Protein AF-A0A3E1KAG5-F1 (afdb_monomer)

InterPro domains:
  IPR001656 Pseudouridine synthase, TruD [MF_01082] (172-507)
  IPR001656 Pseudouridine synthase, TruD [PF01142] (176-336)
  IPR001656 Pseudouridine synthase, TruD [PF01142] (353-503)
  IPR001656 Pseudouridine synthase, TruD [TIGR00094] (183-400)
  IPR011760 Pseudouridine synthase, TruD, insertion domain [PS50984] (323-469)
  IPR020103 Pseudouridine synthase, catalytic domain superfamily [SSF55120] (175-506)
  IPR020119 Pseudouridine synthase TruD, conserved site [PS01268] (244-257)
  IPR042214 Pseudouridine synthase, TruD, catalytic domain [G3DSA:3.30.2350.20] (184-503)
  IPR043165 Pseudouridine synthase, TruD, insertion domain superfamily [G3DSA:3.30.2340.10] (335-467)
  IPR050170 tRNA pseudouridine synthase D [PTHR47811] (179-506)

pLDDT: mean 73.81, std 30.16, range [25.06, 98.56]

Mean predicted aligned error: 17.57 Å

Radius of gyration: 39.04 Å; Cα contacts (8 Å, |Δi|>4): 714; chains: 1; bounding box: 114×99×109 Å

Nearest PDB structures (foldseek):
  1szw-assembly1_A  TM=9.059E-01  e=2.208E-38  Escherichia coli
  1si7-assembly1_A  TM=8.444E-01  e=7.479E-39  Escherichia coli
  1z2z-assembly2_B  TM=8.354E-01  e=1.104E-23  Methanosarcina mazei
  5kkp-assembly1_A  TM=8.093E-01  e=1.498E-19  Homo sapiens
  7mzv-assembly1_A  TM=8.097E-01  e=2.255E-17  Saccharomyces cerevisiae

Sequence (507 aa):
MVGAAAKAHPVGTFTNKTARGGCHAIKKDAHQPGGRPGNRPGRVAGAGRTAVRRFRRGVGLHRRCAGPARPRHLPGPGRRHRRSADHPARGVLAQAGQVHADGVAGNHQSRRAELDAGSPARTRRHQRDRGRRRGGQDLLHRRALHRQGSAGALQHGGLPRRGQSVSEDNARQPGFAWGGPPATGRIRLEPEDFAVNEVLGHEPDGQGEHLWLWVAKRERNTVDVAADLARAAGVHIRQVGFAGLKDRNAVTRQYFSIHLPGTDSPDWSQWRIDGVTIESASRSSRKIKRGRLRGNRFELVVRELEGDLGALEERLAAVRDHGVPNGFGEQRFGGNNIARALALFRGEMRRKPSKIKRGFYLSAARSLVFNHVLDERIRRGDWNRLIDGDLAMLDGSRSFFAADPDDPDQVRRCAEQDIHPSGPLPGQGDSPAEGEAAEIENRQFEAHRELVEGLAKFGMKQERRPLRMRVGDLEWSFPEERTLKLVFSLGTGSYATSVLRELVDYE

Organism: NCBI:txid1792836

Foldseek 3Di:
DDDDDDDDDDDDDDDDDDDDDDDDDDDDDDDDDDDDDDDDDDDDDDDDDDDDDDDDDDDDDDDDDDDDDDDDDDDDDDDDDDDDDDDDDDDDDDDDDDDDDYDDDDDDDDDDDDDDDDDDDDDDDDDDDDDDDDDDDDDDDDDDDDDDDDDDDDDDDDDDDPDPDPDPVLQDFFDWLQNFAQKAFAWLPALAQKEKEFALVDDAPQDAFKKKWWKKFAQDKPLVVLVLVCVVVVHDSVQKAFAEIDDRSHTYIGMIIGGHHPDDDDPCVPRDDPRMDGPDIGHHNDHHHYNNTFWMKIKHKTFQMDGDVPVLVVLLVCCQQQNTFQADDNVLCPPPLQVVLLCVLVVVPPDDDDPVSNVSSLSSLLSSLQSQLLNVCSVVSRLQADDAQFWKDAPSDQDTDGDDRPPPVRRVCSSVVRIAGKDKRAEADDDSGDDPSSVSSVVSCVVSVSSRVSRHVVHHDIGIDGRGWHWAPWDWDCPDPRMIIIITIGGRPGDVVSVCGNHYNYD

Secondary structure (DSSP, 8-state):
--------------------------------------------------------------------------------------------------------------------------------------------------------------PPPS-----TTTTPPPPPTTSS-SEEEE--SSGGGEEEEEE-SS---S-SSEEEEEEEEES--HHHHHHHHHHHTTS-GGGEEES----SSSEEEEEEEEE-TTSPPP-GGG---TTEEEEEEEEESS---TT---EEEEEEEEEEEEE-HHHHHHHHHHHHHH-EE----GGGTTTTHHHHHHHHHHT--SSPPPHHHHHHHHHHHHHHHHHHHHHHHHHTT-TTS--TT-EEEETTS--EEE--SS-HHHHHHHHTTSEEEEEEE--BS-----HHHHHHHHHHHHHTHHHHHHHHHTTPBPEEEESEEP-EEEEEEEEETTEEEEEEEEETT--THHHHTTTEEE-

Structure (mmCIF, N/CA/C/O backbone):
data_AF-A0A3E1KAG5-F1
#
_entry.id   AF-A0A3E1KAG5-F1
#
loop_
_atom_site.group_PDB
_atom_site.id
_atom_site.type_symbol
_atom_site.label_atom_id
_atom_site.label_alt_id
_atom_site.label_comp_id
_atom_site.label_asym_id
_atom_site.label_entity_id
_atom_site.label_seq_id
_atom_site.pdbx_PDB_ins_code
_atom_site.Cartn_x
_atom_site.Cartn_y
_atom_site.Cartn_z
_atom_site.occupancy
_atom_site.B_iso_or_equiv
_atom_site.auth_seq_id
_atom_site.auth_comp_id
_atom_site.auth_asym_id
_atom_site.auth_atom_id
_atom_site.pdbx_PDB_model_num
ATOM 1 N N . MET A 1 1 ? -6.112 -44.873 -32.170 1.00 42.66 1 MET A N 1
ATOM 2 C CA . MET A 1 1 ? -6.305 -44.452 -33.574 1.00 42.66 1 MET A CA 1
ATOM 3 C C . MET A 1 1 ? -7.793 -44.422 -33.895 1.00 42.66 1 MET A C 1
ATOM 5 O O . MET A 1 1 ? -8.350 -45.485 -34.106 1.00 42.66 1 MET A O 1
ATOM 9 N N . VAL A 1 2 ? -8.413 -43.242 -33.945 1.00 35.12 2 VAL A N 1
ATOM 10 C CA . VAL A 1 2 ? -9.524 -42.911 -34.861 1.00 35.12 2 VAL A CA 1
ATOM 11 C C . VAL A 1 2 ? -9.366 -41.419 -35.150 1.00 35.12 2 VAL A C 1
ATOM 13 O O . VAL A 1 2 ? -9.179 -40.646 -34.214 1.00 35.12 2 VAL A O 1
ATOM 16 N N . GLY A 1 3 ? -9.383 -41.019 -36.418 1.00 28.22 3 GLY A N 1
ATOM 17 C CA . GLY A 1 3 ? -9.390 -39.614 -36.821 1.00 28.22 3 GLY A CA 1
ATOM 18 C C . GLY A 1 3 ? -10.617 -39.344 -37.679 1.00 28.22 3 GLY A C 1
ATOM 19 O O . GLY A 1 3 ? -10.884 -40.103 -38.606 1.00 28.22 3 GLY A O 1
ATOM 20 N N . ALA A 1 4 ? -11.355 -38.278 -37.377 1.00 34.88 4 ALA A N 1
ATOM 21 C CA . ALA A 1 4 ? -12.513 -37.846 -38.150 1.00 34.88 4 ALA A CA 1
ATOM 22 C C . ALA A 1 4 ? -12.404 -36.340 -38.415 1.00 34.88 4 ALA A C 1
ATOM 24 O O . ALA A 1 4 ? -12.578 -35.526 -37.512 1.00 34.88 4 ALA A O 1
ATOM 25 N N . ALA A 1 5 ? -12.079 -35.971 -39.654 1.00 33.94 5 ALA A N 1
ATOM 26 C CA . ALA A 1 5 ? -12.045 -34.578 -40.081 1.00 33.94 5 ALA A CA 1
ATOM 27 C C . ALA A 1 5 ? -13.438 -34.143 -40.562 1.00 33.94 5 ALA A C 1
ATOM 29 O O . ALA A 1 5 ? -13.989 -34.743 -41.485 1.00 33.94 5 ALA A O 1
ATOM 30 N N . ALA A 1 6 ? -13.979 -33.074 -39.977 1.00 35.84 6 ALA A N 1
ATOM 31 C CA . ALA A 1 6 ? -15.182 -32.399 -40.460 1.00 35.84 6 ALA A CA 1
ATOM 32 C C . ALA A 1 6 ? -14.796 -31.071 -41.133 1.00 35.84 6 ALA A C 1
ATOM 34 O O . ALA A 1 6 ? -13.922 -30.350 -40.651 1.00 35.84 6 ALA A O 1
ATOM 35 N N . LYS A 1 7 ? -15.412 -30.767 -42.279 1.00 33.72 7 LYS A N 1
ATOM 36 C CA . LYS A 1 7 ? -15.075 -29.594 -43.103 1.00 33.72 7 LYS A CA 1
ATOM 37 C C . LYS A 1 7 ? -15.781 -28.335 -42.602 1.00 33.72 7 LYS A C 1
ATOM 39 O O . LYS A 1 7 ? -16.929 -28.397 -42.173 1.00 33.72 7 LYS A O 1
ATOM 44 N N . ALA A 1 8 ? -15.129 -27.187 -42.760 1.00 30.75 8 ALA A N 1
ATOM 45 C CA . ALA A 1 8 ? -15.780 -25.891 -42.615 1.00 30.75 8 ALA A CA 1
ATOM 46 C C . ALA A 1 8 ? -16.611 -25.545 -43.864 1.00 30.75 8 ALA A C 1
ATOM 48 O O . ALA A 1 8 ? -16.178 -25.802 -44.987 1.00 30.75 8 ALA A O 1
ATOM 49 N N . HIS A 1 9 ? -17.746 -24.876 -43.662 1.00 32.19 9 HIS A N 1
ATOM 50 C CA . HIS A 1 9 ? -18.385 -24.011 -44.658 1.00 32.19 9 HIS A CA 1
ATOM 51 C C . HIS A 1 9 ? -18.832 -22.697 -43.976 1.00 32.19 9 HIS A C 1
ATOM 53 O O . HIS A 1 9 ? -19.004 -22.699 -42.756 1.00 32.19 9 HIS A O 1
ATOM 59 N N . PRO A 1 10 ? -18.950 -21.566 -44.704 1.00 41.94 10 PRO A N 1
ATOM 60 C CA . PRO A 1 10 ? -18.948 -20.232 -44.098 1.00 41.94 10 PRO A CA 1
ATOM 61 C C . PRO A 1 10 ? -20.258 -19.440 -44.316 1.00 41.94 10 PRO A C 1
ATOM 63 O O . PRO A 1 10 ? -21.232 -19.961 -44.849 1.00 41.94 10 PRO A O 1
ATOM 66 N N . VAL A 1 11 ? -20.193 -18.135 -44.005 1.00 31.25 11 VAL A N 1
ATOM 67 C CA . VAL A 1 11 ? -21.189 -17.061 -44.232 1.00 31.25 11 VAL A CA 1
ATOM 68 C C . VAL A 1 11 ? -22.250 -16.914 -43.129 1.00 31.25 11 VAL A C 1
ATOM 70 O O . VAL A 1 11 ? -22.955 -17.847 -42.771 1.00 31.25 11 VAL A O 1
ATOM 73 N N . GLY A 1 12 ? -22.359 -15.688 -42.599 1.00 27.73 12 GLY A N 1
ATOM 74 C CA . GLY A 1 12 ? -23.249 -15.327 -41.486 1.00 27.73 12 GLY A CA 1
ATOM 75 C C . GLY A 1 12 ? -23.095 -13.867 -41.034 1.00 27.73 12 GLY A C 1
ATOM 76 O O . GLY A 1 12 ? -23.038 -13.584 -39.841 1.00 27.73 12 GLY A O 1
ATOM 77 N N . THR A 1 13 ? -22.941 -12.927 -41.972 1.00 28.92 13 THR A N 1
ATOM 78 C CA . THR A 1 13 ? -22.710 -11.502 -41.672 1.00 28.92 13 THR A CA 1
ATOM 79 C C . THR A 1 13 ? -23.962 -10.818 -41.119 1.00 28.92 13 THR A C 1
ATOM 81 O O . THR A 1 13 ? -24.844 -10.425 -41.883 1.00 28.92 13 THR A O 1
ATOM 84 N N . PHE A 1 14 ? -24.025 -10.610 -39.802 1.00 30.78 14 PHE A N 1
ATOM 85 C CA . PHE A 1 14 ? -25.101 -9.840 -39.174 1.00 30.78 14 PHE A CA 1
ATOM 86 C C . PHE A 1 14 ? -24.895 -8.327 -39.323 1.00 30.78 14 PHE A C 1
ATOM 88 O O . PHE A 1 14 ? -24.079 -7.709 -38.640 1.00 30.78 14 PHE A O 1
ATOM 95 N N . THR A 1 15 ? -25.679 -7.709 -40.206 1.00 30.39 15 THR A N 1
ATOM 96 C CA . THR A 1 15 ? -25.763 -6.250 -40.347 1.00 30.39 15 THR A CA 1
ATOM 97 C C . THR A 1 15 ? -26.676 -5.652 -39.275 1.00 30.39 15 THR A C 1
ATOM 99 O O . THR A 1 15 ? -27.885 -5.877 -39.307 1.00 30.39 15 THR A O 1
ATOM 102 N N . ASN A 1 16 ? -26.139 -4.835 -38.368 1.00 31.64 16 ASN A N 1
ATOM 103 C CA . ASN A 1 16 ? -26.954 -4.068 -37.421 1.00 31.64 16 ASN A CA 1
ATOM 104 C C . ASN A 1 16 ? -27.441 -2.756 -38.077 1.00 31.64 16 ASN A C 1
ATOM 106 O O . ASN A 1 16 ? -26.610 -1.948 -38.499 1.00 31.64 16 ASN A O 1
ATOM 110 N N . LYS A 1 17 ? -28.763 -2.559 -38.237 1.00 31.08 17 LYS A N 1
ATOM 111 C CA . LYS A 1 17 ? -29.307 -1.447 -39.048 1.00 31.08 17 LYS A CA 1
ATOM 112 C C . LYS A 1 17 ? -30.744 -0.994 -38.705 1.00 31.08 17 LYS A C 1
ATOM 114 O O . LYS A 1 17 ? -31.619 -1.013 -39.567 1.00 31.08 17 LYS A O 1
ATOM 119 N N . THR A 1 18 ? -30.968 -0.479 -37.497 1.00 32.88 18 THR A N 1
ATOM 120 C CA . THR A 1 18 ? -32.146 0.345 -37.124 1.00 32.88 18 THR A CA 1
ATOM 121 C C . THR A 1 18 ? -31.779 1.295 -35.973 1.00 32.88 18 THR A C 1
ATOM 123 O O . THR A 1 18 ? -30.943 0.951 -35.149 1.00 32.88 18 THR A O 1
ATOM 126 N N . ALA A 1 19 ? -32.336 2.501 -35.818 1.00 31.72 19 ALA A N 1
ATOM 127 C CA . ALA A 1 19 ? -32.962 3.434 -36.766 1.00 31.72 19 ALA A CA 1
ATOM 128 C C . ALA A 1 19 ? -32.872 4.869 -36.171 1.00 31.72 19 ALA A C 1
ATOM 130 O O . ALA A 1 19 ? -32.612 5.025 -34.979 1.00 31.72 19 ALA A O 1
ATOM 131 N N . ARG A 1 20 ? -33.078 5.928 -36.970 1.00 33.44 20 ARG A N 1
ATOM 132 C CA . ARG A 1 20 ? -33.154 7.331 -36.494 1.00 33.44 20 ARG A CA 1
ATOM 133 C C . ARG A 1 20 ? -34.578 7.881 -36.632 1.00 33.44 20 ARG A C 1
ATOM 135 O O . ARG A 1 20 ? -35.226 7.611 -37.636 1.00 33.44 20 ARG A O 1
ATOM 142 N N . GLY A 1 21 ? -34.976 8.758 -35.707 1.00 28.05 21 GLY A N 1
ATOM 143 C CA . GLY A 1 21 ? -36.207 9.565 -35.771 1.00 28.05 21 GLY A CA 1
ATOM 144 C C . GLY A 1 21 ? -37.111 9.360 -34.544 1.00 28.05 21 GLY A C 1
ATOM 145 O O . GLY A 1 21 ? -37.156 8.263 -34.008 1.00 28.05 21 GLY A O 1
ATOM 146 N N . GLY A 1 22 ? -37.821 10.372 -34.039 1.00 27.34 22 GLY A N 1
ATOM 147 C CA . GLY A 1 22 ? -37.852 11.781 -34.454 1.00 27.34 22 GLY A CA 1
ATOM 148 C C . GLY A 1 22 ? -38.599 12.663 -33.440 1.00 27.34 22 GLY A C 1
ATOM 149 O O . GLY A 1 22 ? -39.343 12.163 -32.604 1.00 27.34 22 GLY A O 1
ATOM 150 N N . CYS A 1 23 ? -38.377 13.978 -33.494 1.00 28.83 23 CYS A N 1
ATOM 151 C CA . CYS A 1 23 ? -39.022 14.960 -32.611 1.00 28.83 23 CYS A CA 1
ATOM 152 C C . CYS A 1 23 ? -40.453 15.295 -33.078 1.00 28.83 23 CYS A C 1
ATOM 154 O O . CYS A 1 23 ? -40.689 15.320 -34.286 1.00 28.83 23 CYS A O 1
ATOM 156 N N . HIS A 1 24 ? -41.360 15.637 -32.153 1.00 29.39 24 HIS A N 1
ATOM 157 C CA . HIS A 1 24 ? -42.565 16.446 -32.411 1.00 29.39 24 HIS A CA 1
ATOM 158 C C . HIS A 1 24 ? -43.010 17.208 -31.147 1.00 29.39 24 HIS A C 1
ATOM 160 O O . HIS A 1 24 ? -42.784 16.740 -30.033 1.00 29.39 24 HIS A O 1
ATOM 166 N N . ALA A 1 25 ? -43.636 18.381 -31.315 1.00 33.22 25 ALA A N 1
ATOM 167 C CA . ALA A 1 25 ? -44.099 19.235 -30.214 1.00 33.22 25 ALA A CA 1
ATOM 168 C C . ALA A 1 25 ? -45.306 20.113 -30.612 1.00 33.22 25 ALA A C 1
ATOM 170 O O . ALA A 1 25 ? -45.314 20.712 -31.687 1.00 33.22 25 ALA A O 1
ATOM 171 N N . ILE A 1 26 ? -46.298 20.226 -29.719 1.00 31.12 26 ILE A N 1
ATOM 172 C CA . ILE A 1 26 ? -47.525 21.046 -29.828 1.00 31.12 26 ILE A CA 1
ATOM 173 C C . ILE A 1 26 ? -47.819 21.511 -28.374 1.00 31.12 26 ILE A C 1
ATOM 175 O O . ILE A 1 26 ? -47.784 20.676 -27.479 1.00 31.12 26 ILE A O 1
ATOM 179 N N . LYS A 1 27 ? -47.793 22.803 -27.989 1.00 30.67 27 LYS A N 1
ATOM 180 C CA . LYS A 1 27 ? -48.783 23.895 -28.195 1.00 30.67 27 LYS A CA 1
ATOM 181 C C . LYS A 1 27 ? -50.197 23.563 -27.647 1.00 30.67 27 LYS A C 1
ATOM 183 O O . LYS A 1 27 ? -50.673 22.466 -27.876 1.00 30.67 27 LYS A O 1
ATOM 188 N N . LYS A 1 28 ? -50.950 24.467 -26.998 1.00 31.42 28 LYS A N 1
ATOM 189 C CA . LYS A 1 28 ? -50.662 25.763 -26.328 1.00 31.42 28 LYS A CA 1
ATOM 190 C C . LYS A 1 28 ? -51.921 26.189 -25.523 1.00 31.42 28 LYS A C 1
ATOM 192 O O . LYS A 1 28 ? -52.995 25.683 -25.816 1.00 31.42 28 LYS A O 1
ATOM 197 N N . ASP A 1 29 ? -51.778 27.182 -24.636 1.00 30.28 29 ASP A N 1
ATOM 198 C CA . ASP A 1 29 ? -52.850 28.026 -24.050 1.00 30.28 29 ASP A CA 1
ATOM 199 C C . ASP A 1 29 ? -53.848 27.367 -23.058 1.00 30.28 29 ASP A C 1
ATOM 201 O O . ASP A 1 29 ? -53.990 26.153 -23.036 1.00 30.28 29 ASP A O 1
ATOM 205 N N . ALA A 1 30 ? -54.613 28.091 -22.219 1.00 33.78 30 ALA A N 1
ATOM 206 C CA . ALA A 1 30 ? -54.323 29.247 -21.335 1.00 33.78 30 ALA A CA 1
ATOM 207 C C . ALA A 1 30 ? -55.587 29.596 -20.504 1.00 33.78 30 ALA A C 1
ATOM 209 O O . ALA A 1 30 ? -56.648 29.691 -21.112 1.00 33.78 30 ALA A O 1
ATOM 210 N N . HIS A 1 31 ? -55.494 29.891 -19.189 1.00 30.09 31 HIS A N 1
ATOM 211 C CA . HIS A 1 31 ? -56.436 30.782 -18.458 1.00 30.09 31 HIS A CA 1
ATOM 212 C C . HIS A 1 31 ? -55.939 31.219 -17.052 1.00 30.09 31 HIS A C 1
ATOM 214 O O . HIS A 1 31 ? -55.081 30.575 -16.453 1.00 30.09 31 HIS A O 1
ATOM 220 N N . GLN A 1 32 ? -56.483 32.341 -16.558 1.00 34.00 32 GLN A N 1
ATOM 221 C CA . GLN A 1 32 ? -56.368 32.927 -15.196 1.00 34.00 32 GLN A CA 1
ATOM 222 C C . GLN A 1 32 ? -57.644 32.600 -14.363 1.00 34.00 32 GLN A C 1
ATOM 224 O O . GLN A 1 32 ? -58.518 31.965 -14.959 1.00 34.00 32 GLN A O 1
ATOM 229 N N . PRO A 1 33 ? -57.841 32.981 -13.064 1.00 48.09 33 PRO A N 1
ATOM 230 C CA . PRO A 1 33 ? -57.195 33.992 -12.178 1.00 48.09 33 PRO A CA 1
ATOM 231 C C . PRO A 1 33 ? -56.638 33.381 -10.853 1.00 48.09 33 PRO A C 1
ATOM 233 O O . PRO A 1 33 ? -56.517 32.168 -10.759 1.00 48.09 33 PRO A O 1
ATOM 236 N N . GLY A 1 34 ? -56.221 34.077 -9.777 1.00 29.61 34 GLY A N 1
ATOM 237 C CA . GLY A 1 34 ? -56.073 35.511 -9.448 1.00 29.61 34 GLY A CA 1
ATOM 238 C C . GLY A 1 34 ? -56.782 35.900 -8.125 1.00 29.61 34 GLY A C 1
ATOM 239 O O . GLY A 1 34 ? -58.003 35.825 -8.061 1.00 29.61 34 GLY A O 1
ATOM 240 N N . GLY A 1 35 ? -56.053 36.331 -7.072 1.00 27.56 35 GLY A N 1
ATOM 241 C CA . GLY A 1 35 ? -56.677 36.776 -5.802 1.00 27.56 35 GLY A CA 1
ATOM 242 C C . GLY A 1 35 ? -55.754 37.117 -4.603 1.00 27.56 35 GLY A C 1
ATOM 243 O O . GLY A 1 35 ? -54.930 36.310 -4.182 1.00 27.56 35 GLY A O 1
ATOM 244 N N . ARG A 1 36 ? -55.944 38.320 -4.031 1.00 34.34 36 ARG A N 1
ATOM 245 C CA . ARG A 1 36 ? -55.538 38.878 -2.702 1.00 34.34 36 ARG A CA 1
ATOM 246 C C . ARG A 1 36 ? -56.450 40.107 -2.435 1.00 34.34 36 ARG A C 1
ATOM 248 O O . ARG A 1 36 ? -56.992 40.596 -3.429 1.00 34.34 36 ARG A O 1
ATOM 255 N N . PRO A 1 37 ? -56.591 40.693 -1.216 1.00 47.00 37 PRO A N 1
ATOM 256 C CA . PRO A 1 37 ? -55.980 40.422 0.107 1.00 47.00 37 PRO A CA 1
ATOM 257 C C . PRO A 1 37 ? -56.995 39.710 1.056 1.00 47.00 37 PRO A C 1
ATOM 259 O O . PRO A 1 37 ? -57.914 39.087 0.544 1.00 47.00 37 PRO A O 1
ATOM 262 N N . GLY A 1 38 ? -56.942 39.674 2.403 1.00 31.28 38 GLY A N 1
ATOM 263 C CA . GLY A 1 38 ? -55.988 40.160 3.428 1.00 31.28 38 GLY A CA 1
ATOM 264 C C . GLY A 1 38 ? -56.456 41.401 4.233 1.00 31.28 38 GLY A C 1
ATOM 265 O O . GLY A 1 38 ? -56.783 42.419 3.634 1.00 31.28 38 GLY A O 1
ATOM 266 N N . ASN A 1 39 ? -56.452 41.353 5.580 1.00 30.59 39 ASN A N 1
ATOM 267 C CA . ASN A 1 39 ? -56.834 42.479 6.469 1.00 30.59 39 ASN A CA 1
ATOM 268 C C . ASN A 1 39 ? -56.091 42.465 7.844 1.00 30.59 39 ASN A C 1
ATOM 270 O O . ASN A 1 39 ? -55.325 41.548 8.133 1.00 30.59 39 ASN A O 1
ATOM 274 N N . ARG A 1 40 ? -56.285 43.511 8.665 1.00 31.78 40 ARG A N 1
ATOM 275 C CA . ARG A 1 40 ? -55.684 43.843 9.988 1.00 31.78 40 ARG A CA 1
ATOM 276 C C . ARG A 1 40 ? -56.742 43.747 11.129 1.00 31.78 40 ARG A C 1
ATOM 278 O O . ARG A 1 40 ? -57.901 43.515 10.804 1.00 31.78 40 ARG A O 1
ATOM 285 N N . PRO A 1 41 ? -56.462 44.140 12.399 1.00 49.44 41 PRO A N 1
ATOM 286 C CA . PRO A 1 41 ? -55.304 43.892 13.285 1.00 49.44 41 PRO A CA 1
ATOM 287 C C . PRO A 1 41 ? -55.726 43.377 14.697 1.00 49.44 41 PRO A C 1
ATOM 289 O O . PRO A 1 41 ? -56.906 43.315 15.017 1.00 49.44 41 PRO A O 1
ATOM 292 N N . GLY A 1 42 ? -54.764 43.139 15.605 1.00 29.66 42 GLY A N 1
ATOM 293 C CA . GLY A 1 42 ? -55.027 42.975 17.047 1.00 29.66 42 GLY A CA 1
ATOM 294 C C . GLY A 1 42 ? -53.894 43.520 17.934 1.00 29.66 42 GLY A C 1
ATOM 295 O O . GLY A 1 42 ? -52.722 43.274 17.660 1.00 29.66 42 GLY A O 1
ATOM 296 N N . ARG A 1 43 ? -54.237 44.277 18.987 1.00 32.38 43 ARG A N 1
ATOM 297 C CA . ARG A 1 43 ? -53.323 44.841 20.007 1.00 32.38 43 ARG A CA 1
ATOM 298 C C . ARG A 1 43 ? -53.935 44.636 21.398 1.00 32.38 43 ARG A C 1
ATOM 300 O O . ARG A 1 43 ? -54.986 45.211 21.649 1.00 32.38 43 ARG A O 1
ATOM 307 N N . VAL A 1 44 ? -53.222 43.979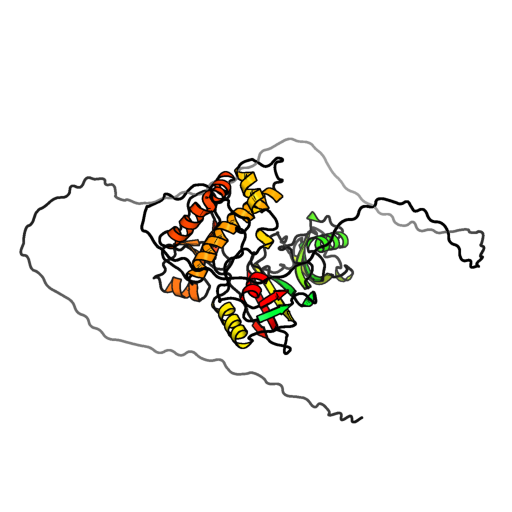 22.312 1.00 33.00 44 VAL A N 1
ATOM 308 C CA . VAL A 1 44 ? -53.246 44.253 23.768 1.00 33.00 44 VAL A CA 1
ATOM 309 C C . VAL A 1 44 ? -51.816 44.042 24.291 1.00 33.00 44 VAL A C 1
ATOM 311 O O . VAL A 1 44 ? -51.035 43.329 23.662 1.00 33.00 44 VAL A O 1
ATOM 314 N N . ALA A 1 45 ? -51.435 44.707 25.383 1.00 32.38 45 ALA A N 1
ATOM 315 C CA . ALA A 1 45 ? -50.100 44.626 25.977 1.00 32.38 45 ALA A CA 1
ATOM 316 C C . ALA A 1 45 ? -50.095 43.838 27.300 1.00 32.38 45 ALA A C 1
ATOM 318 O O . ALA A 1 45 ? -51.093 43.809 28.014 1.00 32.38 45 ALA A O 1
ATOM 319 N N . GLY A 1 46 ? -48.938 43.279 27.656 1.00 29.23 46 GLY A N 1
ATOM 320 C CA . GLY A 1 46 ? -48.634 42.723 28.977 1.00 29.23 46 GLY A CA 1
ATOM 321 C C . GLY A 1 46 ? -47.148 42.933 29.273 1.00 29.23 46 GLY A C 1
ATOM 322 O O . GLY A 1 46 ? -46.321 42.769 28.376 1.00 29.23 46 GLY A O 1
ATOM 323 N N . ALA A 1 47 ? -46.803 43.369 30.485 1.00 32.09 47 ALA A N 1
ATOM 324 C CA . ALA A 1 47 ? -45.448 43.809 30.824 1.00 32.09 47 ALA A CA 1
ATOM 325 C C . ALA A 1 47 ? -44.782 42.902 31.870 1.00 32.09 47 ALA A C 1
ATOM 327 O O . ALA A 1 47 ? -45.394 42.546 32.871 1.00 32.09 47 ALA A O 1
ATOM 328 N N . GLY A 1 48 ? -43.495 42.612 31.672 1.00 28.36 48 GLY A N 1
ATOM 329 C CA . GLY A 1 48 ? -42.627 41.946 32.644 1.00 28.36 48 GLY A CA 1
ATOM 330 C C . GLY A 1 48 ? -41.174 42.357 32.405 1.00 28.36 48 GLY A C 1
ATOM 331 O O . GLY A 1 48 ? -40.696 42.300 31.274 1.00 28.36 48 GLY A O 1
ATOM 332 N N . ARG A 1 49 ? -40.483 42.838 33.445 1.00 32.44 49 ARG A N 1
ATOM 333 C CA . ARG A 1 49 ? -39.098 43.336 33.366 1.00 32.44 49 ARG A CA 1
ATOM 334 C C . ARG A 1 49 ? -38.154 42.471 34.199 1.00 32.44 49 ARG A C 1
ATOM 336 O O . ARG A 1 49 ? -38.299 42.451 35.416 1.00 32.44 49 ARG A O 1
ATOM 343 N N . THR A 1 50 ? -37.074 42.000 33.583 1.00 30.39 50 THR A N 1
ATOM 344 C CA . THR A 1 50 ? -35.755 41.916 34.238 1.00 30.39 50 THR A CA 1
ATOM 345 C C . THR A 1 50 ? -34.649 42.052 33.187 1.00 30.39 50 THR A C 1
ATOM 347 O O . THR A 1 50 ? -34.926 42.007 31.989 1.00 30.39 50 THR A O 1
ATOM 350 N N . ALA A 1 51 ? -33.415 42.345 33.606 1.00 30.80 51 ALA A N 1
ATOM 351 C CA . ALA A 1 51 ? -32.405 42.945 32.731 1.00 30.80 51 ALA A CA 1
ATOM 352 C C . ALA A 1 51 ? -31.126 42.111 32.566 1.00 30.80 51 ALA A C 1
ATOM 354 O O . ALA A 1 51 ? -30.615 41.548 33.529 1.00 30.80 51 ALA A O 1
ATOM 355 N N . VAL A 1 52 ? -30.531 42.190 31.371 1.00 32.12 52 VAL A N 1
ATOM 356 C CA . VAL A 1 52 ? -29.094 41.972 31.137 1.00 32.12 52 VAL A CA 1
ATOM 357 C C . VAL A 1 52 ? -28.566 43.144 30.297 1.00 32.12 52 VAL A C 1
ATOM 359 O O . VAL A 1 52 ? -29.225 43.595 29.358 1.00 32.12 52 VAL A O 1
ATOM 362 N N . ARG A 1 53 ? -27.401 43.698 30.658 1.00 29.41 53 ARG A N 1
ATOM 363 C CA . ARG A 1 53 ? -26.811 44.882 29.999 1.00 29.41 53 ARG A CA 1
ATOM 364 C C . ARG A 1 53 ? -26.166 44.536 28.647 1.00 29.41 53 ARG A C 1
ATOM 366 O O . ARG A 1 53 ? -25.520 43.506 28.506 1.00 29.41 53 ARG A O 1
ATOM 373 N N . ARG A 1 54 ? -26.235 45.474 27.691 1.00 30.58 54 ARG A N 1
ATOM 374 C CA . ARG A 1 54 ? -25.426 45.515 26.454 1.00 30.58 54 ARG A CA 1
ATOM 375 C C . ARG A 1 54 ? -24.584 46.794 26.398 1.00 30.58 54 ARG A C 1
ATOM 377 O O . ARG A 1 54 ? -25.117 47.868 26.655 1.00 30.58 54 ARG A O 1
ATOM 384 N N . PHE A 1 55 ? -23.350 46.692 25.907 1.00 28.19 55 PHE A N 1
ATOM 385 C CA . PHE A 1 55 ? -22.596 47.762 25.226 1.00 28.19 55 PHE A CA 1
ATOM 386 C C . PHE A 1 55 ? -21.920 47.104 24.000 1.00 28.19 55 PHE A C 1
ATOM 388 O O . PHE A 1 55 ? -21.333 46.041 24.143 1.00 28.19 55 PHE A O 1
ATOM 395 N N . ARG A 1 56 ? -22.250 47.506 22.758 1.00 33.47 56 ARG A N 1
ATOM 396 C CA . ARG A 1 56 ? -21.478 48.424 21.873 1.00 33.47 56 ARG A CA 1
ATOM 397 C C . ARG A 1 56 ? -20.022 47.955 21.654 1.00 33.47 56 ARG A C 1
ATOM 399 O O . ARG A 1 56 ? -19.308 47.779 22.627 1.00 33.47 56 ARG A O 1
ATOM 406 N N . ARG A 1 57 ? -19.497 47.810 20.427 1.00 32.59 57 ARG A N 1
ATOM 407 C CA . ARG A 1 57 ? -19.710 48.541 19.142 1.00 32.59 57 ARG A CA 1
ATOM 408 C C . ARG A 1 57 ? -19.715 47.548 17.943 1.00 32.59 57 ARG A C 1
ATOM 410 O O . ARG A 1 57 ? -19.310 46.414 18.134 1.00 32.59 57 ARG A O 1
ATOM 417 N N . GLY A 1 58 ? -20.103 47.869 16.701 1.00 29.67 58 GLY A N 1
ATOM 418 C CA . GLY A 1 58 ? -20.762 49.075 16.172 1.00 29.67 58 GLY A CA 1
ATOM 419 C C . GLY A 1 58 ? -20.007 49.827 15.056 1.00 29.67 58 GLY A C 1
ATOM 420 O O . GLY A 1 58 ? -19.438 50.870 15.359 1.00 29.67 58 GLY A O 1
ATOM 421 N N . VAL A 1 59 ? -20.059 49.360 13.794 1.00 31.67 59 VAL A N 1
ATOM 422 C CA . VAL A 1 59 ? -19.732 50.125 12.557 1.00 31.67 59 VAL A CA 1
ATOM 423 C C . VAL A 1 59 ? -20.561 49.592 11.373 1.00 31.67 59 VAL A C 1
ATOM 425 O O . VAL A 1 59 ? -20.768 48.385 11.283 1.00 31.67 59 VAL A O 1
ATOM 428 N N . GLY A 1 60 ? -20.973 50.460 10.439 1.00 28.17 60 GLY A N 1
ATOM 429 C CA . GLY A 1 60 ? -21.351 50.063 9.073 1.00 28.17 60 GLY A CA 1
ATOM 430 C C . GLY A 1 60 ? -22.123 51.134 8.291 1.00 28.17 60 GLY A C 1
ATOM 431 O O . GLY A 1 60 ? -23.069 51.692 8.838 1.00 28.17 60 GLY A O 1
ATOM 432 N N . LEU A 1 61 ? -21.730 51.401 7.030 1.00 31.70 61 LEU A N 1
ATOM 433 C CA . LEU A 1 61 ? -22.588 51.810 5.891 1.00 31.70 61 LEU A CA 1
ATOM 434 C C . LEU A 1 61 ? -21.773 52.013 4.585 1.00 31.70 61 LEU A C 1
ATOM 436 O O . LEU A 1 61 ? -20.546 52.073 4.610 1.00 31.70 61 LEU A O 1
ATOM 440 N N . HIS A 1 62 ? -22.461 52.066 3.436 1.00 34.78 62 HIS A N 1
ATOM 441 C CA . HIS A 1 62 ? -21.888 52.057 2.073 1.00 34.78 62 HIS A CA 1
ATOM 442 C C . HIS A 1 62 ? -21.717 53.446 1.424 1.00 34.78 62 HIS A C 1
ATOM 444 O O . HIS A 1 62 ? -22.474 54.361 1.744 1.00 34.78 62 HIS A O 1
ATOM 450 N N . ARG A 1 63 ? -20.927 53.514 0.329 1.00 30.14 63 ARG A N 1
ATOM 451 C CA . ARG A 1 63 ? -21.419 53.943 -1.012 1.00 30.14 63 ARG A CA 1
ATOM 452 C C . ARG A 1 63 ? -20.476 53.548 -2.176 1.00 30.14 63 ARG A C 1
ATOM 454 O O . ARG A 1 63 ? -19.366 53.085 -1.945 1.00 30.14 63 ARG A O 1
ATOM 461 N N . ARG A 1 64 ? -20.982 53.657 -3.416 1.00 33.75 64 ARG A N 1
ATOM 462 C CA . ARG A 1 64 ? -20.296 53.464 -4.727 1.00 33.75 64 ARG A CA 1
ATOM 463 C C . ARG A 1 64 ? -19.907 54.863 -5.310 1.00 33.75 64 ARG A C 1
ATOM 465 O O . ARG A 1 64 ? -20.248 55.844 -4.658 1.00 33.75 64 ARG A O 1
ATOM 472 N N . CYS A 1 65 ? -19.216 55.100 -6.441 1.00 29.28 65 CYS A N 1
ATOM 473 C CA . CYS A 1 65 ? -19.184 54.487 -7.790 1.00 29.28 65 CYS A CA 1
ATOM 474 C C . CYS A 1 65 ? -17.906 54.867 -8.603 1.00 29.28 65 CYS A C 1
ATOM 476 O O . CYS A 1 65 ? -17.211 55.804 -8.232 1.00 29.28 65 CYS A O 1
ATOM 478 N N . ALA A 1 66 ? -17.749 54.241 -9.788 1.00 30.45 66 ALA A N 1
ATOM 479 C CA . ALA A 1 66 ? -16.979 54.675 -10.982 1.00 30.45 66 ALA A CA 1
ATOM 480 C C . ALA A 1 66 ? -15.427 54.539 -11.014 1.00 30.45 66 ALA A C 1
ATOM 482 O O . ALA A 1 66 ? -14.755 54.515 -9.992 1.00 30.45 66 ALA A O 1
ATOM 483 N N . GLY A 1 67 ? -14.885 54.408 -12.240 1.00 26.70 67 GLY A N 1
ATOM 484 C CA . GLY A 1 67 ? -13.450 54.359 -12.616 1.00 26.70 67 GLY A CA 1
ATOM 485 C C . GLY A 1 67 ? -13.171 55.338 -13.781 1.00 26.70 67 GLY A C 1
ATOM 486 O O . GLY A 1 67 ? -13.863 56.355 -13.812 1.00 26.70 67 GLY A O 1
ATOM 487 N N . PRO A 1 68 ? -12.293 55.069 -14.786 1.00 49.59 68 PRO A N 1
ATOM 488 C CA . PRO A 1 68 ? -11.375 53.931 -15.007 1.00 49.59 68 PRO A CA 1
ATOM 489 C C . PRO A 1 68 ? -9.905 54.342 -15.345 1.00 49.59 68 PRO A C 1
ATOM 491 O O . PRO A 1 68 ? -9.616 55.514 -15.565 1.00 49.59 68 PRO A O 1
ATOM 494 N N . ALA A 1 69 ? -8.969 53.383 -15.484 1.00 31.66 69 ALA A N 1
ATOM 495 C CA . ALA A 1 69 ? -7.614 53.625 -16.031 1.00 31.66 69 ALA A CA 1
ATOM 496 C C . ALA A 1 69 ? -6.992 52.380 -16.720 1.00 31.66 69 ALA A C 1
ATOM 498 O O . ALA A 1 69 ? -7.472 51.262 -16.542 1.00 31.66 69 ALA A O 1
ATOM 499 N N . ARG A 1 70 ? -5.937 52.582 -17.533 1.00 31.62 70 ARG A N 1
ATOM 500 C CA . ARG A 1 70 ? -5.291 51.590 -18.436 1.00 31.62 70 ARG A CA 1
ATOM 501 C C . ARG A 1 70 ? -3.878 51.144 -17.961 1.00 31.62 70 ARG A C 1
ATOM 503 O O . ARG A 1 70 ? -3.334 51.773 -17.055 1.00 31.62 70 ARG A O 1
ATOM 510 N N . PRO A 1 71 ? -3.288 50.059 -18.521 1.00 39.16 71 PRO A N 1
ATOM 511 C CA . PRO A 1 71 ? -2.078 49.408 -17.982 1.00 39.16 71 PRO A CA 1
ATOM 512 C C . PRO A 1 71 ? -0.755 50.136 -18.299 1.00 39.16 71 PRO A C 1
ATOM 514 O O . PRO A 1 71 ? -0.728 51.110 -19.049 1.00 39.16 71 PRO A O 1
ATOM 517 N N . ARG A 1 72 ? 0.364 49.634 -17.746 1.00 33.88 72 ARG A N 1
ATOM 518 C CA . ARG A 1 72 ? 1.740 50.099 -18.030 1.00 33.88 72 ARG A CA 1
ATOM 519 C C . ARG A 1 72 ? 2.647 48.984 -18.572 1.00 33.88 72 ARG A C 1
ATOM 521 O O . ARG A 1 72 ? 2.349 47.804 -18.430 1.00 33.88 72 ARG A O 1
ATOM 528 N N . HIS A 1 73 ? 3.717 49.406 -19.248 1.00 32.22 73 HIS A N 1
ATOM 529 C CA . HIS A 1 73 ? 4.512 48.618 -20.195 1.00 32.22 73 HIS A CA 1
ATOM 530 C C . HIS A 1 73 ? 5.761 47.925 -19.618 1.00 32.22 73 HIS A C 1
ATOM 532 O O . HIS A 1 73 ? 6.269 48.271 -18.553 1.00 32.22 73 HIS A O 1
ATOM 538 N N . LEU A 1 74 ? 6.288 47.008 -20.438 1.00 36.09 74 LEU A N 1
ATOM 539 C CA . LEU A 1 74 ? 7.687 46.567 -20.508 1.00 36.09 74 LEU A CA 1
ATOM 540 C C . LEU A 1 74 ? 8.703 47.735 -20.452 1.00 36.09 74 LEU A C 1
ATOM 542 O O . LEU A 1 74 ? 8.431 48.789 -21.032 1.00 36.09 74 LEU A O 1
ATOM 546 N N . PRO A 1 75 ? 9.916 47.516 -19.908 1.00 38.88 75 PRO A N 1
ATOM 547 C CA . PRO A 1 75 ? 11.068 48.390 -20.117 1.00 38.88 75 PRO A CA 1
ATOM 548 C C . PRO A 1 75 ? 12.147 47.789 -21.045 1.00 38.88 75 PRO A C 1
ATOM 550 O O . PRO A 1 75 ? 12.506 46.617 -20.947 1.00 38.88 75 PRO A O 1
ATOM 553 N N . GLY A 1 76 ? 12.732 48.647 -21.884 1.00 31.28 76 GLY A N 1
ATOM 554 C CA . GLY A 1 76 ? 13.963 48.425 -22.658 1.00 31.28 76 GLY A CA 1
ATOM 555 C C . GLY A 1 76 ? 14.034 49.368 -23.873 1.00 31.28 76 GLY A C 1
ATOM 556 O O . GLY A 1 76 ? 13.004 49.942 -24.226 1.00 31.28 76 GLY A O 1
ATOM 557 N N . PRO A 1 77 ? 15.182 49.525 -24.570 1.00 51.16 77 PRO A N 1
ATOM 558 C CA . PRO A 1 77 ? 16.563 49.190 -24.198 1.00 51.16 77 PRO A CA 1
ATOM 559 C C . PRO A 1 77 ? 17.543 50.399 -24.293 1.00 51.16 77 PRO A C 1
ATOM 561 O O . PRO A 1 77 ? 17.249 51.417 -24.918 1.00 51.16 77 PRO A O 1
ATOM 564 N N . GLY A 1 78 ? 18.770 50.257 -23.772 1.00 30.97 78 GLY A N 1
ATOM 565 C CA . GLY A 1 78 ? 19.930 51.126 -24.072 1.00 30.97 78 GLY A CA 1
ATOM 566 C C . GLY A 1 78 ? 21.135 50.249 -24.445 1.00 30.97 78 GLY A C 1
ATOM 567 O O . GLY A 1 78 ? 21.378 49.257 -23.772 1.00 30.97 78 GLY A O 1
ATOM 568 N N . ARG A 1 79 ? 21.782 50.398 -25.613 1.00 32.84 79 ARG A N 1
ATOM 569 C CA . ARG A 1 79 ? 22.750 51.451 -26.013 1.00 32.84 79 ARG A CA 1
ATOM 570 C C . ARG A 1 79 ? 23.965 51.541 -25.069 1.00 32.84 79 ARG A C 1
ATOM 572 O O . ARG A 1 79 ? 23.770 51.732 -23.882 1.00 32.84 79 ARG A O 1
ATOM 579 N N . ARG A 1 80 ? 25.223 51.534 -25.540 1.00 32.72 80 ARG A N 1
ATOM 580 C CA . ARG A 1 80 ? 25.817 51.331 -26.892 1.00 32.72 80 ARG A CA 1
ATOM 581 C C . ARG A 1 80 ? 27.347 51.233 -26.722 1.00 32.72 80 ARG A C 1
ATOM 583 O O . ARG A 1 80 ? 27.854 51.980 -25.904 1.00 32.72 80 ARG A O 1
ATOM 590 N N . HIS A 1 81 ? 28.079 50.492 -27.561 1.00 31.56 81 HIS A N 1
ATOM 591 C CA . HIS A 1 81 ? 29.415 50.905 -28.050 1.00 31.56 81 HIS A CA 1
ATOM 592 C C . HIS A 1 81 ? 29.770 50.185 -29.372 1.00 31.56 81 HIS A C 1
ATOM 594 O O . HIS A 1 81 ? 29.039 49.295 -29.798 1.00 31.56 81 HIS A O 1
ATOM 600 N N . ARG A 1 82 ? 30.808 50.654 -30.086 1.00 33.97 82 ARG A N 1
ATOM 601 C CA . ARG A 1 82 ? 31.119 50.324 -31.498 1.00 33.97 82 ARG A CA 1
ATOM 602 C C . ARG A 1 82 ? 32.473 49.619 -31.680 1.00 33.97 82 ARG A C 1
ATOM 604 O O . ARG A 1 82 ? 33.448 50.085 -31.094 1.00 33.97 82 ARG A O 1
ATOM 611 N N . ARG A 1 83 ? 32.526 48.664 -32.620 1.00 31.88 83 ARG A N 1
ATOM 612 C CA . ARG A 1 83 ? 33.476 48.468 -33.758 1.00 31.88 83 ARG A CA 1
ATOM 613 C C . ARG A 1 83 ? 32.960 47.225 -34.533 1.00 31.88 83 ARG A C 1
ATOM 615 O O . ARG A 1 83 ? 32.450 46.323 -33.883 1.00 31.88 83 ARG A O 1
ATOM 622 N N . SER A 1 84 ? 32.765 47.214 -35.859 1.00 30.86 84 SER A N 1
ATOM 623 C CA . SER A 1 84 ? 33.712 47.397 -36.985 1.00 30.86 84 SER A CA 1
ATOM 624 C C . SER A 1 84 ? 34.656 46.185 -37.141 1.00 30.86 84 SER A C 1
ATOM 626 O O . SER A 1 84 ? 35.353 45.889 -36.178 1.00 30.86 84 SER A O 1
ATOM 628 N N . ALA A 1 85 ? 34.744 45.490 -38.288 1.00 32.41 85 ALA A N 1
ATOM 629 C CA . ALA A 1 85 ? 34.012 45.659 -39.559 1.00 32.41 85 ALA A CA 1
ATOM 630 C C . ALA A 1 85 ? 34.026 44.388 -40.461 1.00 32.41 85 ALA A C 1
ATOM 632 O O . ALA A 1 85 ? 34.841 43.498 -40.252 1.00 32.41 85 ALA A O 1
ATOM 633 N N . ASP A 1 86 ? 33.144 44.401 -41.470 1.00 30.72 86 ASP A N 1
ATOM 634 C CA . ASP A 1 86 ? 33.233 43.817 -42.827 1.00 30.72 86 ASP A CA 1
ATOM 635 C C . ASP A 1 86 ? 33.276 42.296 -43.139 1.00 30.72 86 ASP A C 1
ATOM 637 O O . ASP A 1 86 ? 33.561 41.413 -42.336 1.00 30.72 86 ASP A O 1
ATOM 641 N N . HIS A 1 87 ? 32.864 42.047 -44.389 1.00 31.39 87 HIS A N 1
ATOM 642 C CA . HIS A 1 87 ? 32.638 40.803 -45.150 1.00 31.39 87 HIS A CA 1
ATOM 643 C C . HIS A 1 87 ? 33.814 40.600 -46.165 1.00 31.39 87 HIS A C 1
ATOM 645 O O . HIS A 1 87 ? 34.757 41.387 -46.082 1.00 31.39 87 HIS A O 1
ATOM 651 N N . PRO A 1 88 ? 33.822 39.655 -47.151 1.00 48.03 88 PRO A N 1
ATOM 652 C CA . PRO A 1 88 ? 32.764 38.760 -47.657 1.00 48.03 88 PRO A CA 1
ATOM 653 C C . PRO A 1 88 ? 33.199 37.275 -47.830 1.00 48.03 88 PRO A C 1
ATOM 655 O O . PRO A 1 88 ? 34.239 36.847 -47.341 1.00 48.03 88 PRO A O 1
ATOM 658 N N . ALA A 1 89 ? 32.389 36.478 -48.544 1.00 33.72 89 ALA A N 1
ATOM 659 C CA . ALA A 1 89 ? 32.603 35.048 -48.808 1.00 33.72 89 ALA A CA 1
ATOM 660 C C . ALA A 1 89 ? 33.130 34.717 -50.227 1.00 33.72 89 ALA A C 1
ATOM 662 O O . ALA A 1 89 ? 32.880 35.459 -51.177 1.00 33.72 89 ALA A O 1
ATOM 663 N N . ARG A 1 90 ? 33.786 33.549 -50.347 1.00 29.77 90 ARG A N 1
ATOM 664 C CA . ARG A 1 90 ? 34.047 32.650 -51.510 1.00 29.77 90 ARG A CA 1
ATOM 665 C C . ARG A 1 90 ? 34.675 31.361 -50.914 1.00 29.77 90 ARG A C 1
ATOM 667 O O . ARG A 1 90 ? 35.251 31.452 -49.837 1.00 29.77 90 ARG A O 1
ATOM 674 N N . GLY A 1 91 ? 34.611 30.149 -51.473 1.00 26.73 91 GLY A N 1
ATOM 675 C CA . GLY A 1 91 ? 34.108 29.647 -52.764 1.00 26.73 91 GLY A CA 1
ATOM 676 C C . GLY A 1 91 ? 35.136 28.682 -53.404 1.00 26.73 91 GLY A C 1
ATOM 677 O O . GLY A 1 91 ? 36.319 28.868 -53.149 1.00 26.73 91 GLY A O 1
ATOM 678 N N . VAL A 1 92 ? 34.701 27.747 -54.277 1.00 29.41 92 VAL A N 1
ATOM 679 C CA . VAL A 1 92 ? 35.498 26.770 -55.099 1.00 29.41 92 VAL A CA 1
ATOM 680 C C . VAL A 1 92 ? 35.611 25.319 -54.553 1.00 29.41 92 VAL A C 1
ATOM 682 O O . VAL A 1 92 ? 35.456 25.072 -53.361 1.00 29.41 92 VAL A O 1
ATOM 685 N N . LEU A 1 93 ? 35.777 24.356 -55.480 1.00 29.19 93 LEU A N 1
ATOM 686 C CA . LEU A 1 93 ? 35.728 22.888 -55.337 1.00 29.19 93 LEU A CA 1
ATOM 687 C C . LEU A 1 93 ? 37.115 22.218 -55.498 1.00 29.19 93 LEU A C 1
ATOM 689 O O . LEU A 1 93 ? 37.926 22.706 -56.278 1.00 29.19 93 LEU A O 1
ATOM 693 N N . ALA A 1 94 ? 37.292 21.025 -54.909 1.00 28.66 94 ALA A N 1
ATOM 694 C CA . ALA A 1 94 ? 37.972 19.826 -55.461 1.00 28.66 94 ALA A CA 1
ATOM 695 C C . ALA A 1 94 ? 37.636 18.640 -54.515 1.00 28.66 94 ALA A C 1
ATOM 697 O O . ALA A 1 94 ? 37.596 18.858 -53.309 1.00 28.66 94 ALA A O 1
ATOM 698 N N . GLN A 1 95 ? 37.201 17.426 -54.885 1.00 27.62 95 GLN A N 1
ATOM 699 C CA . GLN A 1 95 ? 37.525 16.432 -55.932 1.00 27.62 95 GLN A CA 1
ATOM 700 C C . GLN A 1 95 ? 38.814 15.597 -55.746 1.00 27.62 95 GLN A C 1
ATOM 702 O O . GLN A 1 95 ? 39.913 16.130 -55.765 1.00 27.62 95 GLN A O 1
ATOM 707 N N . ALA A 1 96 ? 38.589 14.270 -55.739 1.00 28.19 96 ALA A N 1
ATOM 708 C CA . ALA A 1 96 ? 39.476 13.144 -56.078 1.00 28.19 96 ALA A CA 1
ATOM 709 C C . ALA A 1 96 ? 40.707 12.826 -55.194 1.00 28.19 96 ALA A C 1
ATOM 711 O O . ALA A 1 96 ? 41.397 13.700 -54.687 1.00 28.19 96 ALA A O 1
ATOM 712 N N . GLY A 1 97 ? 40.995 11.520 -55.059 1.00 26.44 97 GLY A N 1
ATOM 713 C CA . GLY A 1 97 ? 42.161 10.991 -54.336 1.00 26.44 97 GLY A CA 1
ATOM 714 C C . GLY A 1 97 ? 42.025 9.510 -53.952 1.00 26.44 97 GLY A C 1
ATOM 715 O O . GLY A 1 97 ? 41.840 9.205 -52.778 1.00 26.44 97 GLY A O 1
ATOM 716 N N . GLN A 1 98 ? 42.082 8.588 -54.924 1.00 31.41 98 GLN A N 1
ATOM 717 C CA . GLN A 1 98 ? 41.906 7.144 -54.693 1.00 31.41 98 GLN A CA 1
ATOM 718 C C . GLN A 1 98 ? 42.981 6.310 -55.425 1.00 31.41 98 GLN A C 1
ATOM 720 O O . GLN A 1 98 ? 42.956 6.206 -56.647 1.00 31.41 98 GLN A O 1
ATOM 725 N N . VAL A 1 99 ? 43.905 5.709 -54.663 1.00 30.06 99 VAL A N 1
ATOM 726 C CA . VAL A 1 99 ? 44.915 4.688 -55.051 1.00 30.06 99 VAL A CA 1
ATOM 727 C C . VAL A 1 99 ? 45.195 3.892 -53.749 1.00 30.06 99 VAL A C 1
ATOM 729 O O . VAL A 1 99 ? 45.237 4.523 -52.696 1.00 30.06 99 VAL A O 1
ATOM 732 N N . HIS A 1 100 ? 45.177 2.554 -53.633 1.00 28.28 100 HIS A N 1
ATOM 733 C CA . HIS A 1 100 ? 45.929 1.478 -54.318 1.00 28.28 100 HIS A CA 1
ATOM 734 C C . HIS A 1 100 ? 47.468 1.616 -54.177 1.00 28.28 100 HIS A C 1
ATOM 736 O O . HIS A 1 100 ? 47.985 2.704 -54.399 1.00 28.28 100 HIS A O 1
ATOM 742 N N . ALA A 1 101 ? 48.254 0.581 -53.832 1.00 29.41 101 ALA A N 1
ATOM 743 C CA . ALA A 1 101 ? 47.950 -0.801 -53.399 1.00 29.41 101 ALA A CA 1
ATOM 744 C C . ALA A 1 101 ? 49.164 -1.452 -52.666 1.00 29.41 101 ALA A C 1
ATOM 746 O O . ALA A 1 101 ? 50.239 -0.862 -52.666 1.00 29.41 101 ALA A O 1
ATOM 747 N N . ASP A 1 102 ? 48.973 -2.676 -52.135 1.00 27.50 102 ASP A N 1
ATOM 748 C CA . ASP A 1 102 ? 49.983 -3.723 -51.813 1.00 27.50 102 ASP A CA 1
ATOM 749 C C . ASP A 1 102 ? 51.089 -3.419 -50.757 1.00 27.50 102 ASP A C 1
ATOM 751 O O . ASP A 1 102 ? 51.367 -2.273 -50.430 1.00 27.50 102 ASP A O 1
ATOM 755 N N . GLY A 1 103 ? 51.758 -4.396 -50.116 1.00 25.91 103 GLY A N 1
ATOM 756 C CA . GLY A 1 103 ? 51.621 -5.867 -50.108 1.00 25.91 103 GLY A CA 1
ATOM 757 C C . GLY A 1 103 ? 52.743 -6.560 -49.286 1.00 25.91 103 GLY A C 1
ATOM 758 O O . GLY A 1 103 ? 53.598 -5.876 -48.734 1.00 25.91 103 GLY A O 1
ATOM 759 N N . VAL A 1 104 ? 52.778 -7.910 -49.276 1.00 29.47 104 VAL A N 1
ATOM 760 C CA . VAL A 1 104 ? 53.821 -8.807 -48.673 1.00 29.47 104 VAL A CA 1
ATOM 761 C C . VAL A 1 104 ? 53.839 -8.920 -47.119 1.00 29.47 104 VAL A C 1
ATOM 763 O O . VAL A 1 104 ? 53.630 -7.934 -46.427 1.00 29.47 104 VAL A O 1
ATOM 766 N N . ALA A 1 105 ? 54.255 -10.033 -46.481 1.00 30.06 105 ALA A N 1
ATOM 767 C CA . ALA A 1 105 ? 53.762 -11.435 -46.443 1.00 30.06 105 ALA A CA 1
ATOM 768 C C . ALA A 1 105 ? 54.803 -12.400 -45.784 1.00 30.06 105 ALA A C 1
ATOM 770 O O . ALA A 1 105 ? 55.992 -12.301 -46.071 1.00 30.06 105 ALA A O 1
ATOM 771 N N . GLY A 1 106 ? 54.347 -13.389 -44.985 1.00 28.12 106 GLY A N 1
ATOM 772 C CA . GLY A 1 106 ? 55.154 -14.482 -44.368 1.00 28.12 106 GLY A CA 1
ATOM 773 C C . GLY A 1 106 ? 55.925 -14.106 -43.079 1.00 28.12 106 GLY A C 1
ATOM 774 O O . GLY A 1 106 ? 56.204 -12.934 -42.870 1.00 28.12 106 GLY A O 1
ATOM 775 N N . ASN A 1 107 ? 56.321 -15.003 -42.154 1.00 32.84 107 ASN A N 1
ATOM 776 C CA . ASN A 1 107 ? 56.000 -16.423 -41.834 1.00 32.84 107 ASN A CA 1
ATOM 777 C C . ASN A 1 107 ? 56.481 -16.690 -40.352 1.00 32.84 107 ASN A C 1
ATOM 779 O O . ASN A 1 107 ? 56.840 -15.718 -39.698 1.00 32.84 107 ASN A O 1
ATOM 783 N N . HIS A 1 108 ? 56.547 -17.851 -39.662 1.00 30.64 108 HIS A N 1
ATOM 784 C CA . HIS A 1 108 ? 56.405 -19.300 -39.924 1.00 30.64 108 HIS A CA 1
ATOM 785 C C . HIS A 1 108 ? 55.758 -20.039 -38.710 1.00 30.64 108 HIS A C 1
ATOM 787 O O . HIS A 1 108 ? 56.248 -19.970 -37.590 1.00 30.64 108 HIS A O 1
ATOM 793 N N . GLN A 1 109 ? 54.700 -20.815 -38.969 1.00 31.91 109 GLN A N 1
ATOM 794 C CA . GLN A 1 109 ? 54.463 -22.213 -38.531 1.00 31.91 109 GLN A CA 1
ATOM 795 C C . GLN A 1 109 ? 54.877 -22.775 -37.131 1.00 31.91 109 GLN A C 1
ATOM 797 O O . GLN A 1 109 ? 56.019 -23.156 -36.904 1.00 31.91 109 GLN A O 1
ATOM 802 N N . SER A 1 110 ? 53.843 -23.175 -36.367 1.00 29.94 110 SER A N 1
ATOM 803 C CA . SER A 1 110 ? 53.609 -24.530 -35.781 1.00 29.94 110 SER A CA 1
ATOM 804 C C . SER A 1 110 ? 54.505 -25.165 -34.686 1.00 29.94 110 SER A C 1
ATOM 806 O O . SER A 1 110 ? 55.712 -25.305 -34.856 1.00 29.94 110 SER A O 1
ATOM 808 N N . ARG A 1 111 ? 53.852 -25.824 -33.703 1.00 30.14 111 ARG A N 1
ATOM 809 C CA . ARG A 1 111 ? 53.824 -27.309 -33.545 1.00 30.14 111 ARG A CA 1
ATOM 810 C C . ARG A 1 111 ? 52.740 -27.787 -32.545 1.00 30.14 111 ARG A C 1
ATOM 812 O O . ARG A 1 111 ? 52.165 -26.970 -31.835 1.00 30.14 111 ARG A O 1
ATOM 819 N N . ARG A 1 112 ? 52.434 -29.098 -32.544 1.00 30.27 112 ARG A N 1
ATOM 820 C CA . ARG A 1 112 ? 51.476 -29.813 -31.659 1.00 30.27 112 ARG A CA 1
ATOM 821 C C . ARG A 1 112 ? 52.193 -30.876 -30.800 1.00 30.27 112 ARG A C 1
ATOM 823 O O . ARG A 1 112 ? 53.147 -31.458 -31.309 1.00 30.27 112 ARG A O 1
ATOM 830 N N . ALA A 1 113 ? 51.661 -31.162 -29.604 1.00 28.94 113 ALA A N 1
ATOM 831 C CA . ALA A 1 113 ? 51.579 -32.454 -28.869 1.00 28.94 113 ALA A CA 1
ATOM 832 C C . ALA A 1 113 ? 51.078 -32.130 -27.428 1.00 28.94 113 ALA A C 1
ATOM 834 O O . ALA A 1 113 ? 51.564 -31.146 -26.879 1.00 28.94 113 ALA A O 1
ATOM 835 N N . GLU A 1 114 ? 50.091 -32.734 -26.744 1.00 29.20 114 GLU A N 1
ATOM 836 C CA . GLU A 1 114 ? 49.310 -33.995 -26.828 1.00 29.20 114 GLU A CA 1
ATOM 837 C C . GLU A 1 114 ? 49.836 -35.146 -25.919 1.00 29.20 114 GLU A C 1
ATOM 839 O O . GLU A 1 114 ? 50.990 -35.541 -26.046 1.00 29.20 114 GLU A O 1
ATOM 844 N N . LEU A 1 115 ? 48.947 -35.680 -25.047 1.00 32.16 115 LEU A N 1
ATOM 845 C CA . LEU A 1 115 ? 49.094 -36.818 -24.089 1.00 32.16 115 LEU A CA 1
ATOM 846 C C . LEU A 1 115 ? 50.032 -36.591 -22.857 1.00 32.16 115 LEU A C 1
ATOM 848 O O . LEU A 1 115 ? 50.893 -35.719 -22.900 1.00 32.16 115 LEU A O 1
ATOM 852 N N . ASP A 1 116 ? 49.919 -37.271 -21.696 1.00 27.61 116 ASP A N 1
ATOM 853 C CA . ASP A 1 116 ? 48.963 -38.302 -21.210 1.00 27.61 116 ASP A CA 1
ATOM 854 C C . ASP A 1 116 ? 48.714 -38.237 -19.661 1.00 27.61 116 ASP A C 1
ATOM 856 O O . ASP A 1 116 ? 49.152 -37.306 -18.984 1.00 27.61 116 ASP A O 1
ATOM 860 N N . ALA A 1 117 ? 47.986 -39.216 -19.101 1.00 30.11 117 ALA A N 1
ATOM 861 C CA . ALA A 1 117 ? 47.411 -39.290 -17.747 1.00 30.11 117 ALA A CA 1
ATOM 862 C C . ALA A 1 117 ? 48.360 -39.598 -16.552 1.00 30.11 117 ALA A C 1
ATOM 864 O O . ALA A 1 117 ? 49.471 -40.099 -16.704 1.00 30.11 117 ALA A O 1
ATOM 865 N N . GLY A 1 118 ? 47.861 -39.391 -15.314 1.00 26.02 118 GLY A N 1
ATOM 866 C CA . GLY A 1 118 ? 48.513 -39.857 -14.072 1.00 26.02 118 GLY A CA 1
ATOM 867 C C . GLY A 1 118 ? 47.767 -39.547 -12.753 1.00 26.02 118 GLY A C 1
ATOM 868 O O . GLY A 1 118 ? 47.283 -38.441 -12.531 1.00 26.02 118 GLY A O 1
ATOM 869 N N . SER A 1 119 ? 47.668 -40.527 -11.846 1.00 26.84 119 SER A N 1
ATOM 870 C CA . SER A 1 119 ? 47.063 -40.454 -10.490 1.00 26.84 119 SER A CA 1
ATOM 871 C C . SER A 1 119 ? 47.560 -41.646 -9.636 1.00 26.84 119 SER A C 1
ATOM 873 O O . SER A 1 119 ? 48.078 -42.590 -10.229 1.00 26.84 119 SER A O 1
ATOM 875 N N . PRO A 1 120 ? 47.304 -41.757 -8.308 1.00 58.25 120 PRO A N 1
ATOM 876 C CA . PRO A 1 120 ? 47.246 -40.732 -7.245 1.00 58.25 120 PRO A CA 1
ATOM 877 C C . PRO A 1 120 ? 47.942 -41.147 -5.902 1.00 58.25 120 PRO A C 1
ATOM 879 O O . PRO A 1 120 ? 47.982 -42.323 -5.546 1.00 58.25 120 PRO A O 1
ATOM 882 N N . ALA A 1 121 ? 48.355 -40.193 -5.049 1.00 28.69 121 ALA A N 1
ATOM 883 C CA . ALA A 1 121 ? 48.607 -40.399 -3.597 1.00 28.69 121 ALA A CA 1
ATOM 884 C C . ALA A 1 121 ? 48.528 -39.043 -2.847 1.00 28.69 121 ALA A C 1
ATOM 886 O O . ALA A 1 121 ? 48.913 -38.038 -3.429 1.00 28.69 121 ALA A O 1
ATOM 887 N N . ARG A 1 122 ? 47.940 -38.832 -1.650 1.00 30.64 122 ARG A N 1
ATOM 888 C CA . ARG A 1 122 ? 47.835 -39.512 -0.325 1.00 30.64 122 ARG A CA 1
ATOM 889 C C . ARG A 1 122 ? 48.946 -39.168 0.693 1.00 30.64 122 ARG A C 1
ATOM 891 O O . ARG A 1 122 ? 50.128 -39.208 0.388 1.00 30.64 122 ARG A O 1
ATOM 898 N N . THR A 1 123 ? 48.512 -39.008 1.957 1.00 29.67 123 THR A N 1
ATOM 899 C CA . THR A 1 123 ? 49.271 -38.705 3.205 1.00 29.67 123 THR A CA 1
ATOM 900 C C . THR A 1 123 ? 49.627 -37.217 3.440 1.00 29.67 123 THR A C 1
ATOM 902 O O . THR A 1 123 ? 49.768 -36.479 2.480 1.00 29.67 123 THR A O 1
ATOM 905 N N . ARG A 1 124 ? 49.711 -36.693 4.684 1.00 30.88 124 ARG A N 1
ATOM 906 C CA . ARG A 1 124 ? 49.544 -37.313 6.030 1.00 30.88 124 ARG A CA 1
ATOM 907 C C . ARG A 1 124 ? 48.931 -36.346 7.077 1.00 30.88 124 ARG A C 1
ATOM 909 O O . ARG A 1 124 ? 48.802 -35.154 6.842 1.00 30.88 124 ARG A O 1
ATOM 916 N N . ARG A 1 125 ? 48.521 -36.906 8.227 1.00 30.59 125 ARG A N 1
ATOM 917 C CA . ARG A 1 125 ? 47.825 -36.246 9.361 1.00 30.59 125 ARG A CA 1
ATOM 918 C C . ARG A 1 125 ? 48.685 -35.215 10.112 1.00 30.59 125 ARG A C 1
ATOM 920 O O . ARG A 1 125 ? 49.894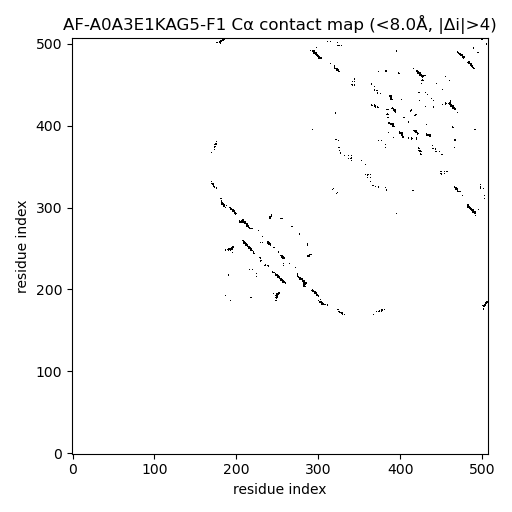 -35.395 10.189 1.00 30.59 125 ARG A O 1
ATOM 927 N N . HIS A 1 126 ? 48.027 -34.385 10.932 1.00 31.17 126 HIS A N 1
ATOM 928 C CA . HIS A 1 126 ? 48.376 -34.328 12.363 1.00 31.17 126 HIS A CA 1
ATOM 929 C C . HIS A 1 126 ? 47.144 -34.197 13.284 1.00 31.17 126 HIS A C 1
ATOM 931 O O . HIS A 1 126 ? 46.170 -33.538 12.944 1.00 31.17 126 HIS A O 1
ATOM 937 N N . GLN A 1 127 ? 47.197 -34.848 14.452 1.00 32.94 127 GLN A N 1
ATOM 938 C CA . GLN A 1 127 ? 46.231 -34.756 15.565 1.00 32.94 127 GLN A CA 1
ATOM 939 C C . GLN A 1 127 ? 46.972 -34.320 16.843 1.00 32.94 127 GLN A C 1
ATOM 941 O O . GLN A 1 127 ? 48.169 -34.606 16.953 1.00 32.94 127 GLN A O 1
ATOM 946 N N . ARG A 1 128 ? 46.268 -33.746 17.836 1.00 31.73 128 ARG A N 1
ATOM 947 C CA . ARG A 1 128 ? 46.657 -33.750 19.267 1.00 31.73 128 ARG A CA 1
ATOM 948 C C . ARG A 1 128 ? 45.435 -33.845 20.206 1.00 31.73 128 ARG A C 1
ATOM 950 O O . ARG A 1 128 ? 44.311 -33.616 19.780 1.00 31.73 128 ARG A O 1
ATOM 957 N N . ASP A 1 129 ? 45.703 -34.279 21.442 1.00 33.50 129 ASP A N 1
ATOM 958 C CA . ASP A 1 129 ? 44.826 -34.923 22.452 1.00 33.50 129 ASP A CA 1
ATOM 959 C C . ASP A 1 129 ? 45.559 -34.739 23.828 1.00 33.50 129 ASP A C 1
ATOM 961 O O . ASP A 1 129 ? 46.789 -34.648 23.795 1.00 33.50 129 ASP A O 1
ATOM 965 N N . ARG A 1 130 ? 45.015 -34.607 25.060 1.00 34.06 130 ARG A N 1
ATOM 966 C CA . ARG A 1 130 ? 43.770 -35.047 25.753 1.00 34.06 130 ARG A CA 1
ATOM 967 C C . ARG A 1 130 ? 43.277 -34.000 26.777 1.00 34.06 130 ARG A C 1
ATOM 969 O O . ARG A 1 130 ? 44.073 -33.185 27.227 1.00 34.06 130 ARG A O 1
ATOM 976 N N . GLY A 1 131 ? 42.021 -34.098 27.249 1.00 27.95 131 GLY A N 1
ATOM 977 C CA . GLY A 1 131 ? 41.454 -33.166 28.257 1.00 27.95 131 GLY A CA 1
ATOM 978 C C . GLY A 1 131 ? 40.284 -33.674 29.133 1.00 27.95 131 GLY A C 1
ATOM 979 O O . GLY A 1 131 ? 39.296 -32.972 29.300 1.00 27.95 131 GLY A O 1
ATOM 980 N N . ARG A 1 132 ? 40.349 -34.902 29.673 1.00 32.81 132 ARG A N 1
ATOM 981 C CA . ARG A 1 132 ? 39.279 -35.563 30.477 1.00 32.81 132 ARG A CA 1
ATOM 982 C C . ARG A 1 132 ? 38.863 -34.854 31.791 1.00 32.81 132 ARG A C 1
ATOM 984 O O . ARG A 1 132 ? 39.741 -34.543 32.590 1.00 32.81 132 ARG A O 1
ATOM 991 N N . ARG A 1 133 ? 37.552 -34.897 32.113 1.00 30.27 133 ARG A N 1
ATOM 992 C CA . ARG A 1 133 ? 36.862 -35.346 33.376 1.00 30.27 133 ARG A CA 1
ATOM 993 C C . ARG A 1 133 ? 35.335 -35.173 33.142 1.00 30.27 133 ARG A C 1
ATOM 995 O O . ARG A 1 133 ? 34.982 -34.132 32.614 1.00 30.27 133 ARG A O 1
ATOM 1002 N N . ARG A 1 134 ? 34.376 -36.113 33.274 1.00 33.16 134 ARG A N 1
ATOM 1003 C CA . ARG A 1 134 ? 33.998 -37.252 34.171 1.00 33.16 134 ARG A CA 1
ATOM 1004 C C . ARG A 1 134 ? 33.260 -36.870 35.475 1.00 33.16 134 ARG A C 1
ATOM 1006 O O . ARG A 1 134 ? 33.842 -36.198 36.314 1.00 33.16 134 ARG A O 1
ATOM 1013 N N . GLY A 1 135 ? 32.057 -37.446 35.647 1.00 27.34 135 GLY A N 1
ATOM 1014 C CA . GLY A 1 135 ? 31.136 -37.316 36.799 1.00 27.34 135 GLY A CA 1
ATOM 1015 C C . GLY A 1 135 ? 29.906 -36.451 36.460 1.00 27.34 135 GLY A C 1
ATOM 1016 O O . GLY A 1 135 ? 30.093 -35.391 35.880 1.00 27.34 135 GLY A O 1
ATOM 1017 N N . GLY A 1 136 ? 28.653 -36.83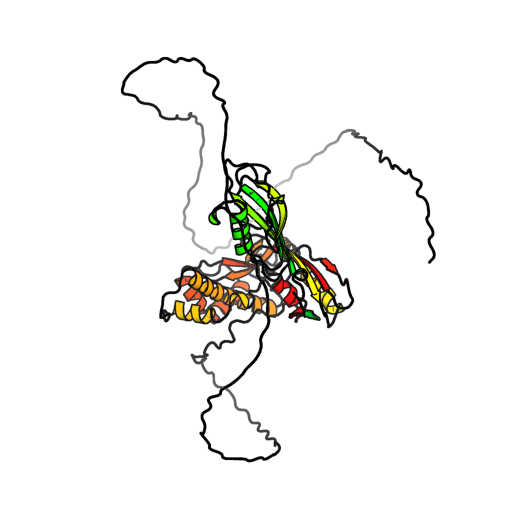9 36.732 1.00 28.16 136 GLY A N 1
ATOM 1018 C CA . GLY A 1 136 ? 28.111 -38.092 37.292 1.00 28.16 136 GLY A CA 1
ATOM 1019 C C . GLY A 1 136 ? 26.613 -38.257 36.947 1.00 28.16 136 GLY A C 1
ATOM 1020 O O . GLY A 1 136 ? 26.022 -37.352 36.364 1.00 28.16 136 GLY A O 1
ATOM 1021 N N . GLN A 1 137 ? 26.023 -39.419 37.242 1.00 31.86 137 GLN A N 1
ATOM 1022 C CA . GLN A 1 137 ? 24.599 -39.726 37.002 1.00 31.86 137 GLN A CA 1
ATOM 1023 C C . GLN A 1 137 ? 23.727 -39.281 38.188 1.00 31.86 137 GLN A C 1
ATOM 1025 O O . GLN A 1 137 ? 24.235 -39.241 39.302 1.00 31.86 137 GLN A O 1
ATOM 1030 N N . ASP A 1 138 ? 22.430 -39.028 37.962 1.00 28.14 138 ASP A N 1
ATOM 1031 C CA . ASP A 1 138 ? 21.370 -39.835 38.598 1.00 28.14 138 ASP A CA 1
ATOM 1032 C C . ASP A 1 138 ? 19.964 -39.573 38.018 1.00 28.14 138 ASP A C 1
ATOM 1034 O O . ASP A 1 138 ? 19.710 -38.555 37.371 1.00 28.14 138 ASP A O 1
ATOM 1038 N N . LEU A 1 139 ? 19.056 -40.533 38.223 1.00 32.22 139 LEU A N 1
ATOM 1039 C CA . LEU A 1 139 ? 17.616 -40.430 37.937 1.00 32.22 139 LEU A CA 1
ATOM 1040 C C . LEU A 1 139 ? 16.849 -40.075 39.222 1.00 32.22 139 LEU A C 1
ATOM 1042 O O . LEU A 1 139 ? 17.317 -40.394 40.309 1.00 32.22 139 LEU A O 1
ATOM 1046 N N . LEU A 1 140 ? 15.601 -39.591 39.098 1.00 30.73 140 LEU A N 1
ATOM 1047 C CA . LEU A 1 140 ? 14.436 -40.249 39.728 1.00 30.73 140 LEU A CA 1
ATOM 1048 C C . LEU A 1 140 ? 13.084 -39.647 39.292 1.00 30.73 140 LEU A C 1
ATOM 1050 O O . LEU A 1 140 ? 12.988 -38.501 38.864 1.00 30.73 140 LEU A O 1
ATOM 1054 N N . HIS A 1 141 ? 12.016 -40.442 39.409 1.00 29.20 141 HIS A N 1
ATOM 1055 C CA . HIS A 1 141 ? 10.620 -39.993 39.302 1.00 29.20 141 HIS A CA 1
ATOM 1056 C C . HIS A 1 141 ? 10.079 -39.558 40.677 1.00 29.20 141 HIS A C 1
ATOM 1058 O O . HIS A 1 141 ? 10.337 -40.269 41.648 1.00 29.20 141 HIS A O 1
ATOM 1064 N N . ARG A 1 142 ? 9.149 -38.581 40.735 1.00 29.42 142 ARG A N 1
ATOM 1065 C CA . ARG A 1 142 ? 7.745 -38.850 41.154 1.00 29.42 142 ARG A CA 1
ATOM 1066 C C . ARG A 1 142 ? 6.776 -37.650 41.116 1.00 29.42 142 ARG A C 1
ATOM 1068 O O . ARG A 1 142 ? 7.133 -36.512 41.365 1.00 29.42 142 ARG A O 1
ATOM 1075 N N . ARG A 1 143 ? 5.525 -38.038 40.834 1.00 28.25 143 ARG A N 1
ATOM 1076 C CA . ARG A 1 143 ? 4.186 -37.427 41.001 1.00 28.25 143 ARG A CA 1
ATOM 1077 C C . ARG A 1 143 ? 4.003 -36.118 41.796 1.00 28.25 143 ARG A C 1
ATOM 1079 O O . ARG A 1 143 ? 4.564 -35.917 42.864 1.00 28.25 143 ARG A O 1
ATOM 1086 N N . ALA A 1 144 ? 3.021 -35.357 41.307 1.00 30.59 144 ALA A N 1
ATOM 1087 C CA . ALA A 1 144 ? 2.350 -34.217 41.934 1.00 30.59 144 ALA A CA 1
ATOM 1088 C C . ALA A 1 144 ? 1.577 -34.532 43.235 1.00 30.59 144 ALA A C 1
ATOM 1090 O O . ALA A 1 144 ? 1.272 -35.690 43.525 1.00 30.59 144 ALA A O 1
ATOM 1091 N N . LEU A 1 145 ? 1.139 -33.469 43.926 1.00 29.58 145 LEU A N 1
ATOM 1092 C CA . LEU A 1 145 ? -0.046 -33.464 44.796 1.00 29.58 145 LEU A CA 1
ATOM 1093 C C . LEU A 1 145 ? -0.702 -32.066 44.848 1.00 29.58 145 LEU A C 1
ATOM 1095 O O . LEU A 1 145 ? -0.043 -31.054 44.619 1.00 29.58 145 LEU A O 1
ATOM 1099 N N . HIS A 1 146 ? -2.002 -32.017 45.154 1.00 28.25 146 HIS A N 1
ATOM 1100 C CA . HIS A 1 146 ? -2.773 -30.779 45.337 1.00 28.25 146 HIS A CA 1
ATOM 1101 C C . HIS A 1 146 ? -2.413 -30.037 46.633 1.00 28.25 146 HIS A C 1
ATOM 1103 O O . HIS A 1 146 ? -2.134 -30.664 47.656 1.00 28.25 146 HIS A O 1
ATOM 1109 N N . ARG A 1 147 ? -2.666 -28.720 46.654 1.00 28.53 147 ARG A N 1
ATOM 1110 C CA . ARG A 1 147 ? -3.322 -28.080 47.808 1.00 28.53 147 ARG A CA 1
ATOM 1111 C C . ARG A 1 147 ? -4.202 -26.904 47.382 1.00 28.53 147 ARG A C 1
ATOM 1113 O O . ARG A 1 147 ? -3.758 -26.021 46.660 1.00 28.53 147 ARG A O 1
ATOM 1120 N N . GLN A 1 148 ? -5.451 -26.914 47.841 1.00 27.89 148 GLN A N 1
ATOM 1121 C CA . GLN A 1 148 ? -6.334 -25.746 47.844 1.00 27.89 148 GLN A CA 1
ATOM 1122 C C . GLN A 1 148 ? -6.038 -24.895 49.091 1.00 27.89 148 GLN A C 1
ATOM 1124 O O . GLN A 1 148 ? -5.546 -25.418 50.093 1.00 27.89 148 GLN A O 1
ATOM 1129 N N . GLY A 1 149 ? -6.357 -23.602 49.043 1.00 26.91 149 GLY A N 1
ATOM 1130 C CA . GLY A 1 149 ? -6.210 -22.688 50.177 1.00 26.91 149 GLY A CA 1
ATOM 1131 C C . GLY A 1 149 ? -6.984 -21.396 49.938 1.00 26.91 149 GLY A C 1
ATOM 1132 O O . GLY A 1 149 ? -6.510 -20.515 49.230 1.00 26.91 149 GLY A O 1
ATOM 1133 N N . SER A 1 150 ? -8.190 -21.307 50.496 1.00 27.08 150 SER A N 1
ATOM 1134 C CA . SER A 1 150 ? -9.134 -20.207 50.277 1.00 27.08 150 SER A CA 1
ATOM 1135 C C . SER A 1 150 ? -9.352 -19.382 51.546 1.00 27.08 150 SER A C 1
ATOM 1137 O O . SER A 1 150 ? -9.885 -19.897 52.526 1.00 27.08 150 SER A O 1
ATOM 1139 N N . ALA A 1 151 ? -9.018 -18.093 51.498 1.00 28.20 151 ALA A N 1
ATOM 1140 C CA . ALA A 1 151 ? -9.499 -17.071 52.427 1.00 28.20 151 ALA A CA 1
ATOM 1141 C C . ALA A 1 151 ? -9.410 -15.696 51.743 1.00 28.20 151 ALA A C 1
ATOM 1143 O O . ALA A 1 151 ? -8.449 -15.433 51.021 1.00 28.20 151 ALA A O 1
ATOM 1144 N N . GLY A 1 152 ? -10.405 -14.834 51.953 1.00 25.06 152 GLY A N 1
ATOM 1145 C CA . GLY A 1 152 ? -10.434 -13.469 51.418 1.00 25.06 152 GLY A CA 1
ATOM 1146 C C . GLY A 1 152 ? -10.419 -12.420 52.529 1.00 25.06 152 GLY A C 1
ATOM 1147 O O . GLY A 1 152 ? -10.872 -12.685 53.640 1.00 25.06 152 GLY A O 1
ATOM 1148 N N . ALA A 1 153 ? -9.930 -11.222 52.214 1.00 28.05 153 ALA A N 1
ATOM 1149 C CA . ALA A 1 153 ? -10.040 -10.026 53.048 1.00 28.05 153 ALA A CA 1
ATOM 1150 C C . ALA A 1 153 ? -10.144 -8.777 52.154 1.00 28.05 153 ALA A C 1
ATOM 1152 O O . ALA A 1 153 ? -9.772 -8.811 50.980 1.00 28.05 153 ALA A O 1
ATOM 1153 N N . LEU A 1 154 ? -10.701 -7.692 52.693 1.00 26.11 154 LEU A N 1
ATOM 1154 C CA . LEU A 1 154 ? -11.121 -6.513 51.931 1.00 26.11 154 LEU A CA 1
ATOM 1155 C C . LEU A 1 154 ? -10.061 -5.400 51.869 1.00 26.11 154 LEU A C 1
ATOM 1157 O O . LEU A 1 154 ? -9.295 -5.211 52.803 1.00 26.11 154 LEU A O 1
ATOM 1161 N N . GLN A 1 155 ? -10.124 -4.644 50.766 1.00 28.98 155 GLN A N 1
ATOM 1162 C CA . GLN A 1 155 ? -9.791 -3.218 50.603 1.00 28.98 155 GLN A CA 1
ATOM 1163 C C . GLN A 1 155 ? -8.544 -2.635 51.303 1.00 28.98 155 GLN A C 1
ATOM 1165 O O . GLN A 1 155 ? -8.526 -2.432 52.508 1.00 28.98 155 GLN A O 1
ATOM 1170 N N . HIS A 1 156 ? -7.627 -2.090 50.497 1.00 28.11 156 HIS A N 1
ATOM 1171 C CA . HIS A 1 156 ? -7.234 -0.677 50.622 1.00 28.11 156 HIS A CA 1
ATOM 1172 C C . HIS A 1 156 ? -6.737 -0.145 49.267 1.00 28.11 156 HIS A C 1
ATOM 1174 O O . HIS A 1 156 ? -6.143 -0.880 48.479 1.00 28.11 156 HIS A O 1
ATOM 1180 N N . GLY A 1 157 ? -7.005 1.131 48.971 1.00 34.19 157 GLY A N 1
ATOM 1181 C CA . GLY A 1 157 ? -6.621 1.759 47.704 1.00 34.19 157 GLY A CA 1
ATOM 1182 C C . GLY A 1 157 ? -5.116 2.025 47.613 1.00 34.19 157 GLY A C 1
ATOM 1183 O O . GLY A 1 157 ? -4.560 2.729 48.452 1.00 34.19 157 GLY A O 1
ATOM 1184 N N . GLY A 1 158 ? -4.464 1.490 46.578 1.00 25.50 158 GLY A N 1
ATOM 1185 C CA . GLY A 1 158 ? -3.051 1.728 46.280 1.00 25.50 158 GLY A CA 1
ATOM 1186 C C . GLY A 1 158 ? -2.868 2.529 44.991 1.00 25.50 158 GLY A C 1
ATOM 1187 O O . GLY A 1 158 ? -3.356 2.126 43.938 1.00 25.50 158 GLY A O 1
ATOM 1188 N N . LEU A 1 159 ? -2.131 3.641 45.063 1.00 27.58 159 LEU A N 1
ATOM 1189 C CA . LEU A 1 159 ? -1.697 4.399 43.884 1.00 27.58 159 LEU A CA 1
ATOM 1190 C C . LEU A 1 159 ? -0.851 3.504 42.952 1.00 27.58 159 LEU A C 1
ATOM 1192 O O . LEU A 1 159 ? 0.003 2.761 43.451 1.00 27.58 159 LEU A O 1
ATOM 1196 N N . PRO A 1 160 ? -1.022 3.579 41.616 1.00 30.30 160 PRO A N 1
ATOM 1197 C CA . PRO A 1 160 ? -0.248 2.766 40.685 1.00 30.30 160 PRO A CA 1
ATOM 1198 C C . PRO A 1 160 ? 1.242 3.115 40.785 1.00 30.30 160 PRO A C 1
ATOM 1200 O O . PRO A 1 160 ? 1.659 4.256 40.573 1.00 30.30 160 PRO A O 1
ATOM 1203 N N . ARG A 1 161 ? 2.066 2.122 41.136 1.00 29.97 161 ARG A N 1
ATOM 1204 C CA . ARG A 1 161 ? 3.515 2.307 41.285 1.00 29.97 161 ARG A CA 1
ATOM 1205 C C . ARG A 1 161 ? 4.161 2.585 39.925 1.00 29.97 161 ARG A C 1
ATOM 1207 O O . ARG A 1 161 ? 3.949 1.845 38.968 1.00 29.97 161 ARG A O 1
ATOM 1214 N N . ARG A 1 162 ? 5.017 3.613 39.871 1.00 36.09 162 ARG A N 1
ATOM 1215 C CA . ARG A 1 162 ? 5.961 3.830 38.761 1.00 36.09 162 ARG A CA 1
ATOM 1216 C C . ARG A 1 162 ? 6.770 2.556 38.500 1.00 36.09 162 ARG A C 1
ATOM 1218 O O . ARG A 1 162 ? 7.242 1.937 39.450 1.00 36.09 162 ARG A O 1
ATOM 1225 N N . GLY A 1 163 ? 7.023 2.256 37.226 1.00 35.28 163 GLY A N 1
ATOM 1226 C CA . GLY A 1 163 ? 8.003 1.242 36.833 1.00 35.28 163 GLY A CA 1
ATOM 1227 C C . GLY A 1 163 ? 7.435 -0.093 36.355 1.00 35.28 163 GLY A C 1
ATOM 1228 O O . GLY A 1 163 ? 8.030 -1.126 36.641 1.00 35.28 163 GLY A O 1
ATOM 1229 N N . GLN A 1 164 ? 6.358 -0.092 35.562 1.00 29.09 164 GLN A N 1
ATOM 1230 C CA . GLN A 1 164 ? 6.259 -1.132 34.535 1.00 29.09 164 GLN A CA 1
ATOM 1231 C C . GLN A 1 164 ? 7.343 -0.847 33.489 1.00 29.09 164 GLN A C 1
ATOM 1233 O O . GLN A 1 164 ? 7.312 0.176 32.804 1.00 29.09 164 GLN A O 1
ATOM 1238 N N . SER A 1 165 ? 8.335 -1.728 33.396 1.00 29.94 165 SER A N 1
ATOM 1239 C CA . SER A 1 165 ? 9.244 -1.759 32.255 1.00 29.94 165 SER A CA 1
ATOM 1240 C C . SER A 1 165 ? 8.435 -2.096 31.005 1.00 29.94 165 SER A C 1
ATOM 1242 O O . SER A 1 165 ? 7.763 -3.127 30.992 1.00 29.94 165 SER A O 1
ATOM 1244 N N . VAL A 1 166 ? 8.518 -1.272 29.959 1.00 34.72 166 VAL A N 1
ATOM 1245 C CA . VAL A 1 166 ? 7.945 -1.611 28.649 1.00 34.72 166 VAL A CA 1
ATOM 1246 C C . VAL A 1 166 ? 8.668 -2.853 28.124 1.00 34.72 166 VAL A C 1
ATOM 1248 O O . VAL A 1 166 ? 9.824 -2.768 27.710 1.00 34.72 166 VAL A O 1
ATOM 1251 N N . SER A 1 167 ? 8.008 -4.008 28.209 1.00 36.41 167 SER A N 1
ATOM 1252 C CA . SER A 1 167 ? 8.509 -5.281 27.694 1.00 36.41 167 SER A CA 1
ATOM 1253 C C . SER A 1 167 ? 8.570 -5.265 26.164 1.00 36.41 167 SER A C 1
ATOM 1255 O O . SER A 1 167 ? 7.922 -4.457 25.494 1.00 36.41 167 SER A O 1
ATOM 1257 N N . GLU A 1 168 ? 9.357 -6.177 25.594 1.00 42.22 168 GLU A N 1
ATOM 1258 C CA . GLU A 1 168 ? 9.607 -6.243 24.145 1.00 42.22 168 GLU A CA 1
ATOM 1259 C C . GLU A 1 168 ? 8.364 -6.655 23.320 1.00 42.22 168 GLU A C 1
ATOM 1261 O O . GLU A 1 168 ? 8.383 -6.566 22.096 1.00 42.22 168 GLU A O 1
ATOM 1266 N N . ASP A 1 169 ? 7.253 -6.988 23.989 1.00 44.03 169 ASP A N 1
ATOM 1267 C CA . ASP A 1 169 ? 5.914 -7.214 23.421 1.00 44.03 169 ASP A CA 1
ATOM 1268 C C . ASP A 1 169 ? 5.339 -6.030 22.623 1.00 44.03 169 ASP A C 1
ATOM 1270 O O . ASP A 1 169 ? 4.408 -6.202 21.834 1.00 44.03 169 ASP A O 1
ATOM 1274 N N . ASN A 1 170 ? 5.854 -4.815 22.827 1.00 48.19 170 ASN A N 1
ATOM 1275 C CA . ASN A 1 170 ? 5.245 -3.577 22.335 1.00 48.19 170 ASN A CA 1
ATOM 1276 C C . ASN A 1 170 ? 5.614 -3.247 20.866 1.00 48.19 170 ASN A C 1
ATOM 1278 O O . ASN A 1 170 ? 6.039 -2.138 20.541 1.00 48.19 170 ASN A O 1
ATOM 1282 N N . ALA A 1 171 ? 5.488 -4.236 19.975 1.00 54.59 171 ALA A N 1
ATOM 1283 C CA . ALA A 1 171 ? 5.720 -4.114 18.527 1.00 54.59 171 ALA A CA 1
ATOM 1284 C C . ALA A 1 171 ? 4.755 -4.973 17.677 1.00 54.59 171 ALA A C 1
ATOM 1286 O O . ALA A 1 171 ? 5.066 -5.332 16.540 1.00 54.59 171 ALA A O 1
ATOM 1287 N N . ARG A 1 172 ? 3.589 -5.325 18.236 1.00 67.69 172 ARG A N 1
ATOM 1288 C CA . ARG A 1 172 ? 2.592 -6.198 17.599 1.00 67.69 172 ARG A CA 1
ATOM 1289 C C . ARG A 1 172 ? 1.909 -5.528 16.394 1.00 67.69 172 ARG A C 1
ATOM 1291 O O . ARG A 1 172 ? 1.733 -4.306 16.331 1.00 67.69 172 ARG A O 1
ATOM 1298 N N . GLN A 1 173 ? 1.494 -6.354 15.435 1.00 77.06 173 GLN A N 1
ATOM 1299 C CA . GLN A 1 173 ? 0.470 -5.964 14.459 1.00 77.06 173 GLN A CA 1
ATOM 1300 C C . GLN A 1 173 ? -0.875 -5.778 15.202 1.00 77.06 173 GLN A C 1
ATOM 1302 O O . GLN A 1 173 ? -1.043 -6.386 16.262 1.00 77.06 173 GLN A O 1
ATOM 1307 N N . PRO A 1 174 ? -1.829 -4.967 14.701 1.00 83.69 174 PRO A N 1
ATOM 1308 C CA . PRO A 1 174 ? -3.162 -4.860 15.310 1.00 83.69 174 PRO A CA 1
ATOM 1309 C C . PRO A 1 174 ? -3.881 -6.218 15.320 1.00 83.69 174 PRO A C 1
ATOM 1311 O O . PRO A 1 174 ? -3.476 -7.124 14.591 1.00 83.69 174 PRO A O 1
ATOM 1314 N N . GLY A 1 175 ? -4.970 -6.371 16.075 1.00 88.62 175 GLY A N 1
ATOM 1315 C CA . GLY A 1 175 ? -5.845 -7.547 15.979 1.00 88.62 175 GLY A CA 1
ATOM 1316 C C . GLY A 1 175 ? -6.326 -7.866 14.549 1.00 88.62 175 GLY A C 1
ATOM 1317 O O . GLY A 1 175 ? -6.139 -7.091 13.609 1.00 88.62 175 GLY A O 1
ATOM 1318 N N . PHE A 1 176 ? -6.929 -9.037 14.359 1.00 93.44 176 PHE A N 1
ATOM 1319 C CA . PHE A 1 176 ? -7.670 -9.339 13.129 1.00 93.44 176 PHE A CA 1
ATOM 1320 C C . PHE A 1 176 ? -9.049 -8.678 13.226 1.00 93.44 176 PHE A C 1
ATOM 1322 O O . PHE A 1 176 ? -9.722 -8.826 14.247 1.00 93.44 176 PHE A O 1
ATOM 1329 N N . ALA A 1 177 ? -9.487 -7.969 12.186 1.00 92.88 177 ALA A N 1
ATOM 1330 C CA . ALA A 1 177 ? -10.814 -7.341 12.166 1.00 92.88 177 ALA A CA 1
ATOM 1331 C C . ALA A 1 177 ? -11.951 -8.367 12.127 1.00 92.88 177 ALA A C 1
ATOM 1333 O O . ALA A 1 177 ? -13.070 -8.072 12.538 1.00 92.88 177 ALA A O 1
ATOM 1334 N N . TRP A 1 178 ? -11.647 -9.562 11.624 1.00 91.19 178 TRP A N 1
ATOM 1335 C CA . TRP A 1 178 ? -12.632 -10.571 11.252 1.00 91.19 178 TRP A CA 1
ATOM 1336 C C . TRP A 1 178 ? -12.525 -11.865 12.075 1.00 91.19 178 TRP A C 1
ATOM 1338 O O . TRP A 1 178 ? -12.987 -12.915 11.645 1.00 91.19 178 TRP A O 1
ATOM 1348 N N . GLY A 1 179 ? -11.884 -11.813 13.248 1.00 88.94 179 GLY A N 1
ATOM 1349 C CA . GLY A 1 179 ? -11.714 -12.970 14.143 1.00 88.94 179 GLY A CA 1
ATOM 1350 C C . GLY A 1 179 ? -10.557 -13.915 13.791 1.00 88.94 179 GLY A C 1
ATOM 1351 O O . GLY A 1 179 ? -10.289 -14.840 14.550 1.00 88.94 179 GLY A O 1
ATOM 1352 N N . GLY A 1 180 ? -9.845 -13.656 12.692 1.00 89.50 180 GLY A N 1
ATOM 1353 C CA . GLY A 1 180 ? -8.710 -14.452 12.217 1.00 89.50 180 GLY A CA 1
ATOM 1354 C C . GLY A 1 180 ? -8.936 -15.045 10.819 1.00 89.50 180 GLY A C 1
ATOM 1355 O O . GLY A 1 180 ? -10.063 -14.996 10.299 1.00 89.50 180 GLY A O 1
ATOM 1356 N N . PRO A 1 181 ? -7.870 -15.578 10.198 1.00 95.12 181 PRO A N 1
ATOM 1357 C CA . PRO A 1 181 ? -7.964 -16.283 8.927 1.00 95.12 181 PRO A CA 1
ATOM 1358 C C . PRO A 1 181 ? -8.685 -17.637 9.108 1.00 95.12 181 PRO A C 1
ATOM 1360 O O . PRO A 1 181 ? -8.300 -18.411 9.984 1.00 95.12 181 PRO A O 1
ATOM 1363 N N . PRO A 1 182 ? -9.722 -17.953 8.309 1.00 96.56 182 PRO A N 1
ATOM 1364 C CA . PRO A 1 182 ? -10.410 -19.253 8.345 1.00 96.56 182 PRO A CA 1
ATOM 1365 C C . PRO A 1 182 ? -9.636 -20.408 7.679 1.00 96.56 182 PRO A C 1
ATOM 1367 O O . PRO A 1 182 ? -10.068 -21.559 7.758 1.00 96.56 182 PRO A O 1
ATOM 1370 N N . ALA A 1 183 ? -8.516 -20.111 7.015 1.00 97.19 183 ALA A N 1
ATOM 1371 C CA . ALA A 1 183 ? -7.723 -21.062 6.243 1.00 97.19 183 ALA A CA 1
ATOM 1372 C C . ALA A 1 183 ? -6.214 -20.908 6.498 1.00 97.19 183 ALA A C 1
ATOM 1374 O O . ALA A 1 183 ? -5.750 -19.840 6.900 1.00 97.19 183 ALA A O 1
ATOM 1375 N N . THR A 1 184 ? -5.449 -21.959 6.211 1.00 98.00 184 THR A N 1
ATOM 1376 C CA . THR A 1 184 ? -3.983 -21.945 6.106 1.00 98.00 184 THR A CA 1
ATOM 1377 C C . THR A 1 184 ? -3.555 -22.150 4.652 1.00 98.00 184 THR A C 1
ATOM 1379 O O . THR A 1 184 ? -4.339 -22.610 3.819 1.00 98.00 184 THR A O 1
ATOM 1382 N N . GLY A 1 185 ? -2.318 -21.796 4.310 1.00 97.38 185 GLY A N 1
ATOM 1383 C CA . GLY A 1 185 ? -1.776 -22.023 2.971 1.00 97.38 185 GLY A CA 1
ATOM 1384 C C . GLY A 1 185 ? -0.352 -21.505 2.817 1.00 97.38 185 GLY A C 1
ATOM 1385 O O . GLY A 1 185 ? 0.294 -21.121 3.788 1.00 97.38 185 GLY A O 1
ATOM 1386 N N . ARG A 1 186 ? 0.161 -21.501 1.587 1.00 97.19 186 ARG A N 1
ATOM 1387 C CA . ARG A 1 186 ? 1.556 -21.138 1.297 1.00 97.19 186 ARG A CA 1
ATOM 1388 C C . ARG A 1 186 ? 1.626 -20.223 0.084 1.00 97.19 186 ARG A C 1
ATOM 1390 O O . ARG A 1 186 ? 0.878 -20.410 -0.878 1.00 97.19 186 ARG A O 1
ATOM 1397 N N . ILE A 1 187 ? 2.506 -19.227 0.121 1.00 95.25 187 ILE A N 1
ATOM 1398 C CA . ILE A 1 187 ? 2.682 -18.251 -0.963 1.00 95.25 187 ILE A CA 1
ATOM 1399 C C . ILE A 1 187 ? 4.119 -18.254 -1.482 1.00 95.25 187 ILE A C 1
ATOM 1401 O O . ILE A 1 187 ? 5.056 -18.595 -0.769 1.00 95.25 187 ILE A O 1
ATOM 1405 N N . ARG A 1 188 ? 4.319 -17.791 -2.725 1.00 93.62 188 ARG A N 1
ATOM 1406 C CA . ARG A 1 188 ? 5.663 -17.621 -3.322 1.00 93.62 188 ARG A CA 1
ATOM 1407 C C . ARG A 1 188 ? 6.471 -18.927 -3.380 1.00 93.62 188 ARG A C 1
ATOM 1409 O O . ARG A 1 188 ? 7.701 -18.877 -3.297 1.00 93.62 188 ARG A O 1
ATOM 1416 N N . LEU A 1 189 ? 5.802 -20.071 -3.559 1.00 94.62 189 LEU A N 1
ATOM 1417 C CA . LEU A 1 189 ? 6.482 -21.325 -3.900 1.00 94.62 189 LEU A CA 1
ATOM 1418 C C . LEU A 1 189 ? 7.133 -21.178 -5.284 1.00 94.62 189 LEU A C 1
ATOM 1420 O O . LEU A 1 189 ? 8.279 -21.574 -5.487 1.00 94.62 189 LEU A O 1
ATOM 1424 N N . GLU A 1 190 ? 6.436 -20.488 -6.189 1.00 94.81 190 GLU A N 1
ATOM 1425 C CA . GLU A 1 190 ? 6.960 -19.960 -7.445 1.00 94.81 190 GLU A CA 1
ATOM 1426 C C . GLU A 1 190 ? 6.897 -18.412 -7.441 1.00 94.81 190 GLU A C 1
ATOM 1428 O O . GLU A 1 190 ? 5.970 -17.830 -6.872 1.00 94.81 190 GLU A O 1
ATOM 1433 N N . PRO A 1 191 ? 7.840 -17.686 -8.080 1.00 93.75 191 PRO A N 1
ATOM 1434 C CA . PRO A 1 191 ? 7.756 -16.226 -8.251 1.00 93.75 191 PRO A CA 1
ATOM 1435 C C . PRO A 1 191 ? 6.455 -15.748 -8.917 1.00 93.75 191 PRO A C 1
ATOM 1437 O O . PRO A 1 191 ? 6.012 -14.620 -8.687 1.00 93.75 191 PRO A O 1
ATOM 1440 N N . GLU A 1 192 ? 5.860 -16.600 -9.746 1.00 95.62 192 GLU A N 1
ATOM 1441 C CA . GLU A 1 192 ? 4.575 -16.425 -10.419 1.00 95.62 192 GLU A CA 1
ATOM 1442 C C . GLU A 1 192 ? 3.389 -16.345 -9.436 1.00 95.62 192 GLU A C 1
ATOM 1444 O O . GLU A 1 192 ? 2.426 -15.637 -9.724 1.00 95.62 192 GLU A O 1
ATOM 1449 N N . ASP A 1 193 ? 3.489 -16.954 -8.246 1.00 96.06 193 ASP A N 1
ATOM 1450 C CA . ASP A 1 193 ? 2.455 -16.920 -7.192 1.00 96.06 193 ASP A CA 1
ATOM 1451 C C . ASP A 1 193 ? 2.263 -15.528 -6.570 1.00 96.06 193 ASP A C 1
ATOM 1453 O O . ASP A 1 193 ? 1.353 -15.309 -5.768 1.00 96.06 193 ASP A O 1
ATOM 1457 N N . PHE A 1 194 ? 3.153 -14.584 -6.880 1.00 96.62 194 PHE A N 1
ATOM 1458 C CA . PHE A 1 194 ? 3.124 -13.224 -6.357 1.00 96.62 194 PHE A CA 1
ATOM 1459 C C . PHE A 1 194 ? 3.346 -12.220 -7.491 1.00 96.62 194 PHE A C 1
ATOM 1461 O O . PHE A 1 194 ? 4.372 -11.536 -7.562 1.00 96.62 194 PHE A O 1
ATOM 1468 N N . ALA A 1 195 ? 2.377 -12.135 -8.400 1.00 97.56 195 ALA A N 1
ATOM 1469 C CA . ALA A 1 195 ? 2.416 -11.213 -9.521 1.00 97.56 195 ALA A CA 1
ATOM 1470 C C . ALA A 1 195 ? 2.001 -9.783 -9.109 1.00 97.56 195 ALA A C 1
ATOM 1472 O O . ALA A 1 195 ? 0.999 -9.571 -8.422 1.00 97.56 195 ALA A O 1
ATOM 1473 N N . VAL A 1 196 ? 2.777 -8.770 -9.525 1.00 97.31 196 VAL A N 1
ATOM 1474 C CA . VAL A 1 196 ? 2.529 -7.353 -9.170 1.00 97.31 196 VAL A CA 1
ATOM 1475 C C . VAL A 1 196 ? 2.710 -6.414 -10.363 1.00 97.31 196 VAL A C 1
ATOM 1477 O O . VAL A 1 196 ? 3.834 -6.188 -10.813 1.00 97.31 196 VAL A O 1
ATOM 1480 N N . ASN A 1 197 ? 1.630 -5.774 -10.810 1.00 97.25 197 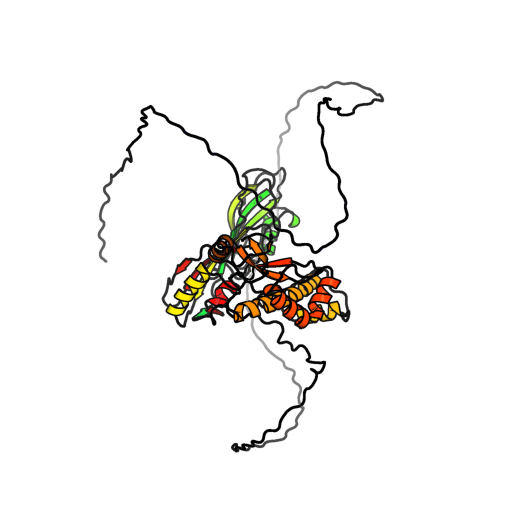ASN A N 1
ATOM 1481 C CA . ASN A 1 197 ? 1.627 -4.808 -11.911 1.00 97.25 197 ASN A CA 1
ATOM 1482 C C . ASN A 1 197 ? 1.482 -3.367 -11.374 1.00 97.25 197 ASN A C 1
ATOM 1484 O O . ASN A 1 197 ? 0.533 -3.044 -10.659 1.00 97.25 197 ASN A O 1
ATOM 1488 N N . GLU A 1 198 ? 2.426 -2.478 -11.695 1.00 96.88 198 GLU A N 1
ATOM 1489 C CA . GLU A 1 198 ? 2.411 -1.073 -11.254 1.00 96.88 198 GLU A CA 1
ATOM 1490 C C . GLU A 1 198 ? 1.363 -0.229 -11.996 1.00 96.88 198 GLU A C 1
ATOM 1492 O O . GLU A 1 198 ? 1.354 -0.177 -13.222 1.00 96.88 198 GLU A O 1
ATOM 1497 N N . VAL A 1 199 ? 0.536 0.517 -11.256 1.00 95.25 199 VAL A N 1
ATOM 1498 C CA . VAL A 1 199 ? -0.463 1.432 -11.825 1.00 95.25 199 VAL A CA 1
ATOM 1499 C C . VAL A 1 199 ? -0.000 2.872 -11.607 1.00 95.25 199 VAL A C 1
ATOM 1501 O O . VAL A 1 199 ? -0.140 3.417 -10.511 1.00 95.25 199 VAL A O 1
ATOM 1504 N N . LEU A 1 200 ? 0.542 3.525 -12.642 1.00 92.38 200 LEU A N 1
ATOM 1505 C CA . LEU A 1 200 ? 0.946 4.940 -12.564 1.00 92.38 200 LEU A CA 1
ATOM 1506 C C . LEU A 1 200 ? -0.237 5.922 -12.584 1.00 92.38 200 LEU A C 1
ATOM 1508 O O . LEU A 1 200 ? -0.099 7.055 -12.122 1.00 92.38 200 LEU A O 1
ATOM 1512 N N . GLY A 1 201 ? -1.388 5.512 -13.128 1.00 88.81 201 GLY A N 1
ATOM 1513 C CA . GLY A 1 201 ? -2.549 6.387 -13.341 1.00 88.81 201 GLY A CA 1
ATOM 1514 C C . GLY A 1 201 ? -2.371 7.420 -14.462 1.00 88.81 201 GLY A C 1
ATOM 1515 O O . GLY A 1 201 ? -3.150 8.363 -14.538 1.00 88.81 201 GLY A O 1
ATOM 1516 N N . HIS A 1 202 ? -1.332 7.277 -15.288 1.00 86.62 202 HIS A N 1
ATOM 1517 C CA . HIS A 1 202 ? -1.078 8.069 -16.491 1.00 86.62 202 HIS A CA 1
ATOM 1518 C C . HIS A 1 202 ? -0.123 7.309 -17.422 1.00 86.62 202 HIS A C 1
ATOM 1520 O O . HIS A 1 202 ? 0.713 6.535 -16.954 1.00 86.62 202 HIS A O 1
ATOM 1526 N N . GLU A 1 203 ? -0.252 7.551 -18.723 1.00 91.12 203 GLU A N 1
ATOM 1527 C CA . GLU A 1 203 ? 0.490 6.876 -19.794 1.00 91.12 203 GLU A CA 1
ATOM 1528 C C . GLU A 1 203 ? 1.594 7.775 -20.390 1.00 91.12 203 GLU A C 1
ATOM 1530 O O . GLU A 1 203 ? 1.573 8.999 -20.180 1.00 91.12 203 GLU A O 1
ATOM 1535 N N . PRO A 1 204 ? 2.580 7.195 -21.107 1.00 93.62 204 PRO A N 1
ATOM 1536 C CA . PRO A 1 204 ? 3.555 7.961 -21.880 1.00 93.62 204 PRO A CA 1
ATOM 1537 C C . PRO A 1 204 ? 2.880 8.743 -23.018 1.00 93.62 204 PRO A C 1
ATOM 1539 O O . PRO A 1 204 ? 2.033 8.221 -23.734 1.00 93.62 204 PRO A O 1
ATOM 1542 N N . ASP A 1 205 ? 3.279 10.003 -23.196 1.00 93.62 205 ASP A N 1
ATOM 1543 C CA . ASP A 1 205 ? 2.640 10.958 -24.119 1.00 93.62 205 ASP A CA 1
ATOM 1544 C C . ASP A 1 205 ? 3.132 10.891 -25.585 1.00 93.62 205 ASP A C 1
ATOM 1546 O O . ASP A 1 205 ? 2.751 11.728 -26.402 1.00 93.62 205 ASP A O 1
ATOM 1550 N N . GLY A 1 206 ? 3.961 9.899 -25.928 1.00 93.69 206 GLY A N 1
ATOM 1551 C CA . GLY A 1 206 ? 4.433 9.605 -27.286 1.00 93.69 206 GLY A CA 1
ATOM 1552 C C . GLY A 1 206 ? 5.573 10.492 -27.802 1.00 93.69 206 GLY A C 1
ATOM 1553 O O . GLY A 1 206 ? 6.072 10.256 -28.899 1.00 93.69 206 GLY A O 1
ATOM 1554 N N . GLN A 1 207 ? 6.019 11.490 -27.035 1.00 92.00 207 GLN A N 1
ATOM 1555 C CA . GLN A 1 207 ? 6.968 12.523 -27.478 1.00 92.00 207 GLN A CA 1
ATOM 1556 C C . GLN A 1 207 ? 7.977 12.900 -26.380 1.00 92.00 207 GLN A C 1
ATOM 1558 O O . GLN A 1 207 ? 7.905 12.401 -25.267 1.00 92.00 207 GLN A O 1
ATOM 1563 N N . GLY A 1 208 ? 8.934 13.788 -26.663 1.00 93.62 208 GLY A N 1
ATOM 1564 C CA . GLY A 1 208 ? 9.867 14.309 -25.651 1.00 93.62 208 GLY A CA 1
ATOM 1565 C C . GLY A 1 208 ? 11.068 13.409 -25.321 1.00 93.62 208 GLY A C 1
ATOM 1566 O O . GLY A 1 208 ? 11.388 12.470 -26.048 1.00 93.62 208 GLY A O 1
ATOM 1567 N N . GLU A 1 209 ? 11.781 13.762 -24.246 1.00 96.25 209 GLU A N 1
ATOM 1568 C CA . GLU A 1 209 ? 13.172 13.344 -23.979 1.00 96.25 209 GLU A CA 1
ATOM 1569 C C . GLU A 1 209 ? 13.331 12.094 -23.095 1.00 96.25 209 GLU A C 1
ATOM 1571 O O . GLU A 1 209 ? 14.457 11.665 -22.837 1.00 96.25 209 GLU A O 1
ATOM 1576 N N . HIS A 1 210 ? 12.246 11.490 -22.600 1.00 97.12 210 HIS A N 1
ATOM 1577 C CA . HIS A 1 210 ? 12.325 10.222 -21.871 1.00 97.12 210 HIS A CA 1
ATOM 1578 C C . HIS A 1 210 ? 11.826 9.058 -22.719 1.00 97.12 210 HIS A C 1
ATOM 1580 O O . HIS A 1 210 ? 10.718 9.105 -23.237 1.00 97.12 210 HIS A O 1
ATOM 1586 N N . LEU A 1 211 ? 12.592 7.970 -22.782 1.00 97.06 211 LEU A N 1
ATOM 1587 C CA . LEU A 1 211 ? 12.076 6.667 -23.190 1.00 97.06 211 LEU A CA 1
ATOM 1588 C C . LEU A 1 211 ? 11.450 5.995 -21.966 1.00 97.06 211 LEU A C 1
ATOM 1590 O O . LEU A 1 211 ? 12.151 5.686 -21.001 1.00 97.06 211 LEU A O 1
ATOM 1594 N N . TRP A 1 212 ? 10.138 5.798 -21.983 1.00 97.25 212 TRP A N 1
ATOM 1595 C CA . TRP A 1 212 ? 9.435 4.950 -21.030 1.00 97.25 212 TRP A CA 1
ATOM 1596 C C . TRP A 1 212 ? 9.460 3.510 -21.521 1.00 97.25 212 TRP A C 1
ATOM 1598 O O . TRP A 1 212 ? 9.243 3.246 -22.700 1.00 97.25 212 TRP A O 1
ATOM 1608 N N . LEU A 1 213 ? 9.711 2.594 -20.594 1.00 97.62 213 LEU A N 1
ATOM 1609 C CA . LEU A 1 213 ? 9.748 1.156 -20.810 1.00 97.62 213 LEU A CA 1
ATOM 1610 C C . LEU A 1 213 ? 8.770 0.513 -19.833 1.00 97.62 213 LEU A C 1
ATOM 1612 O O . LEU A 1 213 ? 8.874 0.754 -18.626 1.00 97.62 213 LEU A O 1
ATOM 1616 N N . TRP A 1 214 ? 7.852 -0.303 -20.339 1.00 97.75 214 TRP A N 1
ATOM 1617 C CA . TRP A 1 214 ? 7.060 -1.215 -19.521 1.00 97.75 214 TRP A CA 1
ATOM 1618 C C . TRP A 1 214 ? 7.829 -2.530 -19.407 1.00 97.75 214 TRP A C 1
ATOM 1620 O O . TRP A 1 214 ? 8.164 -3.152 -20.416 1.00 97.75 214 TRP A O 1
ATOM 1630 N N . VAL A 1 215 ? 8.200 -2.902 -18.182 1.00 98.12 215 VAL A N 1
ATOM 1631 C CA . VAL A 1 215 ? 9.206 -3.941 -17.936 1.00 98.12 215 VAL A CA 1
ATOM 1632 C C . VAL A 1 215 ? 8.688 -4.953 -16.928 1.00 98.12 215 VAL A C 1
ATOM 1634 O O . VAL A 1 215 ? 8.468 -4.620 -15.760 1.00 98.12 215 VAL A O 1
ATOM 1637 N N . ALA A 1 216 ? 8.562 -6.201 -17.370 1.00 98.06 216 ALA A N 1
ATOM 1638 C CA . ALA A 1 216 ? 8.423 -7.359 -16.504 1.00 98.06 216 ALA A CA 1
ATOM 1639 C C . ALA A 1 216 ? 9.800 -7.784 -15.972 1.00 98.06 216 ALA A C 1
ATOM 1641 O O . ALA A 1 216 ? 10.796 -7.787 -16.699 1.00 98.06 216 ALA A O 1
ATOM 1642 N N . LYS A 1 217 ? 9.864 -8.173 -14.698 1.00 97.38 217 LYS A N 1
ATOM 1643 C CA . LYS A 1 217 ? 11.039 -8.808 -14.088 1.00 97.38 217 LYS A CA 1
ATOM 1644 C C . LYS A 1 217 ? 10.632 -10.019 -13.246 1.00 97.38 217 LYS A C 1
ATOM 1646 O O . LYS A 1 217 ? 9.596 -9.976 -12.585 1.00 97.38 217 LYS A O 1
ATOM 1651 N N . ARG A 1 218 ? 11.488 -11.039 -13.205 1.00 97.50 218 ARG A N 1
ATOM 1652 C CA . ARG A 1 218 ? 11.407 -12.217 -12.325 1.00 97.50 218 ARG A CA 1
ATOM 1653 C C . ARG A 1 218 ? 12.682 -12.278 -11.487 1.00 97.50 218 ARG A C 1
ATOM 1655 O O . ARG A 1 218 ? 13.768 -12.139 -12.036 1.00 97.50 218 ARG A O 1
ATOM 1662 N N . GLU A 1 219 ? 12.574 -12.406 -10.165 1.00 95.12 219 GLU A N 1
ATOM 1663 C CA . GLU A 1 219 ? 13.710 -12.640 -9.240 1.00 95.12 219 GLU A CA 1
ATOM 1664 C C . GLU A 1 219 ? 14.835 -11.572 -9.198 1.00 95.12 219 GLU A C 1
ATOM 1666 O O . GLU A 1 219 ? 15.812 -11.714 -8.452 1.00 95.12 219 GLU A O 1
ATOM 1671 N N . ARG A 1 220 ? 14.688 -10.453 -9.924 1.00 96.75 220 ARG A N 1
ATOM 1672 C CA . ARG A 1 220 ? 15.557 -9.256 -9.874 1.00 96.75 220 ARG A CA 1
ATOM 1673 C C . ARG A 1 220 ? 15.009 -8.201 -8.905 1.00 96.75 220 ARG A C 1
ATOM 1675 O O . ARG A 1 220 ? 13.792 -8.087 -8.741 1.00 96.75 220 ARG A O 1
ATOM 1682 N N . ASN A 1 221 ? 15.869 -7.350 -8.334 1.00 95.69 221 ASN A N 1
ATOM 1683 C CA . ASN A 1 221 ? 15.427 -6.130 -7.642 1.00 95.69 221 ASN A CA 1
ATOM 1684 C C . ASN A 1 221 ? 15.238 -4.974 -8.644 1.00 95.69 221 ASN A C 1
ATOM 1686 O O . ASN A 1 221 ? 16.001 -4.848 -9.600 1.00 95.69 221 ASN A O 1
ATOM 1690 N N . THR A 1 222 ? 14.298 -4.054 -8.388 1.00 96.56 222 THR A N 1
ATOM 1691 C CA . THR A 1 222 ? 14.082 -2.841 -9.215 1.00 96.56 222 THR A CA 1
ATOM 1692 C C . THR A 1 222 ? 15.356 -2.014 -9.449 1.00 96.56 222 THR A C 1
ATOM 1694 O O . THR A 1 222 ? 15.517 -1.411 -10.508 1.00 96.56 222 THR A O 1
ATOM 1697 N N . VAL A 1 223 ? 16.257 -1.951 -8.461 1.00 96.62 223 VAL A N 1
ATOM 1698 C CA . VAL A 1 223 ? 17.497 -1.158 -8.548 1.00 96.62 223 VAL A CA 1
ATOM 1699 C C . VAL A 1 223 ? 18.497 -1.783 -9.523 1.00 96.62 223 VAL A C 1
ATOM 1701 O O . VAL A 1 223 ? 19.135 -1.049 -10.275 1.00 96.62 223 VAL A O 1
ATOM 1704 N N . ASP A 1 224 ? 18.584 -3.112 -9.550 1.00 97.06 224 ASP A N 1
ATOM 1705 C CA . ASP A 1 224 ? 19.506 -3.848 -10.419 1.00 97.06 224 ASP A CA 1
ATOM 1706 C C . ASP A 1 224 ? 19.035 -3.733 -11.873 1.00 97.06 224 ASP A C 1
ATOM 1708 O O . ASP A 1 224 ? 19.796 -3.307 -12.736 1.00 97.06 224 ASP A O 1
ATOM 1712 N N . VAL A 1 225 ? 17.734 -3.954 -12.114 1.00 97.94 225 VAL A N 1
ATOM 1713 C CA . VAL A 1 225 ? 17.102 -3.744 -13.430 1.00 97.94 225 VAL A CA 1
ATOM 1714 C C . VAL A 1 225 ? 17.323 -2.311 -13.926 1.00 97.94 225 VAL A C 1
ATOM 1716 O O . VAL A 1 225 ? 17.674 -2.112 -15.085 1.00 97.94 225 VAL A O 1
ATOM 1719 N N . ALA A 1 226 ? 17.203 -1.300 -13.057 1.00 98.06 226 ALA A N 1
ATOM 1720 C CA . ALA A 1 226 ? 17.513 0.081 -13.430 1.00 98.06 226 ALA A CA 1
ATOM 1721 C C . ALA A 1 226 ? 18.991 0.283 -13.823 1.00 98.06 226 ALA A C 1
ATOM 1723 O O . ALA A 1 226 ? 19.269 1.088 -14.710 1.00 98.06 226 ALA A O 1
ATOM 1724 N N . ALA A 1 227 ? 19.933 -0.419 -13.183 1.00 98.00 227 ALA A N 1
ATOM 1725 C CA . ALA A 1 227 ? 21.359 -0.363 -13.513 1.00 98.00 227 ALA A CA 1
ATOM 1726 C C . ALA A 1 227 ? 21.687 -1.076 -14.833 1.00 98.00 227 ALA A C 1
ATOM 1728 O O . ALA A 1 227 ? 22.485 -0.564 -15.619 1.00 98.00 227 ALA A O 1
ATOM 1729 N N . ASP A 1 228 ? 21.040 -2.208 -15.107 1.00 97.88 228 ASP A N 1
ATOM 1730 C CA . ASP A 1 228 ? 21.203 -2.948 -16.358 1.00 97.88 228 ASP A CA 1
ATOM 1731 C C . ASP A 1 228 ? 20.585 -2.190 -17.545 1.00 97.88 228 ASP A C 1
ATOM 1733 O O . ASP A 1 228 ? 21.241 -2.033 -18.574 1.00 97.88 228 ASP A O 1
ATOM 1737 N N . LEU A 1 229 ? 19.391 -1.605 -17.374 1.00 97.88 229 LEU A N 1
ATOM 1738 C CA . LEU A 1 229 ? 18.772 -0.702 -18.355 1.00 97.88 229 LEU A CA 1
ATOM 1739 C C . LEU A 1 229 ? 19.627 0.548 -18.617 1.00 97.88 229 LEU A C 1
ATOM 1741 O O . LEU A 1 229 ? 19.756 0.979 -19.760 1.00 97.88 229 LEU A O 1
ATOM 1745 N N . ALA A 1 230 ? 20.242 1.126 -17.579 1.00 97.38 230 ALA A N 1
ATOM 1746 C CA . ALA A 1 230 ? 21.158 2.255 -17.740 1.00 97.38 230 ALA A CA 1
ATOM 1747 C C . ALA A 1 230 ? 22.395 1.869 -18.572 1.00 97.38 230 ALA A C 1
ATOM 1749 O O . ALA A 1 230 ? 22.790 2.621 -19.462 1.00 97.38 230 ALA A O 1
ATOM 1750 N N . ARG A 1 231 ? 22.963 0.678 -18.322 1.00 96.94 231 ARG A N 1
ATOM 1751 C CA . ARG A 1 231 ? 24.105 0.130 -19.070 1.00 96.94 231 ARG A CA 1
ATOM 1752 C C . ARG A 1 231 ? 23.747 -0.129 -20.536 1.00 96.94 231 ARG A C 1
ATOM 1754 O O . ARG A 1 231 ? 24.491 0.301 -21.409 1.00 96.94 231 ARG A O 1
ATOM 1761 N N . ALA A 1 232 ? 22.605 -0.769 -20.798 1.00 95.75 232 ALA A N 1
ATOM 1762 C CA . ALA A 1 232 ? 22.127 -1.072 -22.149 1.00 95.75 232 ALA A CA 1
ATOM 1763 C C . ALA A 1 232 ? 21.819 0.195 -22.972 1.00 95.75 232 ALA A C 1
ATOM 1765 O O . ALA A 1 232 ? 22.108 0.246 -24.163 1.00 95.75 232 ALA A O 1
ATOM 1766 N N . ALA A 1 233 ? 21.310 1.247 -22.323 1.00 95.06 233 ALA A N 1
ATOM 1767 C CA . ALA A 1 233 ? 21.071 2.552 -22.940 1.00 95.06 233 ALA A CA 1
ATOM 1768 C C . ALA A 1 233 ? 22.307 3.480 -22.977 1.00 95.06 233 ALA A C 1
ATOM 1770 O O . ALA A 1 233 ? 22.182 4.630 -23.391 1.00 95.06 233 ALA A O 1
ATOM 1771 N N . GLY A 1 234 ? 23.481 3.038 -22.506 1.00 94.88 234 GLY A N 1
ATOM 1772 C CA . GLY A 1 234 ? 24.713 3.840 -22.499 1.00 94.88 234 GLY A CA 1
ATOM 1773 C C . GLY A 1 234 ? 24.707 5.058 -21.560 1.00 94.88 234 GLY A C 1
ATOM 1774 O O . GLY A 1 234 ? 25.525 5.963 -21.727 1.00 94.88 234 GLY A O 1
ATOM 1775 N N . VAL A 1 235 ? 23.807 5.119 -20.570 1.00 96.25 235 VAL A N 1
ATOM 1776 C CA . VAL A 1 235 ? 23.635 6.288 -19.686 1.00 96.25 235 VAL A CA 1
ATOM 1777 C C . VAL A 1 235 ? 24.011 6.018 -18.231 1.00 96.25 235 VAL A C 1
ATOM 1779 O O . VAL A 1 235 ? 23.910 4.914 -17.706 1.00 96.25 235 VAL A O 1
ATOM 1782 N N . HIS A 1 236 ? 24.371 7.078 -17.507 1.00 97.31 236 HIS A N 1
ATOM 1783 C CA . HIS A 1 236 ? 24.554 7.002 -16.059 1.00 97.31 236 HIS A CA 1
ATOM 1784 C C . HIS A 1 236 ? 23.217 6.740 -15.337 1.00 97.31 236 HIS A C 1
ATOM 1786 O O . HIS A 1 236 ? 22.252 7.475 -15.555 1.00 97.31 236 HIS A O 1
ATOM 1792 N N . ILE A 1 237 ? 23.188 5.795 -14.386 1.00 96.44 237 ILE A N 1
ATOM 1793 C CA . ILE A 1 237 ? 22.008 5.349 -13.604 1.00 96.44 237 ILE A CA 1
ATOM 1794 C C . ILE A 1 237 ? 21.078 6.472 -13.110 1.00 96.44 237 ILE A C 1
ATOM 1796 O O . ILE A 1 237 ? 19.861 6.319 -13.115 1.00 96.44 237 ILE A O 1
ATOM 1800 N N . ARG A 1 238 ? 21.619 7.651 -12.763 1.00 96.31 238 ARG A N 1
ATOM 1801 C CA . ARG A 1 238 ? 20.824 8.846 -12.396 1.00 96.31 238 ARG A CA 1
ATOM 1802 C C . ARG A 1 238 ? 19.774 9.249 -13.442 1.00 96.31 238 ARG A C 1
ATOM 1804 O O . ARG A 1 238 ? 18.821 9.940 -13.087 1.00 96.31 238 ARG A O 1
ATOM 1811 N N . GLN A 1 239 ? 19.960 8.885 -14.712 1.00 97.38 239 GLN A N 1
ATOM 1812 C CA . GLN A 1 239 ? 19.041 9.186 -15.809 1.00 97.38 239 GLN A CA 1
ATOM 1813 C C . GLN A 1 239 ? 17.801 8.291 -15.800 1.00 97.38 239 GLN A C 1
ATOM 1815 O O . GLN A 1 239 ? 16.740 8.770 -16.198 1.00 97.38 239 GLN A O 1
ATOM 1820 N N . VAL A 1 240 ? 17.894 7.078 -15.247 1.00 98.00 240 VAL A N 1
ATOM 1821 C CA . VAL A 1 240 ? 16.749 6.183 -15.058 1.00 98.00 240 VAL A CA 1
ATOM 1822 C C . VAL A 1 240 ? 15.874 6.680 -13.898 1.00 98.00 240 VAL A C 1
ATOM 1824 O O . VAL A 1 240 ? 16.366 7.164 -12.875 1.00 98.00 240 VAL A O 1
ATOM 1827 N N . GLY A 1 241 ? 14.557 6.609 -14.066 1.00 97.38 241 GLY A N 1
ATOM 1828 C CA . GLY A 1 241 ? 13.544 6.899 -13.051 1.00 97.38 241 GLY A CA 1
ATOM 1829 C C . GLY A 1 241 ? 12.505 5.783 -12.970 1.00 97.38 241 GLY A C 1
ATOM 1830 O O . GLY A 1 241 ? 12.205 5.155 -13.979 1.00 97.38 241 GLY A O 1
ATOM 1831 N N . PHE A 1 242 ? 11.963 5.549 -11.777 1.00 97.50 242 PHE A N 1
ATOM 1832 C CA . PHE A 1 242 ? 10.932 4.547 -11.481 1.00 97.50 242 PHE A CA 1
ATOM 1833 C C . PHE A 1 242 ? 10.091 5.004 -10.278 1.00 97.50 242 PHE A C 1
ATOM 1835 O O . PHE A 1 242 ? 10.565 5.813 -9.468 1.00 97.50 242 PHE A O 1
ATOM 1842 N N . ALA A 1 243 ? 8.848 4.523 -10.159 1.00 95.06 243 ALA A N 1
ATOM 1843 C CA . ALA A 1 243 ? 7.912 4.996 -9.137 1.00 95.06 243 ALA A CA 1
ATOM 1844 C C . ALA A 1 243 ? 8.043 4.229 -7.811 1.00 95.06 243 ALA A C 1
ATOM 1846 O O . ALA A 1 243 ? 8.365 4.842 -6.786 1.00 95.06 243 ALA A O 1
ATOM 1847 N N . GLY A 1 244 ? 7.816 2.913 -7.818 1.00 91.50 244 GLY A N 1
ATOM 1848 C CA . GLY A 1 244 ? 8.012 2.039 -6.659 1.00 91.50 244 GLY A CA 1
ATOM 1849 C C . GLY A 1 244 ? 9.353 1.298 -6.659 1.00 91.50 244 GLY A C 1
ATOM 1850 O O . GLY A 1 244 ? 10.048 1.227 -7.669 1.00 91.50 244 GLY A O 1
ATOM 1851 N N . LEU A 1 245 ? 9.695 0.704 -5.514 1.00 92.69 245 LEU A N 1
ATOM 1852 C CA . LEU A 1 245 ? 10.419 -0.570 -5.518 1.00 92.69 245 LEU A CA 1
ATOM 1853 C C . LEU A 1 245 ? 9.385 -1.696 -5.686 1.00 92.69 245 LEU A C 1
ATOM 1855 O O . LEU A 1 245 ? 8.205 -1.502 -5.376 1.00 92.69 245 LEU A O 1
ATOM 1859 N N . LYS A 1 246 ? 9.828 -2.850 -6.177 1.00 92.62 246 LYS A N 1
ATOM 1860 C CA . LYS A 1 246 ? 9.042 -4.078 -6.320 1.00 92.62 246 LYS A CA 1
ATOM 1861 C C . LYS A 1 246 ? 9.832 -5.244 -5.726 1.00 92.62 246 LYS A C 1
ATOM 1863 O O . LYS A 1 246 ? 11.057 -5.280 -5.876 1.00 92.62 246 LYS A O 1
ATOM 1868 N N . ASP A 1 247 ? 9.133 -6.162 -5.065 1.00 88.38 247 ASP A N 1
ATOM 1869 C CA . ASP A 1 247 ? 9.719 -7.319 -4.379 1.00 88.38 247 ASP A CA 1
ATOM 1870 C C . ASP A 1 247 ? 10.580 -8.161 -5.328 1.00 88.38 247 ASP A C 1
ATOM 1872 O O . ASP A 1 247 ? 10.326 -8.217 -6.534 1.00 88.38 247 ASP A O 1
ATOM 1876 N N . ARG A 1 248 ? 11.625 -8.799 -4.791 1.00 91.75 248 ARG A N 1
ATOM 1877 C CA . ARG A 1 248 ? 12.523 -9.652 -5.578 1.00 91.75 248 ARG A CA 1
ATOM 1878 C C . ARG A 1 248 ? 11.841 -10.964 -5.961 1.00 91.75 248 ARG A C 1
ATOM 1880 O O . ARG A 1 248 ? 11.780 -11.281 -7.143 1.00 91.75 248 ARG A O 1
ATOM 1887 N N . ASN A 1 249 ? 11.345 -11.694 -4.964 1.00 92.19 249 ASN A N 1
ATOM 1888 C CA . ASN A 1 249 ? 10.794 -13.047 -5.075 1.00 92.19 249 ASN A CA 1
ATOM 1889 C C . ASN A 1 249 ? 9.342 -12.981 -5.586 1.00 92.19 249 ASN A C 1
ATOM 1891 O O . ASN A 1 249 ? 8.398 -13.234 -4.843 1.00 92.19 249 ASN A O 1
ATOM 1895 N N . ALA A 1 250 ? 9.193 -12.481 -6.812 1.00 93.94 250 ALA A N 1
ATOM 1896 C CA . ALA A 1 250 ? 7.933 -12.106 -7.436 1.00 93.94 250 ALA A CA 1
ATOM 1897 C C . ALA A 1 250 ? 8.136 -11.877 -8.945 1.00 93.94 250 ALA A C 1
ATOM 1899 O O . ALA A 1 250 ? 9.179 -11.347 -9.360 1.00 93.94 250 ALA A O 1
ATOM 1900 N N . VAL A 1 251 ? 7.121 -12.178 -9.755 1.00 97.12 251 VAL A N 1
ATOM 1901 C CA . VAL A 1 251 ? 6.982 -11.641 -11.117 1.00 97.12 251 VAL A CA 1
ATOM 1902 C C . VAL A 1 251 ? 6.365 -10.251 -11.020 1.00 97.12 251 VAL A C 1
ATOM 1904 O O . VAL A 1 251 ? 5.250 -10.081 -10.543 1.00 97.12 251 VAL A O 1
ATOM 1907 N N . THR A 1 252 ? 7.063 -9.205 -11.455 1.00 97.62 252 THR A N 1
ATOM 1908 C CA . THR A 1 252 ? 6.538 -7.839 -11.300 1.00 97.62 252 THR A CA 1
ATOM 1909 C C . THR A 1 252 ? 6.712 -7.011 -12.553 1.00 97.62 252 THR A C 1
ATOM 1911 O O . THR A 1 252 ? 7.828 -6.921 -13.069 1.00 97.62 252 THR A O 1
ATOM 1914 N N . ARG A 1 253 ? 5.647 -6.330 -12.975 1.00 98.19 253 ARG A N 1
ATOM 1915 C CA . ARG A 1 253 ? 5.674 -5.355 -14.062 1.00 98.19 253 ARG A CA 1
ATOM 1916 C C . ARG A 1 253 ? 5.686 -3.942 -13.507 1.00 98.19 253 ARG A C 1
ATOM 1918 O O . ARG A 1 253 ? 4.898 -3.599 -12.622 1.00 98.19 253 ARG A O 1
ATOM 1925 N N . GLN A 1 254 ? 6.590 -3.113 -14.007 1.00 97.62 254 GLN A N 1
ATOM 1926 C CA . GLN A 1 254 ? 6.644 -1.702 -13.647 1.00 97.62 254 GLN A CA 1
ATOM 1927 C C . GLN A 1 254 ? 7.185 -0.845 -14.785 1.00 97.62 254 GLN A C 1
ATOM 1929 O O . GLN A 1 254 ? 7.861 -1.341 -15.687 1.00 97.62 254 GLN A O 1
ATOM 1934 N N . TYR A 1 255 ? 6.937 0.460 -14.704 1.00 97.75 255 TYR A N 1
ATOM 1935 C CA . TYR A 1 255 ? 7.538 1.397 -15.639 1.00 97.75 255 TYR A CA 1
ATOM 1936 C C . TYR A 1 255 ? 8.930 1.846 -15.174 1.00 97.75 255 TYR A C 1
ATOM 1938 O O . TYR A 1 255 ? 9.170 2.131 -13.993 1.00 97.75 255 TYR A O 1
ATOM 1946 N N . PHE A 1 256 ? 9.828 1.992 -16.143 1.00 98.12 256 PHE A N 1
ATOM 1947 C CA . PHE A 1 256 ? 11.083 2.731 -16.024 1.00 98.12 256 PHE A CA 1
ATOM 1948 C C . PHE A 1 256 ? 11.099 3.864 -17.055 1.00 98.12 256 PHE A C 1
ATOM 1950 O O . PHE A 1 256 ? 10.517 3.741 -18.125 1.00 98.12 256 PHE A O 1
ATOM 1957 N N . SER A 1 257 ? 11.775 4.972 -16.751 1.00 97.75 257 SER A N 1
ATOM 1958 C CA . SER A 1 257 ? 11.970 6.095 -17.681 1.00 97.75 257 SER A CA 1
ATOM 1959 C C . SER A 1 257 ? 13.451 6.429 -17.803 1.00 97.75 257 SER A C 1
ATOM 1961 O O . SER A 1 257 ? 14.076 6.815 -16.817 1.00 97.75 257 SER A O 1
ATOM 1963 N N . ILE A 1 258 ? 14.023 6.281 -18.994 1.00 97.69 258 ILE A N 1
ATOM 1964 C CA . ILE A 1 258 ? 15.419 6.608 -19.297 1.00 97.69 258 ILE A CA 1
ATOM 1965 C C . ILE A 1 258 ? 15.452 7.987 -19.957 1.00 97.69 258 ILE A C 1
ATOM 1967 O O . ILE A 1 258 ? 14.734 8.228 -20.919 1.00 97.69 258 ILE A O 1
ATOM 1971 N N . HIS A 1 259 ? 16.247 8.917 -19.430 1.00 97.50 259 HIS A N 1
ATOM 1972 C CA . HIS A 1 259 ? 16.428 10.241 -20.032 1.00 97.50 259 HIS A CA 1
ATOM 1973 C C . HIS A 1 259 ? 17.441 10.187 -21.187 1.00 97.50 259 HIS A C 1
ATOM 1975 O O . HIS A 1 259 ? 18.610 9.883 -20.947 1.00 97.50 259 HIS A O 1
ATOM 1981 N N . LEU A 1 260 ? 16.971 10.477 -22.404 1.00 94.81 260 LEU A N 1
ATOM 1982 C CA . LEU A 1 260 ? 17.683 10.403 -23.685 1.00 94.81 260 LEU A CA 1
ATOM 1983 C C . LEU A 1 260 ? 17.388 11.670 -24.531 1.00 94.81 260 LEU A C 1
ATOM 1985 O O . LEU A 1 260 ? 16.699 11.589 -25.553 1.00 94.81 260 LEU A O 1
ATOM 1989 N N . PRO A 1 261 ? 17.845 12.857 -24.084 1.00 92.50 261 PRO A N 1
ATOM 1990 C CA . PRO A 1 261 ? 17.611 14.127 -24.772 1.00 92.50 261 PRO A CA 1
ATOM 1991 C C . PRO A 1 261 ? 18.394 14.195 -26.088 1.00 92.50 261 PRO A C 1
ATOM 1993 O O . PRO A 1 261 ? 19.544 13.765 -26.149 1.00 92.50 261 PRO A O 1
ATOM 1996 N N . GLY A 1 262 ? 17.784 14.737 -27.147 1.00 83.88 262 GLY A N 1
ATOM 1997 C CA . GLY A 1 262 ? 18.426 14.891 -28.464 1.00 83.88 262 GLY A CA 1
ATOM 1998 C C . GLY A 1 262 ? 18.834 13.589 -29.174 1.00 83.88 262 GLY A C 1
ATOM 1999 O O . GLY A 1 262 ? 19.459 13.652 -30.227 1.00 83.88 262 GLY A O 1
ATOM 2000 N N . THR A 1 263 ? 18.499 12.421 -28.619 1.00 80.88 263 THR A N 1
ATOM 2001 C CA . THR A 1 263 ? 18.793 11.094 -29.178 1.00 80.88 263 THR A CA 1
ATOM 2002 C C . THR A 1 263 ? 17.493 10.397 -29.562 1.00 80.88 263 THR A C 1
ATOM 2004 O O . THR A 1 263 ? 16.509 10.471 -28.815 1.00 80.88 263 THR A O 1
ATOM 2007 N N . ASP A 1 264 ? 17.488 9.685 -30.688 1.00 83.38 264 ASP A N 1
ATOM 2008 C CA . ASP A 1 264 ? 16.393 8.788 -31.062 1.00 83.38 264 ASP A CA 1
ATOM 2009 C C . ASP A 1 264 ? 16.190 7.659 -30.039 1.00 83.38 264 ASP A C 1
ATOM 2011 O O . ASP A 1 264 ? 16.986 7.454 -29.118 1.00 83.38 264 ASP A O 1
ATOM 2015 N N . SER A 1 265 ? 15.080 6.930 -30.165 1.00 85.06 265 SER A N 1
ATOM 2016 C CA . SER A 1 265 ? 14.834 5.769 -29.307 1.00 85.06 265 SER A CA 1
ATOM 2017 C C . SER A 1 265 ? 15.782 4.629 -29.708 1.00 85.06 265 SER A C 1
ATOM 2019 O O . SER A 1 265 ? 15.696 4.179 -30.850 1.00 85.06 265 SER A O 1
ATOM 2021 N N . PRO A 1 266 ? 16.671 4.142 -28.820 1.00 87.56 266 PRO A N 1
ATOM 2022 C CA . PRO A 1 266 ? 17.533 3.005 -29.125 1.00 87.56 266 PRO A CA 1
ATOM 2023 C C . PRO A 1 266 ? 16.709 1.742 -29.387 1.00 87.56 266 PRO A C 1
ATOM 2025 O O . PRO A 1 266 ? 15.633 1.563 -28.807 1.00 87.56 266 PRO A O 1
ATOM 2028 N N . ASP A 1 267 ? 17.248 0.840 -30.210 1.00 89.31 267 ASP A N 1
ATOM 2029 C CA . ASP A 1 267 ? 16.647 -0.470 -30.457 1.00 89.31 267 ASP A CA 1
ATOM 2030 C C . ASP A 1 267 ? 16.796 -1.383 -29.229 1.00 89.31 267 ASP A C 1
ATOM 2032 O O . ASP A 1 267 ? 17.734 -2.167 -29.073 1.00 89.31 267 ASP A O 1
ATOM 2036 N N . TRP A 1 268 ? 15.825 -1.252 -28.332 1.00 91.38 268 TRP A N 1
ATOM 2037 C CA . TRP A 1 268 ? 15.684 -2.042 -27.118 1.00 91.38 268 TRP A CA 1
ATOM 2038 C C . TRP A 1 268 ? 15.320 -3.509 -27.392 1.00 91.38 268 TRP A C 1
ATOM 2040 O O . TRP A 1 268 ? 15.457 -4.330 -26.485 1.00 91.38 268 TRP A O 1
ATOM 2050 N N . SER A 1 269 ? 14.913 -3.881 -28.616 1.00 89.00 269 SER A N 1
ATOM 2051 C CA . SER A 1 269 ? 14.610 -5.282 -28.958 1.00 89.00 269 SER A CA 1
ATOM 2052 C C . SER A 1 269 ? 15.862 -6.169 -28.941 1.00 89.00 269 SER A C 1
ATOM 2054 O O . SER A 1 269 ? 15.775 -7.381 -28.722 1.00 89.00 269 SER A O 1
ATOM 2056 N N . GLN A 1 270 ? 17.040 -5.554 -29.098 1.00 89.81 270 GLN A N 1
ATOM 2057 C CA . GLN A 1 270 ? 18.351 -6.196 -29.007 1.00 89.81 270 GLN A CA 1
ATOM 2058 C C . GLN A 1 270 ? 18.832 -6.358 -27.558 1.00 89.81 270 GLN A C 1
ATOM 2060 O O . GLN A 1 270 ? 19.764 -7.121 -27.301 1.00 89.81 270 GLN A O 1
ATOM 2065 N N . TRP A 1 271 ? 18.223 -5.665 -26.588 1.00 94.31 271 TRP A N 1
ATOM 2066 C CA . TRP A 1 271 ? 18.674 -5.716 -25.199 1.00 94.31 271 TRP A CA 1
ATOM 2067 C C . TRP A 1 271 ? 18.358 -7.089 -24.589 1.00 94.31 271 TRP A C 1
ATOM 2069 O O . TRP A 1 271 ? 17.227 -7.581 -24.626 1.00 94.31 271 TRP A O 1
ATOM 2079 N N . ARG A 1 272 ? 19.386 -7.732 -24.031 1.00 94.12 272 ARG A N 1
ATOM 2080 C CA . ARG A 1 272 ? 19.294 -9.009 -23.314 1.00 94.12 272 ARG A CA 1
ATOM 2081 C C . ARG A 1 272 ? 19.727 -8.765 -21.872 1.00 94.12 272 ARG A C 1
ATOM 2083 O O . ARG A 1 272 ? 20.843 -8.315 -21.632 1.00 94.12 272 ARG A O 1
ATOM 2090 N N . ILE A 1 273 ? 18.807 -8.977 -20.933 1.00 95.88 273 ILE A N 1
ATOM 2091 C CA . ILE A 1 273 ? 18.998 -8.738 -19.497 1.00 95.88 273 ILE A CA 1
ATOM 2092 C C . ILE A 1 273 ? 18.316 -9.894 -18.752 1.00 95.88 273 ILE A C 1
ATOM 2094 O O . ILE A 1 273 ? 17.106 -10.074 -18.869 1.00 95.88 273 ILE A O 1
ATOM 2098 N N . ASP A 1 274 ? 19.079 -10.690 -18.002 1.00 95.81 274 ASP A N 1
ATOM 2099 C CA . ASP A 1 274 ? 18.571 -11.956 -17.453 1.00 95.81 274 ASP A CA 1
ATOM 2100 C C . ASP A 1 274 ? 17.465 -11.745 -16.408 1.00 95.81 274 ASP A C 1
ATOM 2102 O O . ASP A 1 274 ? 17.621 -10.970 -15.459 1.00 95.81 274 ASP A O 1
ATOM 2106 N N . GLY A 1 275 ? 16.349 -12.465 -16.551 1.00 95.19 275 GLY A N 1
ATOM 2107 C CA . GLY A 1 275 ? 15.178 -12.310 -15.680 1.00 95.19 275 GLY A CA 1
ATOM 2108 C C . GLY A 1 275 ? 14.400 -11.006 -15.908 1.00 95.19 275 GLY A C 1
ATOM 2109 O O . GLY A 1 275 ? 13.666 -10.572 -15.019 1.00 95.19 275 GLY A O 1
ATOM 2110 N N . VAL A 1 276 ? 14.569 -10.360 -17.068 1.00 97.44 276 VAL A N 1
ATOM 2111 C CA . VAL A 1 276 ? 13.884 -9.116 -17.449 1.00 97.44 276 VAL A CA 1
ATOM 2112 C C . VAL A 1 276 ? 13.312 -9.239 -18.862 1.00 97.44 276 VAL A C 1
ATOM 2114 O O . VAL A 1 276 ? 13.955 -9.755 -19.771 1.00 97.44 276 VAL A O 1
ATOM 2117 N N . THR A 1 277 ? 12.099 -8.734 -19.068 1.00 97.38 277 THR A N 1
ATOM 2118 C CA . THR A 1 277 ? 11.457 -8.620 -20.383 1.00 97.38 277 THR A CA 1
ATOM 2119 C C . THR A 1 277 ? 10.900 -7.214 -20.538 1.00 97.38 277 THR A C 1
ATOM 2121 O O . THR A 1 277 ? 10.145 -6.737 -19.691 1.00 97.38 277 THR A O 1
ATOM 2124 N N . ILE A 1 278 ? 11.291 -6.533 -21.613 1.00 97.62 278 ILE A N 1
ATOM 2125 C CA . ILE A 1 278 ? 10.717 -5.242 -21.995 1.00 97.62 278 ILE A CA 1
ATOM 2126 C C . ILE A 1 278 ? 9.491 -5.564 -22.847 1.00 97.62 278 ILE A C 1
ATOM 2128 O O . ILE A 1 278 ? 9.623 -6.114 -23.936 1.00 97.62 278 ILE A O 1
ATOM 2132 N N . GLU A 1 279 ? 8.304 -5.293 -22.312 1.00 96.50 279 GLU A N 1
ATOM 2133 C CA . GLU A 1 279 ? 7.025 -5.627 -22.949 1.00 96.50 279 GLU A CA 1
ATOM 2134 C C . GLU A 1 279 ? 6.555 -4.508 -23.893 1.00 96.50 279 GLU A C 1
ATOM 2136 O O . GLU A 1 279 ? 5.913 -4.782 -24.903 1.00 96.50 279 GLU A O 1
ATOM 2141 N N . SER A 1 280 ? 6.895 -3.245 -23.604 1.00 95.75 280 SER A N 1
ATOM 2142 C CA . SER A 1 280 ? 6.685 -2.127 -24.533 1.00 95.75 280 SER A CA 1
ATOM 2143 C C . SER A 1 280 ? 7.616 -0.943 -24.254 1.00 95.75 280 SER A C 1
ATOM 2145 O O . SER A 1 280 ? 8.200 -0.822 -23.171 1.00 95.75 280 SER A O 1
ATOM 2147 N N . ALA A 1 281 ? 7.735 -0.045 -25.235 1.00 96.06 281 ALA A N 1
ATOM 2148 C CA . ALA A 1 281 ? 8.474 1.206 -25.125 1.00 96.06 281 ALA A CA 1
ATOM 2149 C C . ALA A 1 281 ? 7.722 2.357 -25.813 1.00 96.06 281 ALA A C 1
ATOM 2151 O O . ALA A 1 281 ? 7.121 2.164 -26.868 1.00 96.06 281 ALA A O 1
ATOM 2152 N N . SER A 1 282 ? 7.774 3.559 -25.239 1.00 95.69 282 SER A N 1
ATOM 2153 C CA . SER A 1 282 ? 7.202 4.783 -25.825 1.00 95.69 282 SER A CA 1
ATOM 2154 C C . SER A 1 282 ? 7.919 6.025 -25.286 1.00 95.69 282 SER A C 1
ATOM 2156 O O . SER A 1 282 ? 8.552 5.969 -24.233 1.00 95.69 282 SER A O 1
ATOM 2158 N N . ARG A 1 283 ? 7.859 7.159 -25.988 1.00 95.88 283 ARG A N 1
ATOM 2159 C CA . ARG A 1 283 ? 8.472 8.417 -25.522 1.00 95.88 283 ARG A CA 1
ATOM 2160 C C . ARG A 1 283 ? 7.534 9.156 -24.555 1.00 95.88 283 ARG A C 1
ATOM 2162 O O . ARG A 1 283 ? 6.317 9.015 -24.628 1.00 95.88 283 ARG A O 1
ATOM 2169 N N . SER A 1 284 ? 8.088 9.929 -23.624 1.00 95.81 284 SER A N 1
ATOM 2170 C CA . SER A 1 284 ? 7.326 10.875 -22.801 1.00 95.81 284 SER A CA 1
ATOM 2171 C C . SER A 1 284 ? 8.121 12.136 -22.461 1.00 95.81 284 SER A C 1
ATOM 2173 O O . SER A 1 284 ? 9.317 12.105 -22.164 1.00 95.81 284 SER A O 1
ATOM 2175 N N . SER A 1 285 ? 7.400 13.252 -22.382 1.00 95.00 285 SER A N 1
ATOM 2176 C CA . SER A 1 285 ? 7.853 14.526 -21.819 1.00 95.00 285 SER A CA 1
ATOM 2177 C C . SER A 1 285 ? 8.247 14.468 -20.330 1.00 95.00 285 SER A C 1
ATOM 2179 O O . SER A 1 285 ? 8.775 15.444 -19.793 1.00 95.00 285 SER A O 1
ATOM 2181 N N . ARG A 1 286 ? 7.982 13.360 -19.617 1.00 93.56 286 ARG A N 1
ATOM 2182 C CA . ARG A 1 286 ? 8.051 13.288 -18.146 1.00 93.56 286 ARG A CA 1
ATOM 2183 C C . ARG A 1 286 ? 9.032 12.231 -17.651 1.00 93.56 286 ARG A C 1
ATOM 2185 O O . ARG A 1 286 ? 8.980 11.078 -18.061 1.00 93.56 286 ARG A O 1
ATOM 2192 N N . LYS A 1 287 ? 9.842 12.573 -16.647 1.00 95.38 287 LYS A N 1
ATOM 2193 C CA . LYS A 1 287 ? 10.559 11.569 -15.846 1.00 95.38 287 LYS A CA 1
ATOM 2194 C C . LYS A 1 287 ? 9.638 10.946 -14.799 1.00 95.38 287 LYS A C 1
ATOM 2196 O O . LYS A 1 287 ? 9.022 11.681 -14.022 1.00 95.38 287 LYS A O 1
ATOM 2201 N N . ILE A 1 288 ? 9.644 9.620 -14.683 1.00 95.75 288 ILE A N 1
ATOM 2202 C CA . ILE A 1 288 ? 8.990 8.909 -13.578 1.00 95.75 288 ILE A CA 1
ATOM 2203 C C . ILE A 1 288 ? 9.766 9.183 -12.285 1.00 95.75 288 ILE A C 1
ATOM 2205 O O . ILE A 1 288 ? 10.984 8.998 -12.200 1.00 95.75 288 ILE A O 1
ATOM 2209 N N . LYS A 1 289 ? 9.049 9.654 -11.264 1.00 93.88 289 LYS A N 1
ATOM 2210 C CA . LYS A 1 289 ? 9.603 10.071 -9.968 1.00 93.88 289 LYS A CA 1
ATOM 2211 C C . LYS A 1 289 ? 9.189 9.076 -8.884 1.00 93.88 289 LYS A C 1
ATOM 2213 O O . LYS A 1 289 ? 8.053 8.607 -8.873 1.00 93.88 289 LYS A O 1
ATOM 2218 N N . ARG A 1 290 ? 10.089 8.797 -7.936 1.00 92.44 290 ARG A N 1
ATOM 2219 C CA . ARG A 1 290 ? 9.799 7.887 -6.815 1.00 92.44 290 ARG A CA 1
ATOM 2220 C C . ARG A 1 290 ? 8.566 8.344 -6.031 1.00 92.44 290 ARG A C 1
ATOM 2222 O O . ARG A 1 290 ? 8.405 9.536 -5.768 1.00 92.44 290 ARG A O 1
ATOM 2229 N N . GLY A 1 291 ? 7.712 7.392 -5.663 1.00 86.56 291 GLY A N 1
ATOM 2230 C CA . GLY A 1 291 ? 6.447 7.644 -4.970 1.00 86.56 291 GLY A CA 1
ATOM 2231 C C . GLY A 1 291 ? 5.352 8.288 -5.832 1.00 86.56 291 GLY A C 1
ATOM 2232 O O . GLY A 1 291 ? 4.393 8.808 -5.271 1.00 86.56 291 GLY A O 1
ATOM 2233 N N . ARG A 1 292 ? 5.482 8.296 -7.169 1.00 89.19 292 ARG A N 1
ATOM 2234 C CA . ARG A 1 292 ? 4.460 8.798 -8.110 1.00 89.19 292 ARG A CA 1
ATOM 2235 C C . ARG A 1 292 ? 3.840 7.668 -8.938 1.00 89.19 292 ARG A C 1
ATOM 2237 O O . ARG A 1 292 ? 3.916 7.670 -10.159 1.00 89.19 292 ARG A O 1
ATOM 2244 N N . LEU A 1 293 ? 3.229 6.725 -8.228 1.00 92.12 293 LEU A N 1
ATOM 2245 C CA . LEU A 1 293 ? 2.265 5.748 -8.741 1.00 92.12 293 LEU A CA 1
ATOM 2246 C C . LEU A 1 293 ? 0.892 6.017 -8.099 1.00 92.12 293 LEU A C 1
ATOM 2248 O O . LEU A 1 293 ? 0.835 6.699 -7.077 1.00 92.12 293 LEU A O 1
ATOM 2252 N N . ARG A 1 294 ? -0.193 5.491 -8.675 1.00 92.00 294 ARG A N 1
ATOM 2253 C CA . ARG A 1 294 ? -1.541 5.470 -8.072 1.00 92.00 294 ARG A CA 1
ATOM 2254 C C . ARG A 1 294 ? -1.706 4.266 -7.139 1.00 92.00 294 ARG A C 1
ATOM 2256 O O . ARG A 1 294 ? -2.300 4.388 -6.073 1.00 92.00 294 ARG A O 1
ATOM 2263 N N . GLY A 1 295 ? -1.142 3.124 -7.524 1.00 94.75 295 GLY A N 1
ATOM 2264 C CA . GLY A 1 295 ? -1.266 1.863 -6.798 1.00 94.75 295 GLY A CA 1
ATOM 2265 C C . GLY A 1 295 ? -0.545 0.715 -7.500 1.00 94.75 295 GLY A C 1
ATOM 2266 O O . GLY A 1 295 ? 0.299 0.942 -8.370 1.00 94.75 295 GLY A O 1
ATOM 2267 N N . ASN A 1 296 ? -0.889 -0.517 -7.138 1.00 96.44 296 ASN A N 1
ATOM 2268 C CA . ASN A 1 296 ? -0.483 -1.725 -7.858 1.00 96.44 296 ASN A CA 1
ATOM 2269 C C . ASN A 1 296 ? -1.680 -2.684 -7.932 1.00 96.44 296 ASN A C 1
ATOM 2271 O O . ASN A 1 296 ? -2.423 -2.787 -6.953 1.00 96.44 296 ASN A O 1
ATOM 2275 N N . ARG A 1 297 ? -1.828 -3.398 -9.053 1.00 97.56 297 ARG A N 1
ATOM 2276 C CA . ARG A 1 297 ? -2.709 -4.569 -9.155 1.00 97.56 297 ARG A CA 1
ATOM 2277 C C . ARG A 1 297 ? -1.886 -5.811 -8.824 1.00 97.56 297 ARG A C 1
ATOM 2279 O O . ARG A 1 297 ? -0.783 -5.975 -9.348 1.00 97.56 297 ARG A O 1
ATOM 2286 N N . PHE A 1 298 ? -2.407 -6.638 -7.937 1.00 98.06 298 PHE A N 1
ATOM 2287 C CA . PHE A 1 298 ? -1.838 -7.899 -7.496 1.00 98.06 298 PHE A CA 1
ATOM 2288 C C . PHE A 1 298 ? -2.613 -9.049 -8.129 1.00 98.06 298 PHE A C 1
ATOM 2290 O O . PHE A 1 298 ? -3.824 -8.959 -8.326 1.00 98.06 298 PHE A O 1
ATOM 2297 N N . GLU A 1 299 ? -1.897 -10.121 -8.421 1.00 98.06 299 GLU A N 1
ATOM 2298 C CA . GLU A 1 299 ? -2.433 -11.422 -8.796 1.00 98.06 299 GLU A CA 1
ATOM 2299 C C . GLU A 1 299 ? -1.627 -12.439 -7.988 1.00 98.06 299 GLU A C 1
ATOM 2301 O O . GLU A 1 299 ? -0.408 -12.524 -8.123 1.00 98.06 299 GLU A O 1
ATOM 2306 N N . LEU A 1 300 ? -2.288 -13.109 -7.050 1.00 97.88 300 LEU A N 1
ATOM 2307 C CA . LEU A 1 300 ? -1.661 -13.961 -6.048 1.00 97.88 300 LEU A CA 1
ATOM 2308 C C . LEU A 1 300 ? -2.216 -15.373 -6.141 1.00 97.88 300 LEU A C 1
ATOM 2310 O O . LEU A 1 300 ? -3.410 -15.559 -6.388 1.00 97.88 300 LEU A O 1
ATOM 2314 N N . VAL A 1 301 ? -1.362 -16.349 -5.863 1.00 98.12 301 VAL A N 1
ATOM 2315 C CA . VAL A 1 301 ? -1.744 -17.750 -5.714 1.00 98.12 301 VAL A CA 1
ATOM 2316 C C . VAL A 1 301 ? -1.364 -18.194 -4.306 1.00 98.12 301 VAL A C 1
ATOM 2318 O O . VAL A 1 301 ? -0.200 -18.121 -3.915 1.00 98.12 301 VAL A O 1
ATOM 2321 N N . VAL A 1 302 ? -2.360 -18.628 -3.540 1.00 98.00 302 VAL A N 1
ATOM 2322 C CA . VAL A 1 302 ? -2.175 -19.352 -2.282 1.00 98.00 302 VAL A CA 1
ATOM 2323 C C . VAL A 1 302 ? -2.321 -20.831 -2.609 1.00 98.00 302 VAL A C 1
ATOM 2325 O O . VAL A 1 302 ? -3.380 -21.262 -3.067 1.00 98.00 302 VAL A O 1
ATOM 2328 N N . ARG A 1 303 ? -1.248 -21.593 -2.409 1.00 97.50 303 ARG A N 1
ATOM 2329 C CA . ARG A 1 303 ? -1.176 -23.033 -2.679 1.00 97.50 303 ARG A CA 1
ATOM 2330 C C . ARG A 1 303 ? -1.261 -23.829 -1.384 1.00 97.50 303 ARG A C 1
ATOM 2332 O O . ARG A 1 303 ? -1.117 -23.274 -0.295 1.00 97.50 303 ARG A O 1
ATOM 2339 N N . GLU A 1 304 ? -1.463 -25.137 -1.527 1.00 97.06 304 GLU A N 1
ATOM 2340 C CA . GLU A 1 304 ? -1.561 -26.094 -0.416 1.00 97.06 304 GLU A CA 1
ATOM 2341 C C . GLU A 1 304 ? -2.676 -25.742 0.594 1.00 97.06 304 GLU A C 1
ATOM 2343 O O . GLU A 1 304 ? -2.618 -26.184 1.735 1.00 97.06 304 GLU A O 1
ATOM 2348 N N . LEU A 1 305 ? -3.705 -25.002 0.161 1.00 97.75 305 LEU A N 1
ATOM 2349 C CA . LEU A 1 305 ? -4.770 -24.423 0.987 1.00 97.75 305 LEU A CA 1
ATOM 2350 C C . LEU A 1 305 ? -5.518 -25.476 1.832 1.00 97.75 305 LEU A C 1
ATOM 2352 O O . LEU A 1 305 ? -5.927 -26.512 1.302 1.00 97.75 305 LEU A O 1
ATOM 2356 N N . GLU A 1 306 ? -5.745 -25.185 3.117 1.00 97.31 306 GLU A N 1
ATOM 2357 C CA . GLU A 1 306 ? -6.557 -25.993 4.047 1.00 97.31 306 GLU A CA 1
ATOM 2358 C C . GLU A 1 306 ? -7.438 -25.106 4.939 1.00 97.31 306 GLU A C 1
ATOM 2360 O O . GLU A 1 306 ? -7.146 -23.929 5.130 1.00 97.31 306 GLU A O 1
ATOM 2365 N N . GLY A 1 307 ? -8.497 -25.668 5.527 1.00 95.94 307 GLY A N 1
ATOM 2366 C CA . GLY A 1 307 ? -9.377 -24.978 6.479 1.00 95.94 307 GLY A CA 1
ATOM 2367 C C . GLY A 1 307 ? -10.824 -24.873 6.001 1.00 95.94 307 GLY A C 1
ATOM 2368 O O . GLY A 1 307 ? -11.287 -25.696 5.211 1.00 95.94 307 GLY A O 1
ATOM 2369 N N . ASP A 1 308 ? -11.552 -23.878 6.507 1.00 95.88 308 ASP A N 1
ATOM 2370 C CA . ASP A 1 308 ? -12.964 -23.667 6.175 1.00 95.88 308 ASP A CA 1
ATOM 2371 C C . ASP A 1 308 ? -13.101 -22.770 4.935 1.00 95.88 308 ASP A C 1
ATOM 2373 O O . ASP A 1 308 ? -12.988 -21.543 5.004 1.00 95.88 308 ASP A O 1
ATOM 2377 N N . LEU A 1 309 ? -13.349 -23.401 3.784 1.00 94.50 309 LEU A N 1
ATOM 2378 C CA . LEU A 1 309 ? -13.531 -22.702 2.510 1.00 94.50 309 LEU A CA 1
ATOM 2379 C C . LEU A 1 309 ? -14.827 -21.873 2.459 1.00 94.50 309 LEU A C 1
ATOM 2381 O O . LEU A 1 309 ? -14.862 -20.864 1.760 1.00 94.50 309 LEU A O 1
ATOM 2385 N N . GLY A 1 310 ? -15.866 -22.243 3.216 1.00 95.69 310 GLY A N 1
ATOM 2386 C CA . GLY A 1 310 ? -17.111 -21.473 3.288 1.00 95.69 310 GLY A CA 1
ATOM 2387 C C . GLY A 1 310 ? -16.902 -20.171 4.057 1.00 95.69 310 GLY A C 1
ATOM 2388 O O . GLY A 1 310 ? -17.168 -19.084 3.540 1.00 95.69 310 GLY A O 1
ATOM 2389 N N . ALA A 1 311 ? -16.307 -20.265 5.248 1.00 97.00 311 ALA A N 1
ATOM 2390 C CA . ALA A 1 311 ? -15.911 -19.093 6.025 1.00 97.00 311 ALA A CA 1
ATOM 2391 C C . ALA A 1 311 ? -14.874 -18.221 5.286 1.00 97.00 311 ALA A C 1
ATOM 2393 O O . ALA A 1 311 ? -14.847 -17.003 5.478 1.00 97.00 311 ALA A O 1
ATOM 2394 N N . LEU A 1 312 ? -14.037 -18.812 4.422 1.00 97.56 312 LEU A N 1
ATOM 2395 C CA . LEU A 1 312 ? -13.113 -18.093 3.539 1.00 97.56 312 LEU A CA 1
ATOM 2396 C C . LEU A 1 312 ? -13.836 -17.312 2.431 1.00 97.56 312 LEU A C 1
ATOM 2398 O O . LEU A 1 312 ? -13.486 -16.154 2.207 1.00 97.56 312 LEU A O 1
ATOM 2402 N N . GLU A 1 313 ? -14.852 -17.874 1.770 1.00 96.94 313 GLU A N 1
ATOM 2403 C CA . GLU A 1 313 ? -15.661 -17.128 0.792 1.00 96.94 313 GLU A CA 1
ATOM 2404 C C . GLU A 1 313 ? -16.457 -15.986 1.445 1.00 96.94 313 GLU A C 1
ATOM 2406 O O . GLU A 1 313 ? -16.457 -14.863 0.931 1.00 96.94 313 GLU A O 1
ATOM 2411 N N . GLU A 1 314 ? -17.051 -16.217 2.621 1.00 97.12 314 GLU A N 1
ATOM 2412 C CA . GLU A 1 314 ? -17.688 -15.157 3.417 1.00 97.12 314 GLU A CA 1
ATOM 2413 C C . GLU A 1 314 ? -16.687 -14.052 3.794 1.00 97.12 314 GLU A C 1
ATOM 2415 O O . GLU A 1 314 ? -16.983 -12.857 3.687 1.00 97.12 314 GLU A O 1
ATOM 2420 N N . ARG A 1 315 ? -15.464 -14.433 4.189 1.00 97.50 315 ARG A N 1
ATOM 2421 C CA . ARG A 1 315 ? -14.379 -13.492 4.495 1.00 97.50 315 ARG A CA 1
ATOM 2422 C C . ARG A 1 315 ? -13.941 -12.704 3.259 1.00 97.50 315 ARG A C 1
ATOM 2424 O O . ARG A 1 315 ? -13.714 -11.503 3.376 1.00 97.50 315 ARG A O 1
ATOM 2431 N N . LEU A 1 316 ? -13.858 -13.329 2.085 1.00 98.00 316 LEU A N 1
ATOM 2432 C CA . LEU A 1 316 ? -13.509 -12.667 0.822 1.00 98.00 316 LEU A CA 1
ATOM 2433 C C . LEU A 1 316 ? -14.565 -11.630 0.411 1.00 98.00 316 LEU A C 1
ATOM 2435 O O . LEU A 1 316 ? -14.206 -10.511 0.034 1.00 98.00 316 LEU A O 1
ATOM 2439 N N . ALA A 1 317 ? -15.854 -11.945 0.577 1.00 97.38 317 ALA A N 1
ATOM 2440 C CA . ALA A 1 317 ? -16.939 -10.982 0.393 1.00 97.38 317 ALA A CA 1
ATOM 2441 C C . ALA A 1 317 ? -16.846 -9.812 1.394 1.00 97.38 317 ALA A C 1
ATOM 2443 O O . ALA A 1 317 ? -16.856 -8.651 0.982 1.00 97.38 317 ALA A O 1
ATOM 2444 N N . ALA A 1 318 ? -16.652 -10.090 2.688 1.00 96.50 318 ALA A N 1
ATOM 2445 C CA . ALA A 1 318 ? -16.480 -9.051 3.707 1.00 96.50 318 ALA A CA 1
ATOM 2446 C C . ALA A 1 318 ? -15.251 -8.153 3.444 1.00 96.50 318 ALA A C 1
ATOM 2448 O O . ALA A 1 318 ? -15.316 -6.937 3.623 1.00 96.50 318 ALA A O 1
ATOM 2449 N N . VAL A 1 319 ? -14.143 -8.719 2.958 1.00 97.44 319 VAL A N 1
ATOM 2450 C CA . VAL A 1 319 ? -12.924 -7.975 2.597 1.00 97.44 319 VAL A CA 1
ATOM 2451 C C . VAL A 1 319 ? -13.117 -7.113 1.344 1.00 97.44 319 VAL A C 1
ATOM 2453 O O . VAL A 1 319 ? -12.590 -6.000 1.296 1.00 97.44 319 VAL A O 1
ATOM 2456 N N . ARG A 1 320 ? -13.904 -7.563 0.358 1.00 96.88 320 ARG A N 1
ATOM 2457 C CA . ARG A 1 320 ? -14.318 -6.742 -0.796 1.00 96.88 320 ARG A CA 1
ATOM 2458 C C . ARG A 1 320 ? -15.162 -5.549 -0.335 1.00 96.88 320 ARG A C 1
ATOM 2460 O O . ARG A 1 320 ? -14.841 -4.398 -0.633 1.00 96.88 320 ARG A O 1
ATOM 2467 N N . ASP A 1 321 ? -16.211 -5.825 0.435 1.00 96.19 321 ASP A N 1
ATOM 2468 C CA . ASP A 1 321 ? -17.276 -4.857 0.719 1.00 96.19 321 ASP A CA 1
ATOM 2469 C C . ASP A 1 321 ? -16.939 -3.921 1.893 1.00 96.19 321 ASP A C 1
ATOM 2471 O O . ASP A 1 321 ? -17.426 -2.789 1.956 1.00 96.19 321 ASP A O 1
ATOM 2475 N N . HIS A 1 322 ? -16.034 -4.321 2.792 1.00 96.69 322 HIS A N 1
ATOM 2476 C CA . HIS A 1 322 ? -15.654 -3.542 3.980 1.00 96.69 322 HIS A CA 1
ATOM 2477 C C . HIS A 1 322 ? -14.140 -3.323 4.155 1.00 96.69 322 HIS A C 1
ATOM 2479 O O . HIS A 1 322 ? -13.742 -2.560 5.040 1.00 96.69 322 HIS A O 1
ATOM 2485 N N . GLY A 1 323 ? -13.291 -3.913 3.307 1.00 96.62 323 GLY A N 1
ATOM 2486 C CA . GLY A 1 323 ? -11.834 -3.755 3.348 1.00 96.62 323 GLY A CA 1
ATOM 2487 C C . GLY A 1 323 ? -11.149 -4.517 4.489 1.00 96.62 323 GLY A C 1
ATOM 2488 O O . GLY A 1 323 ? -11.696 -5.447 5.079 1.00 96.62 323 GLY A O 1
ATOM 2489 N N . VAL A 1 324 ? -9.925 -4.095 4.821 1.00 97.06 324 VAL A N 1
ATOM 2490 C CA . VAL A 1 324 ? -9.112 -4.651 5.924 1.00 97.06 324 VAL A CA 1
ATOM 2491 C C . VAL A 1 324 ? -8.459 -3.541 6.757 1.00 97.06 324 VAL A C 1
ATOM 2493 O O . VAL A 1 324 ? -8.333 -2.412 6.272 1.00 97.06 324 VAL A O 1
ATOM 2496 N N . PRO A 1 325 ? -7.996 -3.809 7.990 1.00 96.19 325 PRO A N 1
ATOM 2497 C CA . PRO A 1 325 ? -7.215 -2.852 8.769 1.00 96.19 325 PRO A CA 1
ATOM 2498 C C . PRO A 1 325 ? -5.946 -2.365 8.055 1.00 96.19 325 PRO A C 1
ATOM 2500 O O . PRO A 1 325 ? -5.111 -3.143 7.599 1.00 96.19 325 PRO A O 1
ATOM 2503 N N . ASN A 1 326 ? -5.731 -1.050 8.026 1.00 95.50 326 ASN A N 1
ATOM 2504 C CA . ASN A 1 326 ? -4.587 -0.397 7.378 1.00 95.50 326 ASN A CA 1
ATOM 2505 C C . ASN A 1 326 ? -3.319 -0.373 8.256 1.00 95.50 326 ASN A C 1
ATOM 2507 O O . ASN A 1 326 ? -2.530 0.586 8.224 1.00 95.50 326 ASN A O 1
ATOM 2511 N N . GLY A 1 327 ? -3.156 -1.401 9.088 1.00 94.00 327 GLY A N 1
ATOM 2512 C CA . GLY A 1 327 ? -2.087 -1.516 10.072 1.00 94.00 327 GLY A CA 1
ATOM 2513 C C . GLY A 1 327 ? -0.701 -1.568 9.439 1.00 94.00 327 GLY A C 1
ATOM 2514 O O . GLY A 1 327 ? -0.516 -1.960 8.286 1.00 94.00 327 GLY A O 1
ATOM 2515 N N . PHE A 1 328 ? 0.306 -1.182 10.212 1.00 91.81 328 PHE A N 1
ATOM 2516 C CA . PHE A 1 328 ? 1.690 -1.432 9.846 1.00 91.81 328 PHE A CA 1
ATOM 2517 C C . PHE A 1 328 ? 2.096 -2.832 10.319 1.00 91.81 328 PHE A C 1
ATOM 2519 O O . PHE A 1 328 ? 2.145 -3.080 11.522 1.00 91.81 328 PHE A O 1
ATOM 2526 N N . GLY A 1 329 ? 2.406 -3.732 9.383 1.00 87.19 329 GLY A N 1
ATOM 2527 C CA . GLY A 1 329 ? 2.955 -5.055 9.702 1.00 87.19 329 GLY A CA 1
ATOM 2528 C C . GLY A 1 329 ? 4.408 -5.004 10.198 1.00 87.19 329 GLY A C 1
ATOM 2529 O O . GLY A 1 329 ? 5.098 -3.993 10.037 1.00 87.19 329 GLY A O 1
ATOM 2530 N N . GLU A 1 330 ? 4.900 -6.115 10.754 1.00 84.00 330 GLU A N 1
ATOM 2531 C CA . GLU A 1 330 ? 6.201 -6.233 11.449 1.00 84.00 330 GLU A CA 1
ATOM 2532 C C . GLU A 1 330 ? 7.415 -5.701 10.680 1.00 84.00 330 GLU A C 1
ATOM 2534 O O . GLU A 1 330 ? 8.322 -5.119 11.277 1.00 84.00 330 GLU A O 1
ATOM 2539 N N . GLN A 1 331 ? 7.413 -5.800 9.347 1.00 82.19 331 GLN A N 1
ATOM 2540 C CA . GLN A 1 331 ? 8.450 -5.235 8.471 1.00 82.19 331 GLN A CA 1
ATOM 2541 C C . GLN A 1 331 ? 8.645 -3.711 8.659 1.00 82.19 331 GLN A C 1
ATOM 2543 O O . GLN A 1 331 ? 9.692 -3.166 8.308 1.00 82.19 331 GLN A O 1
ATOM 2548 N N . ARG A 1 332 ? 7.665 -3.000 9.242 1.00 87.88 332 ARG A N 1
ATOM 2549 C CA . ARG A 1 332 ? 7.783 -1.589 9.654 1.00 87.88 332 ARG A CA 1
ATOM 2550 C C . ARG A 1 332 ? 8.631 -1.397 10.914 1.00 87.88 332 ARG A C 1
ATOM 2552 O O . ARG A 1 332 ? 9.299 -0.370 11.038 1.00 87.88 332 ARG A O 1
ATOM 2559 N N . PHE A 1 333 ? 8.571 -2.352 11.838 1.00 88.06 333 PHE A N 1
ATOM 2560 C CA . PHE A 1 333 ? 9.213 -2.306 13.152 1.00 88.06 333 PHE A CA 1
ATOM 2561 C C . PHE A 1 333 ? 10.593 -2.979 13.137 1.00 88.06 333 PHE A C 1
ATOM 2563 O O . PHE A 1 333 ? 11.509 -2.462 13.769 1.00 88.06 333 PHE A O 1
ATOM 2570 N N . GLY A 1 334 ? 10.772 -4.019 12.313 1.00 77.31 334 GLY A N 1
ATOM 2571 C CA . GLY A 1 334 ? 12.036 -4.526 11.759 1.00 77.31 334 GLY A CA 1
ATOM 2572 C C . GLY A 1 334 ? 13.257 -4.516 12.686 1.00 77.31 334 GLY A C 1
ATOM 2573 O O . GLY A 1 334 ? 14.071 -3.589 12.644 1.00 77.31 334 GLY A O 1
ATOM 2574 N N . GLY A 1 335 ? 13.432 -5.573 13.480 1.00 79.94 335 GLY A N 1
ATOM 2575 C CA . GLY A 1 335 ? 14.466 -5.618 14.513 1.00 79.94 335 GLY A CA 1
ATOM 2576 C C . GLY A 1 335 ? 14.162 -4.615 15.628 1.00 79.94 335 GLY A C 1
ATOM 2577 O O . GLY A 1 335 ? 13.009 -4.369 15.960 1.00 79.94 335 GLY A O 1
ATOM 2578 N N . ASN A 1 336 ? 15.190 -4.000 16.214 1.00 87.56 336 ASN A N 1
ATOM 2579 C CA . ASN A 1 336 ? 15.011 -3.151 17.395 1.00 87.56 336 ASN A CA 1
ATOM 2580 C C . ASN A 1 336 ? 14.795 -1.653 17.058 1.00 87.56 336 ASN A C 1
ATOM 2582 O O . ASN A 1 336 ? 15.443 -0.786 17.644 1.00 87.56 336 ASN A O 1
ATOM 2586 N N . ASN A 1 337 ? 13.947 -1.298 16.079 1.00 92.38 337 ASN A N 1
ATOM 2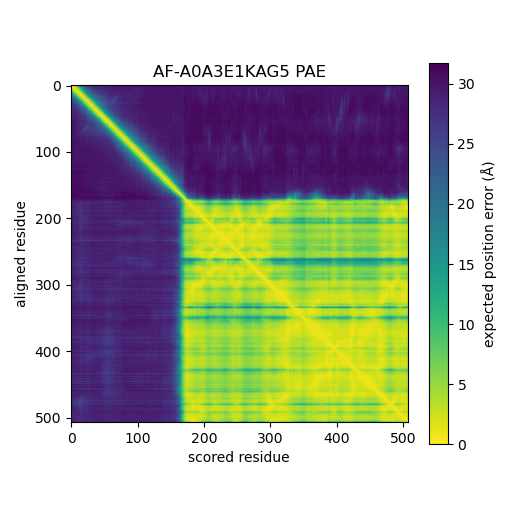587 C CA . ASN A 1 337 ? 13.771 0.125 15.721 1.00 92.38 337 ASN A CA 1
ATOM 2588 C C . ASN A 1 337 ? 13.051 0.942 16.806 1.00 92.38 337 ASN A C 1
ATOM 2590 O O . ASN A 1 337 ? 13.335 2.134 16.925 1.00 92.38 337 ASN A O 1
ATOM 2594 N N . ILE A 1 338 ? 12.169 0.330 17.607 1.00 93.50 338 ILE A N 1
ATOM 2595 C CA . ILE A 1 338 ? 11.436 1.027 18.679 1.00 93.50 338 ILE A CA 1
ATOM 2596 C C . ILE A 1 338 ? 12.376 1.434 19.822 1.00 93.50 338 ILE A C 1
ATOM 2598 O O . ILE A 1 338 ? 12.460 2.626 20.119 1.00 93.50 338 ILE A O 1
ATOM 2602 N N . ALA A 1 339 ? 13.188 0.533 20.396 1.00 92.88 339 ALA A N 1
ATOM 2603 C CA . ALA A 1 339 ? 14.136 0.961 21.435 1.00 92.88 339 ALA A CA 1
ATOM 2604 C C . ALA A 1 339 ? 15.272 1.835 20.868 1.00 92.88 339 ALA A C 1
ATOM 2606 O O . ALA A 1 339 ? 15.823 2.670 21.583 1.00 92.88 339 ALA A O 1
ATOM 2607 N N . ARG A 1 340 ? 15.590 1.738 19.565 1.00 94.44 340 ARG A N 1
ATOM 2608 C CA . ARG A 1 340 ? 16.477 2.707 18.887 1.00 94.44 340 ARG A CA 1
ATOM 2609 C C . ARG A 1 340 ? 15.838 4.086 18.691 1.00 94.44 340 ARG A C 1
ATOM 2611 O O . ARG A 1 340 ? 16.587 5.058 18.597 1.00 94.44 340 ARG A O 1
ATOM 2618 N N . ALA A 1 341 ? 14.508 4.194 18.655 1.00 95.38 341 ALA A N 1
ATOM 2619 C CA . ALA A 1 341 ? 13.800 5.470 18.719 1.00 95.38 341 ALA A CA 1
ATOM 2620 C C . ALA A 1 341 ? 13.826 6.036 20.148 1.00 95.38 341 ALA A C 1
ATOM 2622 O O . ALA A 1 341 ? 14.246 7.174 20.329 1.00 95.38 341 ALA A O 1
ATOM 2623 N N . LEU A 1 342 ? 13.509 5.223 21.163 1.00 96.25 342 LEU A N 1
ATOM 2624 C CA . LEU A 1 342 ? 13.570 5.622 22.579 1.00 96.25 342 LEU A CA 1
ATOM 2625 C C . LEU A 1 342 ? 14.977 6.109 22.978 1.00 96.25 342 LEU A C 1
ATOM 2627 O O . LEU A 1 342 ? 15.141 7.250 23.405 1.00 96.25 342 LEU A O 1
ATOM 2631 N N . ALA A 1 343 ? 16.021 5.319 22.706 1.00 95.88 343 ALA A N 1
ATOM 2632 C CA . ALA A 1 343 ? 17.412 5.709 22.961 1.00 95.88 343 ALA A CA 1
ATOM 2633 C C . ALA A 1 343 ? 17.842 6.971 22.180 1.00 95.88 343 ALA A C 1
ATOM 2635 O O . ALA A 1 343 ? 18.711 7.725 22.620 1.00 95.88 343 ALA A O 1
ATOM 2636 N N . LEU A 1 344 ? 17.239 7.234 21.014 1.00 96.12 344 LEU A N 1
ATOM 2637 C CA . LEU A 1 344 ? 17.453 8.469 20.256 1.00 96.12 344 LEU A CA 1
ATOM 2638 C C . LEU A 1 344 ? 16.750 9.676 20.906 1.00 96.12 344 LEU A C 1
ATOM 2640 O O . LEU A 1 344 ? 17.323 10.765 20.901 1.00 96.12 344 LEU A O 1
ATOM 2644 N N . PHE A 1 345 ? 15.551 9.498 21.466 1.00 96.75 345 PHE A N 1
ATOM 2645 C CA . PHE A 1 345 ? 14.787 10.551 22.148 1.00 96.75 345 PHE A CA 1
ATOM 2646 C C . PHE A 1 345 ? 15.416 10.963 23.488 1.00 96.75 345 PHE A C 1
ATOM 2648 O O . PHE A 1 345 ? 15.499 12.167 23.781 1.00 96.75 345 PHE A O 1
ATOM 2655 N N . ARG A 1 346 ? 15.929 9.974 24.236 1.00 96.69 346 ARG A N 1
ATOM 2656 C CA . ARG A 1 346 ? 16.691 10.126 25.490 1.00 96.69 346 ARG A CA 1
ATOM 2657 C C . ARG A 1 346 ? 18.109 10.670 25.287 1.00 96.69 346 ARG A C 1
ATOM 2659 O O . ARG A 1 346 ? 18.654 11.304 26.181 1.00 96.69 346 ARG A O 1
ATOM 2666 N N . GLY A 1 347 ? 18.702 10.455 24.109 1.00 94.56 347 GLY A N 1
ATOM 2667 C CA . GLY A 1 347 ? 20.073 10.880 23.785 1.00 94.56 347 GLY A CA 1
ATOM 2668 C C . GLY A 1 347 ? 21.164 9.839 24.076 1.00 94.56 347 GLY A C 1
ATOM 2669 O O . GLY A 1 347 ? 22.338 10.106 23.841 1.00 94.56 347 GLY A O 1
ATOM 2670 N N . GLU A 1 348 ? 20.787 8.629 24.494 1.00 95.19 348 GLU A N 1
ATOM 2671 C CA . GLU A 1 348 ? 21.652 7.490 24.864 1.00 95.19 348 GLU A CA 1
ATOM 2672 C C . GLU A 1 348 ? 22.454 6.893 23.679 1.00 95.19 348 GLU A C 1
ATOM 2674 O O . GLU A 1 348 ? 23.273 5.981 23.826 1.00 95.19 348 GLU A O 1
ATOM 2679 N N . MET A 1 349 ? 22.222 7.381 22.459 1.00 91.62 349 MET A N 1
ATOM 2680 C CA . MET A 1 349 ? 22.817 6.858 21.230 1.00 91.62 349 MET A CA 1
ATOM 2681 C C . MET A 1 349 ? 24.311 7.206 21.095 1.00 91.62 349 MET A C 1
ATOM 2683 O O . MET A 1 349 ? 24.667 8.204 20.470 1.00 91.62 349 MET A O 1
ATOM 2687 N N . ARG A 1 350 ? 25.186 6.295 21.565 1.00 89.19 350 ARG A N 1
ATOM 2688 C CA . ARG A 1 350 ? 26.675 6.335 21.492 1.00 89.19 350 ARG A CA 1
ATOM 2689 C C . ARG A 1 350 ? 27.271 6.890 20.185 1.00 89.19 350 ARG A C 1
ATOM 2691 O O . ARG A 1 350 ? 28.385 7.406 20.189 1.00 89.19 350 ARG A O 1
ATOM 2698 N N . ARG A 1 351 ? 26.582 6.744 19.048 1.00 90.94 351 ARG A N 1
ATOM 2699 C CA . ARG A 1 351 ? 26.914 7.419 17.782 1.00 90.94 351 ARG A CA 1
ATOM 2700 C C . ARG A 1 351 ? 25.639 7.939 17.122 1.00 90.94 351 ARG A C 1
ATOM 2702 O O . ARG A 1 351 ? 24.653 7.209 17.013 1.00 90.94 351 ARG A O 1
ATOM 2709 N N . LYS A 1 352 ? 25.688 9.177 16.620 1.00 90.00 352 LYS A N 1
ATOM 2710 C CA . LYS A 1 352 ? 24.591 9.833 15.891 1.00 90.00 352 LYS A CA 1
ATOM 2711 C C . LYS A 1 352 ? 24.189 8.990 14.663 1.00 90.00 352 LYS A C 1
ATOM 2713 O O . LYS A 1 352 ? 25.046 8.735 13.815 1.00 90.00 352 LYS A O 1
ATOM 2718 N N . PRO A 1 353 ? 22.925 8.540 14.534 1.00 92.50 353 PRO A N 1
ATOM 2719 C CA . PRO A 1 353 ? 22.504 7.736 13.390 1.00 92.50 353 PRO A CA 1
ATOM 2720 C C . PRO A 1 353 ? 22.492 8.561 12.096 1.00 92.50 353 PRO A C 1
ATOM 2722 O O . PRO A 1 353 ? 22.238 9.768 12.112 1.00 92.50 353 PRO A O 1
ATOM 2725 N N . SER A 1 354 ? 22.714 7.900 10.956 1.00 94.75 354 SER A N 1
ATOM 2726 C CA . SER A 1 354 ? 22.573 8.537 9.641 1.00 94.75 354 SER A CA 1
ATOM 2727 C C . SER A 1 354 ? 21.132 9.009 9.408 1.00 94.75 354 SER A C 1
ATOM 2729 O O . SER A 1 354 ? 20.188 8.453 9.975 1.00 94.75 354 SER A O 1
ATOM 2731 N N . LYS A 1 355 ? 20.938 10.008 8.530 1.00 93.69 355 LYS A N 1
ATOM 2732 C CA . LYS A 1 355 ? 19.606 10.563 8.205 1.00 93.69 355 LYS A CA 1
ATOM 2733 C C . LYS A 1 355 ? 18.594 9.473 7.811 1.00 93.69 355 LYS A C 1
ATOM 2735 O O . LYS A 1 355 ? 17.434 9.569 8.194 1.00 93.69 355 LYS A O 1
ATOM 2740 N N . ILE A 1 356 ? 19.056 8.432 7.113 1.00 91.19 356 ILE A N 1
ATOM 2741 C CA . ILE A 1 356 ? 18.256 7.268 6.706 1.00 91.19 356 ILE A CA 1
ATOM 2742 C C . ILE A 1 356 ? 17.865 6.412 7.922 1.00 91.19 356 ILE A C 1
ATOM 2744 O O . ILE A 1 356 ? 16.677 6.206 8.148 1.00 91.19 356 ILE A O 1
ATOM 2748 N N . LYS A 1 357 ? 18.828 5.973 8.753 1.00 92.75 357 LYS A N 1
ATOM 2749 C CA . LYS A 1 357 ? 18.527 5.163 9.952 1.00 92.75 357 LYS A CA 1
ATOM 2750 C C . LYS A 1 357 ? 17.620 5.909 10.936 1.00 92.75 3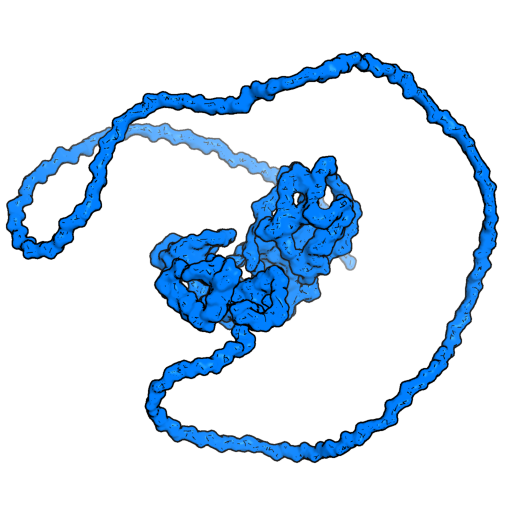57 LYS A C 1
ATOM 2752 O O . LYS A 1 357 ? 16.669 5.333 11.445 1.00 92.75 357 LYS A O 1
ATOM 2757 N N . ARG A 1 358 ? 17.846 7.215 11.120 1.00 94.88 358 ARG A N 1
ATOM 2758 C CA . ARG A 1 358 ? 16.963 8.084 11.911 1.00 94.88 358 ARG A CA 1
ATOM 2759 C C . ARG A 1 358 ? 15.531 8.112 11.362 1.00 94.88 358 ARG A C 1
ATOM 2761 O O . ARG A 1 358 ? 14.591 8.074 12.143 1.00 94.88 358 ARG A O 1
ATOM 2768 N N . GLY A 1 359 ? 15.368 8.161 10.037 1.00 94.31 359 GLY A N 1
ATOM 2769 C CA . GLY A 1 359 ? 14.058 8.108 9.384 1.00 94.31 359 GLY A CA 1
ATOM 2770 C C . GLY A 1 359 ? 13.300 6.807 9.663 1.00 94.31 359 GLY A C 1
ATOM 2771 O O . GLY A 1 359 ? 12.106 6.862 9.941 1.00 94.31 359 GLY A O 1
ATOM 2772 N N . PHE A 1 360 ? 13.987 5.659 9.670 1.00 93.12 360 PHE A N 1
ATOM 2773 C CA . PHE A 1 360 ? 13.374 4.379 10.043 1.00 93.12 360 PHE A CA 1
ATOM 2774 C C . PHE A 1 360 ? 12.910 4.357 11.506 1.00 93.12 360 PHE A C 1
ATOM 2776 O O . PHE A 1 360 ? 11.763 4.001 11.757 1.00 93.12 360 PHE A O 1
ATOM 2783 N N . TYR A 1 361 ? 13.734 4.814 12.458 1.00 95.38 361 TYR A N 1
ATOM 2784 C CA . TYR A 1 361 ? 13.356 4.835 13.881 1.00 95.38 361 TYR A CA 1
ATOM 2785 C C . TYR A 1 361 ? 12.125 5.729 14.136 1.00 95.38 361 TYR A C 1
ATOM 2787 O O . TYR A 1 361 ? 11.179 5.312 14.801 1.00 95.38 361 TYR A O 1
ATOM 2795 N N . LEU A 1 362 ? 12.090 6.931 13.541 1.00 96.44 362 LEU A N 1
ATOM 2796 C CA . LEU A 1 362 ? 10.941 7.846 13.626 1.00 96.44 362 LEU A CA 1
ATOM 2797 C C . LEU A 1 362 ? 9.690 7.279 12.927 1.00 96.44 362 LEU A C 1
ATOM 2799 O O . LEU A 1 362 ? 8.574 7.460 13.411 1.00 96.44 362 LEU A O 1
ATOM 2803 N N . SER A 1 363 ? 9.861 6.566 11.806 1.00 94.94 363 SER A N 1
ATOM 2804 C CA . SER A 1 363 ? 8.755 5.883 11.126 1.00 94.94 363 SER A CA 1
ATOM 2805 C C . SER A 1 363 ? 8.179 4.751 11.974 1.00 94.94 363 SER A C 1
ATOM 2807 O O . SER A 1 363 ? 6.960 4.614 11.998 1.00 94.94 363 SER A O 1
ATOM 2809 N N . ALA A 1 364 ? 9.014 3.956 12.647 1.00 95.25 364 ALA A N 1
ATOM 2810 C CA . ALA A 1 364 ? 8.568 2.868 13.513 1.00 95.25 364 ALA A CA 1
ATOM 2811 C C . ALA A 1 364 ? 7.793 3.413 14.725 1.00 95.25 364 ALA A C 1
ATOM 2813 O O . ALA A 1 364 ? 6.656 3.012 14.945 1.00 95.25 364 ALA A O 1
ATOM 2814 N N . ALA A 1 365 ? 8.348 4.404 15.434 1.00 96.31 365 ALA A N 1
ATOM 2815 C CA . ALA A 1 365 ? 7.722 5.003 16.616 1.00 96.31 365 ALA A CA 1
ATOM 2816 C C . ALA A 1 365 ? 6.291 5.519 16.359 1.00 96.31 365 ALA A C 1
ATOM 2818 O O . ALA A 1 365 ? 5.378 5.185 17.108 1.00 96.31 365 ALA A O 1
ATOM 2819 N N . ARG A 1 366 ? 6.061 6.275 15.272 1.00 96.19 366 ARG A N 1
ATOM 2820 C CA . ARG A 1 366 ? 4.709 6.785 14.953 1.00 96.19 366 ARG A CA 1
ATOM 2821 C C . ARG A 1 366 ? 3.767 5.727 14.370 1.00 96.19 366 ARG A C 1
ATOM 2823 O O . ARG A 1 366 ? 2.558 5.860 14.508 1.00 96.19 366 ARG A O 1
ATOM 2830 N N . SER A 1 367 ? 4.316 4.682 13.745 1.00 95.94 367 SER A N 1
ATOM 2831 C CA . SER A 1 367 ? 3.529 3.535 13.266 1.00 95.94 367 SER A CA 1
ATOM 2832 C C . SER A 1 367 ? 2.985 2.695 14.422 1.00 95.94 367 SER A C 1
ATOM 2834 O O . SER A 1 367 ? 1.910 2.123 14.292 1.00 95.94 367 SER A O 1
ATOM 2836 N N . LEU A 1 368 ? 3.701 2.642 15.552 1.00 95.94 368 LEU A N 1
ATOM 2837 C CA . LEU A 1 368 ? 3.281 1.885 16.729 1.00 95.94 368 LEU A CA 1
ATOM 2838 C C . LEU A 1 368 ? 2.042 2.516 17.377 1.00 95.94 368 LEU A C 1
ATOM 2840 O O . LEU A 1 368 ? 1.035 1.840 17.549 1.00 95.94 368 LEU A O 1
ATOM 2844 N N . VAL A 1 369 ? 2.072 3.826 17.647 1.00 96.75 369 VAL A N 1
ATOM 2845 C CA . VAL A 1 369 ? 0.920 4.540 18.237 1.00 96.75 369 VAL A CA 1
ATOM 2846 C C . VAL A 1 369 ? -0.312 4.464 17.322 1.00 96.75 369 VAL A C 1
ATOM 2848 O O . VAL A 1 369 ? -1.417 4.237 17.805 1.00 96.75 369 VAL A O 1
ATOM 2851 N N . PHE A 1 370 ? -0.125 4.552 15.997 1.00 97.75 370 PHE A N 1
ATOM 2852 C CA . PHE A 1 370 ? -1.202 4.304 15.030 1.00 97.75 370 PHE A CA 1
ATOM 2853 C C . PHE A 1 370 ? -1.776 2.882 15.138 1.00 97.75 370 PHE A C 1
ATOM 2855 O O . PHE A 1 370 ? -2.994 2.722 15.154 1.00 97.75 370 PHE A O 1
ATOM 2862 N N . ASN A 1 371 ? -0.922 1.854 15.237 1.00 96.81 371 ASN A N 1
ATOM 2863 C CA . ASN A 1 371 ? -1.372 0.469 15.401 1.00 96.81 371 ASN A CA 1
ATOM 2864 C C . ASN A 1 371 ? -2.198 0.280 16.684 1.00 96.81 371 ASN A C 1
ATOM 2866 O O . ASN A 1 371 ? -3.201 -0.420 16.625 1.00 96.81 371 ASN A O 1
ATOM 2870 N N . HIS A 1 372 ? -1.834 0.910 17.807 1.00 97.06 372 HIS A N 1
ATOM 2871 C CA . HIS A 1 372 ? -2.607 0.803 19.055 1.00 97.06 372 HIS A CA 1
ATOM 2872 C C . HIS A 1 372 ? -3.963 1.530 18.997 1.00 97.06 372 HIS A C 1
ATOM 2874 O O . HIS A 1 372 ? -4.943 1.025 19.541 1.00 97.06 372 HIS A O 1
ATOM 2880 N N . VAL A 1 373 ? -4.062 2.668 18.295 1.00 97.94 373 VAL A N 1
ATOM 2881 C CA . VAL A 1 373 ? -5.363 3.316 18.020 1.00 97.94 373 VAL A CA 1
ATOM 2882 C C . VAL A 1 373 ? -6.234 2.420 17.134 1.00 97.94 373 VAL A C 1
ATOM 2884 O O . VAL A 1 373 ? -7.412 2.222 17.424 1.00 97.94 373 VAL A O 1
ATOM 2887 N N . LEU A 1 374 ? -5.654 1.834 16.083 1.00 97.94 374 LEU A N 1
ATOM 2888 C CA . LEU A 1 374 ? -6.352 0.903 15.197 1.00 97.94 374 LEU A CA 1
ATOM 2889 C C . LEU A 1 374 ? -6.785 -0.384 15.926 1.00 97.94 374 LEU A C 1
ATOM 2891 O O . LEU A 1 374 ? -7.886 -0.859 15.683 1.00 97.94 374 LEU A O 1
ATOM 2895 N N . ASP A 1 375 ? -5.977 -0.916 16.846 1.00 96.75 375 ASP A N 1
ATOM 2896 C CA . ASP A 1 375 ? -6.322 -2.093 17.656 1.00 96.75 375 ASP A CA 1
ATOM 2897 C C . ASP A 1 375 ? -7.517 -1.842 18.594 1.00 96.75 375 ASP A C 1
ATOM 2899 O O . ASP A 1 375 ? -8.426 -2.666 18.669 1.00 96.75 375 ASP A O 1
ATOM 2903 N N . GLU A 1 376 ? -7.575 -0.677 19.250 1.00 97.38 376 GLU A N 1
ATOM 2904 C CA . GLU A 1 376 ? -8.742 -0.271 20.048 1.00 97.38 376 GLU A CA 1
ATOM 2905 C C . GLU A 1 376 ? -10.009 -0.198 19.183 1.00 97.38 376 GLU A C 1
ATOM 2907 O O . GLU A 1 376 ? -11.037 -0.772 19.544 1.00 97.38 376 GLU A O 1
ATOM 2912 N N . ARG A 1 377 ? -9.921 0.422 17.999 1.00 98.00 377 ARG A N 1
ATOM 2913 C CA . ARG A 1 377 ? -11.038 0.515 17.043 1.00 98.00 377 ARG A CA 1
ATOM 2914 C C . ARG A 1 377 ? -11.438 -0.857 16.461 1.00 98.00 377 ARG A C 1
ATOM 2916 O O . ARG A 1 377 ? -12.609 -1.099 16.172 1.00 98.00 377 ARG A O 1
ATOM 2923 N N . ILE A 1 378 ? -10.498 -1.799 16.328 1.00 97.19 378 ILE A N 1
ATOM 2924 C CA . ILE A 1 378 ? -10.787 -3.197 15.957 1.00 97.19 378 ILE A CA 1
ATOM 2925 C C . ILE A 1 378 ? -11.555 -3.900 17.079 1.00 97.19 378 ILE A C 1
ATOM 2927 O O . ILE A 1 378 ? -12.625 -4.445 16.822 1.00 97.19 378 ILE A O 1
ATOM 2931 N N . ARG A 1 379 ? -11.073 -3.835 18.328 1.00 96.19 379 ARG A N 1
ATOM 2932 C CA . ARG A 1 379 ? -11.740 -4.454 19.490 1.00 96.19 379 ARG A CA 1
ATOM 2933 C C . ARG A 1 379 ? -13.131 -3.877 19.774 1.00 96.19 379 ARG A C 1
ATOM 2935 O O . ARG A 1 379 ? -13.981 -4.592 20.295 1.00 96.19 379 ARG A O 1
ATOM 2942 N N . ARG A 1 380 ? -13.369 -2.610 19.425 1.00 96.31 380 ARG A N 1
ATOM 2943 C CA . ARG A 1 380 ? -14.683 -1.941 19.475 1.00 96.31 380 ARG A CA 1
ATOM 2944 C C . ARG A 1 380 ? -15.590 -2.246 18.270 1.00 96.31 380 ARG A C 1
ATOM 2946 O O . ARG A 1 380 ? -16.764 -1.878 18.279 1.00 96.31 380 ARG A O 1
ATOM 2953 N N . GLY A 1 381 ? -15.066 -2.895 17.228 1.00 96.38 381 GLY A N 1
ATOM 2954 C CA . GLY A 1 381 ? -15.795 -3.194 15.992 1.00 96.38 381 GLY A CA 1
ATOM 2955 C C . GLY A 1 381 ? -16.124 -1.961 15.139 1.00 96.38 381 GLY A C 1
ATOM 2956 O O . GLY A 1 381 ? -17.123 -1.973 14.424 1.00 96.38 381 GLY A O 1
ATOM 2957 N N . ASP A 1 382 ? -15.336 -0.883 15.233 1.00 97.19 382 ASP A N 1
ATOM 2958 C CA . ASP A 1 382 ? -15.629 0.422 14.614 1.00 97.19 382 ASP A CA 1
ATOM 2959 C C . ASP A 1 382 ? -14.483 1.026 13.778 1.00 97.19 382 ASP A C 1
ATOM 2961 O O . ASP A 1 382 ? -14.552 2.173 13.333 1.00 97.19 382 ASP A O 1
ATOM 2965 N N . TRP A 1 383 ? -13.446 0.235 13.501 1.00 97.38 383 TRP A N 1
ATOM 2966 C CA . TRP A 1 383 ? -12.299 0.576 12.646 1.00 97.38 383 TRP A CA 1
ATOM 2967 C C . TRP A 1 383 ? -12.657 0.952 11.194 1.00 97.38 383 TRP A C 1
ATOM 2969 O O . TRP A 1 383 ? -11.831 1.538 10.490 1.00 97.38 383 TRP A O 1
ATOM 2979 N N . ASN A 1 384 ? -13.865 0.609 10.736 1.00 97.56 384 ASN A N 1
ATOM 2980 C CA . ASN A 1 384 ? -14.372 0.839 9.380 1.00 97.56 384 ASN A CA 1
ATOM 2981 C C . ASN A 1 384 ? -15.617 1.749 9.312 1.00 97.56 384 ASN A C 1
ATOM 2983 O O . ASN A 1 384 ? -16.111 1.980 8.208 1.00 97.56 384 ASN A O 1
ATOM 2987 N N . ARG A 1 385 ? -16.095 2.287 10.444 1.00 97.56 385 ARG A N 1
ATOM 2988 C CA . ARG A 1 385 ? -17.219 3.240 10.525 1.00 97.56 385 ARG A CA 1
ATOM 2989 C C . ARG A 1 385 ? -16.777 4.555 11.171 1.00 97.56 385 ARG A C 1
ATOM 2991 O O . ARG A 1 385 ? -15.746 4.592 11.835 1.00 97.56 385 ARG A O 1
ATOM 2998 N N . LEU A 1 386 ? -17.544 5.621 10.966 1.00 98.44 386 LEU A N 1
ATOM 2999 C CA . LEU A 1 386 ? -17.334 6.894 11.662 1.00 98.44 386 LEU A CA 1
ATOM 3000 C C . LEU A 1 386 ? -17.843 6.782 13.110 1.00 98.44 386 LEU A C 1
ATOM 3002 O O . LEU A 1 386 ? -18.813 6.064 13.362 1.00 98.44 386 LEU A O 1
ATOM 3006 N N . ILE A 1 387 ? -17.193 7.480 14.038 1.00 98.50 387 ILE A N 1
ATOM 3007 C CA . ILE A 1 387 ? -17.660 7.690 15.420 1.00 98.50 387 ILE A CA 1
ATOM 3008 C C . ILE A 1 387 ? -17.659 9.191 15.754 1.00 98.50 387 ILE A C 1
ATOM 3010 O O . ILE A 1 387 ? -17.283 10.014 14.919 1.00 98.50 387 ILE A O 1
ATOM 3014 N N . ASP A 1 388 ? -18.078 9.558 16.962 1.00 98.50 388 ASP A N 1
ATOM 3015 C CA . ASP A 1 388 ? -18.051 10.950 17.419 1.00 98.50 388 ASP A CA 1
ATOM 3016 C C . ASP A 1 388 ? -16.631 11.553 17.360 1.00 98.50 388 ASP A C 1
ATOM 3018 O O . ASP A 1 388 ? -15.652 10.942 17.802 1.00 98.50 388 ASP A O 1
ATOM 3022 N N . GLY A 1 389 ? -16.533 12.748 16.769 1.00 97.81 389 GLY A N 1
ATOM 3023 C CA . GLY A 1 389 ? -15.296 13.509 16.589 1.00 97.81 389 GLY A CA 1
ATOM 3024 C C . GLY A 1 389 ? -14.221 12.873 15.693 1.00 97.81 389 GLY A C 1
ATOM 3025 O O . GLY A 1 389 ? -13.066 13.313 15.728 1.00 97.81 389 GLY A O 1
ATOM 3026 N N . ASP A 1 390 ? -14.566 11.856 14.891 1.00 98.38 390 ASP A N 1
ATOM 3027 C CA . ASP A 1 390 ? -13.644 11.243 13.925 1.00 98.38 390 ASP A CA 1
ATOM 3028 C C . ASP A 1 390 ? -13.130 12.263 12.891 1.00 98.38 390 ASP A C 1
ATOM 3030 O O . ASP A 1 390 ? -13.782 13.250 12.548 1.00 98.38 390 ASP A O 1
ATOM 3034 N N . LEU A 1 391 ? -11.967 11.974 12.306 1.00 98.38 391 LEU A N 1
ATOM 3035 C CA . LEU A 1 391 ? -11.462 12.714 11.147 1.00 98.38 391 LEU A CA 1
ATOM 3036 C C . LEU A 1 391 ? -11.575 11.847 9.894 1.00 98.38 391 LEU A C 1
ATOM 3038 O O . LEU A 1 391 ? -10.780 10.923 9.701 1.00 98.38 391 LEU A O 1
ATOM 3042 N N . ALA A 1 392 ? -12.542 12.150 9.030 1.00 98.25 392 ALA A N 1
ATOM 3043 C CA . ALA A 1 392 ? -12.759 11.425 7.783 1.00 98.25 392 ALA A CA 1
ATOM 3044 C C . ALA A 1 392 ? -11.698 11.790 6.732 1.00 98.25 392 ALA A C 1
ATOM 3046 O O . ALA A 1 392 ? -11.369 12.961 6.548 1.00 98.25 392 ALA A O 1
ATOM 3047 N N . MET A 1 393 ? -11.177 10.794 6.012 1.00 98.19 393 MET A N 1
ATOM 3048 C CA . MET A 1 393 ? -10.246 10.951 4.885 1.00 98.19 393 MET A CA 1
ATOM 3049 C C . MET A 1 393 ? -10.879 10.480 3.575 1.00 98.19 393 MET A C 1
ATOM 3051 O O . MET A 1 393 ? -11.415 9.377 3.534 1.00 98.19 393 MET A O 1
ATOM 3055 N N . LEU A 1 394 ? -10.759 11.271 2.501 1.00 96.94 394 LEU A N 1
ATOM 3056 C CA . LEU A 1 394 ? -11.188 10.866 1.148 1.00 96.94 394 LEU A CA 1
ATOM 3057 C C . LEU A 1 394 ? -10.238 9.783 0.590 1.00 96.94 394 LEU A C 1
ATOM 3059 O O . LEU A 1 394 ? -9.014 9.943 0.720 1.00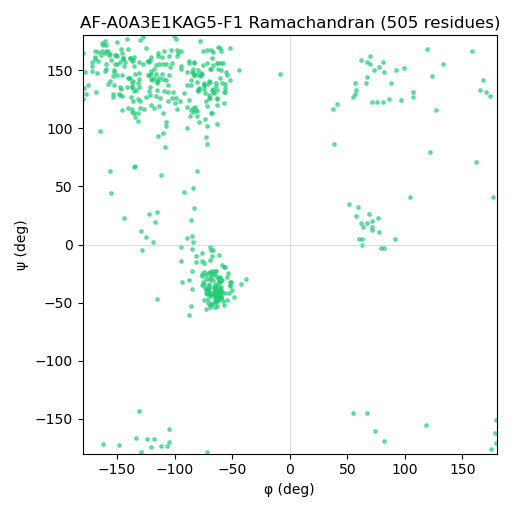 96.94 394 LEU A O 1
ATOM 3063 N N . ASP A 1 395 ? -10.768 8.743 -0.065 1.00 94.69 395 ASP A N 1
ATOM 3064 C CA . ASP A 1 395 ? -9.984 7.647 -0.662 1.00 94.69 395 ASP A CA 1
ATOM 3065 C C . ASP A 1 395 ? -8.906 8.164 -1.639 1.00 94.69 395 ASP A C 1
ATOM 3067 O O . ASP A 1 395 ? -9.035 9.201 -2.297 1.00 94.69 395 ASP A O 1
ATOM 3071 N N . GLY A 1 396 ? -7.768 7.469 -1.681 1.00 89.88 396 GLY A N 1
ATOM 3072 C CA . GLY A 1 396 ? -6.594 7.825 -2.483 1.00 89.88 396 GLY A CA 1
ATOM 3073 C C . GLY A 1 396 ? -5.918 9.165 -2.137 1.00 89.88 396 GLY A C 1
ATOM 3074 O O . GLY A 1 396 ? -4.920 9.517 -2.773 1.00 89.88 396 GLY A O 1
ATOM 3075 N N . SER A 1 397 ? -6.421 9.923 -1.155 1.00 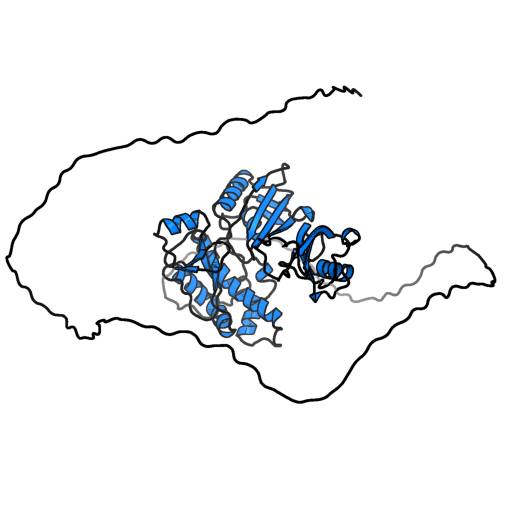91.75 397 SER A N 1
ATOM 3076 C CA . SER A 1 397 ? -5.988 11.293 -0.862 1.00 91.75 397 SER A CA 1
ATOM 3077 C C . SER A 1 397 ? -5.137 11.418 0.417 1.00 91.75 397 SER A C 1
ATOM 3079 O O . SER A 1 397 ? -4.721 10.439 1.038 1.00 91.75 397 SER A O 1
ATOM 3081 N N . ARG A 1 398 ? -4.838 12.665 0.808 1.00 91.75 398 ARG A N 1
ATOM 3082 C CA . ARG A 1 398 ? -4.346 13.030 2.152 1.00 91.75 398 ARG A CA 1
ATOM 3083 C C . ARG A 1 398 ? -5.214 14.095 2.826 1.00 91.75 398 ARG A C 1
ATOM 3085 O O . ARG A 1 398 ? -4.825 14.621 3.865 1.00 91.75 398 ARG A O 1
ATOM 3092 N N . SER A 1 399 ? -6.335 14.451 2.206 1.00 95.38 399 SER A N 1
ATOM 3093 C CA . SER A 1 399 ? -7.257 15.448 2.735 1.00 95.38 399 SER A CA 1
ATOM 3094 C C . SER A 1 399 ? -8.107 14.799 3.815 1.00 95.38 399 SER A C 1
ATOM 3096 O O . SER A 1 399 ? -8.612 13.694 3.610 1.00 95.38 399 SER A O 1
ATOM 3098 N N . PHE A 1 400 ? -8.268 15.492 4.937 1.00 96.94 400 PHE A N 1
ATOM 3099 C CA . PHE A 1 400 ? -9.173 15.095 6.006 1.00 96.94 400 PHE A CA 1
ATOM 3100 C C . PHE A 1 400 ? -10.054 16.266 6.436 1.00 96.94 400 PHE A C 1
ATOM 3102 O O . PHE A 1 400 ? -9.702 17.426 6.213 1.00 96.94 400 PHE A O 1
ATOM 3109 N N . PHE A 1 401 ? -11.195 15.944 7.031 1.00 97.88 401 PHE A N 1
ATOM 3110 C CA . PHE A 1 401 ? -12.177 16.885 7.564 1.00 97.88 401 PHE A CA 1
ATOM 3111 C C . PHE A 1 401 ? -12.815 16.293 8.830 1.00 97.88 401 PHE A C 1
ATOM 3113 O O . PHE A 1 401 ? -12.709 15.087 9.058 1.00 97.88 401 PHE A O 1
ATOM 3120 N N . ALA A 1 402 ? -13.429 17.137 9.664 1.00 98.19 402 ALA A N 1
ATOM 3121 C CA . ALA A 1 402 ? -14.217 16.671 10.804 1.00 98.19 402 ALA A CA 1
ATOM 3122 C C . ALA A 1 402 ? -15.415 15.867 10.289 1.00 98.19 402 ALA A C 1
ATOM 3124 O O . ALA A 1 402 ? -16.150 16.356 9.430 1.00 98.19 402 ALA A O 1
ATOM 3125 N N . ALA A 1 403 ? -15.548 14.633 10.764 1.00 97.19 403 ALA A N 1
ATOM 3126 C CA . ALA A 1 403 ? -16.634 13.749 10.389 1.00 97.19 403 ALA A CA 1
ATOM 3127 C C . ALA A 1 403 ? -17.882 14.050 11.223 1.00 97.19 403 ALA A C 1
ATOM 3129 O O . ALA A 1 403 ? -17.781 14.357 12.409 1.00 97.19 403 ALA A O 1
ATOM 3130 N N . ASP A 1 404 ? -19.046 13.896 10.606 1.00 97.19 404 ASP A N 1
ATOM 3131 C CA . ASP A 1 404 ? -20.327 13.824 11.304 1.00 97.19 404 ASP A CA 1
ATOM 3132 C C . ASP A 1 404 ? -20.841 12.375 11.175 1.00 97.19 404 ASP A C 1
ATOM 3134 O O . ASP A 1 404 ? -21.075 11.919 10.048 1.00 97.19 404 ASP A O 1
ATOM 3138 N N . PRO A 1 405 ? -20.935 11.602 12.276 1.00 96.31 405 PRO A N 1
ATOM 3139 C CA . PRO A 1 405 ? -21.414 10.223 12.239 1.00 96.31 405 PRO A CA 1
ATOM 3140 C C . PRO A 1 405 ? -22.941 10.116 12.094 1.00 96.31 405 PRO A C 1
ATOM 3142 O O . PRO A 1 405 ? -23.420 9.028 11.775 1.00 96.31 405 PRO A O 1
ATOM 3145 N N . ASP A 1 406 ? -23.689 11.207 12.297 1.00 97.31 406 ASP A N 1
ATOM 3146 C CA . ASP A 1 406 ? -25.145 11.265 12.124 1.00 97.31 406 ASP A CA 1
ATOM 3147 C C . ASP A 1 406 ? -25.547 11.778 10.721 1.00 97.31 406 ASP A C 1
ATOM 3149 O O . ASP A 1 406 ? -26.693 11.591 10.304 1.00 97.31 406 ASP A O 1
ATOM 3153 N N . ASP A 1 407 ? -24.621 12.374 9.952 1.00 98.06 407 ASP A N 1
ATOM 3154 C CA . ASP A 1 407 ? -24.829 12.791 8.555 1.00 98.06 407 ASP A CA 1
ATOM 3155 C C . ASP A 1 407 ? -25.005 11.574 7.614 1.00 98.06 407 ASP A C 1
ATOM 3157 O O . ASP A 1 407 ? -24.039 10.845 7.341 1.00 98.06 407 ASP A O 1
ATOM 3161 N N . PRO A 1 408 ? -26.201 11.365 7.021 1.00 97.94 408 PRO A N 1
ATOM 3162 C CA . PRO A 1 408 ? -26.458 10.212 6.164 1.00 97.94 408 PRO A CA 1
ATOM 3163 C C . PRO A 1 408 ? -25.615 10.171 4.882 1.00 97.94 408 PRO A C 1
ATOM 3165 O O . PRO A 1 408 ? -25.430 9.085 4.327 1.00 97.94 408 PRO A O 1
ATOM 3168 N N . ASP A 1 409 ? -25.093 11.302 4.383 1.00 98.31 409 ASP A N 1
ATOM 3169 C CA . ASP A 1 409 ? -24.178 11.290 3.234 1.00 98.31 409 ASP A CA 1
ATOM 3170 C C . ASP A 1 409 ? -22.802 10.752 3.628 1.00 98.31 409 ASP A C 1
ATOM 3172 O O . ASP A 1 409 ? -22.236 9.925 2.911 1.00 98.31 409 ASP A O 1
ATOM 3176 N N . GLN A 1 410 ? -22.290 11.155 4.792 1.00 98.38 410 GLN A N 1
ATOM 3177 C CA . GLN A 1 410 ? -21.005 10.685 5.306 1.00 98.38 410 GLN A CA 1
ATOM 3178 C C . GLN A 1 410 ? -21.067 9.218 5.734 1.00 98.38 410 GLN A C 1
ATOM 3180 O O . GLN A 1 410 ? -20.175 8.447 5.373 1.00 98.38 410 GLN A O 1
ATOM 3185 N N . VAL A 1 411 ? -22.142 8.791 6.405 1.00 98.19 411 VAL A N 1
ATOM 3186 C CA . VAL A 1 411 ? -22.374 7.372 6.725 1.00 98.19 411 VAL A CA 1
ATOM 3187 C C . VAL A 1 411 ? -22.418 6.531 5.447 1.00 98.19 411 VAL A C 1
ATOM 3189 O O . VAL A 1 411 ? -21.695 5.536 5.347 1.00 98.19 411 VAL A O 1
ATOM 3192 N N . ARG A 1 412 ? -23.187 6.954 4.431 1.00 98.31 412 ARG A N 1
ATOM 3193 C CA . ARG A 1 412 ? -23.275 6.237 3.150 1.00 98.31 412 ARG A CA 1
ATOM 3194 C C . ARG A 1 412 ? -21.922 6.186 2.436 1.00 98.31 412 ARG A C 1
ATOM 3196 O O . ARG A 1 412 ? -21.482 5.102 2.074 1.00 98.31 412 ARG A O 1
ATOM 3203 N N . ARG A 1 413 ? -21.208 7.309 2.318 1.00 98.38 413 ARG A N 1
ATOM 3204 C CA . ARG A 1 413 ? -19.878 7.367 1.677 1.00 98.38 413 ARG A CA 1
ATOM 3205 C C . ARG A 1 413 ? -18.804 6.596 2.442 1.00 98.38 413 ARG A C 1
ATOM 3207 O O . ARG A 1 413 ? -17.830 6.139 1.845 1.00 98.38 413 ARG A O 1
ATOM 3214 N N . CYS A 1 414 ? -18.974 6.422 3.752 1.00 98.19 414 CYS A N 1
ATOM 3215 C CA . CYS A 1 414 ? -18.123 5.559 4.561 1.00 98.19 414 CYS A CA 1
ATOM 3216 C C . CYS A 1 414 ? -18.453 4.071 4.343 1.00 98.19 414 CYS A C 1
ATOM 3218 O O . CYS A 1 414 ? -17.536 3.252 4.303 1.00 98.19 414 CYS A O 1
ATOM 3220 N N . ALA A 1 415 ? -19.716 3.700 4.117 1.00 97.00 415 ALA A N 1
ATOM 3221 C CA . ALA A 1 415 ? -20.074 2.348 3.678 1.00 97.00 415 ALA A CA 1
ATOM 3222 C C . ALA A 1 415 ? -19.573 2.058 2.245 1.00 97.00 415 ALA A C 1
ATOM 3224 O O . ALA A 1 415 ? -18.938 1.034 2.013 1.00 97.00 415 ALA A O 1
ATOM 3225 N N . GLU A 1 416 ? -19.750 3.007 1.318 1.00 97.00 416 GLU A N 1
ATOM 3226 C CA . GLU A 1 416 ? -19.302 2.971 -0.090 1.00 97.00 416 GLU A CA 1
ATOM 3227 C C . GLU A 1 416 ? -17.766 3.053 -0.263 1.00 97.00 416 GLU A C 1
ATOM 3229 O O . GLU A 1 416 ? -17.261 2.976 -1.383 1.00 97.00 416 GLU A O 1
ATOM 3234 N N . GLN A 1 417 ? -17.009 3.190 0.833 1.00 97.38 417 GLN A N 1
ATOM 3235 C CA . GLN A 1 417 ? -15.543 3.305 0.866 1.00 97.38 417 GLN A CA 1
ATOM 3236 C C . GLN A 1 417 ? -14.952 4.533 0.130 1.00 97.38 417 GLN A C 1
ATOM 3238 O O . GLN A 1 417 ? -13.759 4.542 -0.165 1.00 97.38 417 GLN A O 1
ATOM 3243 N N . ASP A 1 418 ? -15.743 5.578 -0.144 1.00 97.38 418 ASP A N 1
ATOM 3244 C CA . ASP A 1 418 ? -15.257 6.869 -0.671 1.00 97.38 418 ASP A CA 1
ATOM 3245 C C . ASP A 1 418 ? -14.565 7.705 0.419 1.00 97.38 418 ASP A C 1
ATOM 3247 O O . ASP A 1 418 ? -13.598 8.425 0.154 1.00 97.38 418 ASP A O 1
ATOM 3251 N N . ILE A 1 419 ? -15.027 7.573 1.668 1.00 98.19 419 ILE A N 1
ATOM 3252 C CA . ILE A 1 419 ? -14.368 8.149 2.846 1.00 98.19 419 ILE A CA 1
ATOM 3253 C C . ILE A 1 419 ? -14.038 7.080 3.887 1.00 98.19 419 ILE A C 1
ATOM 3255 O O . ILE A 1 419 ? -14.609 5.992 3.902 1.00 98.19 419 ILE A O 1
ATOM 3259 N N . HIS A 1 420 ? -13.078 7.377 4.759 1.00 98.25 420 HIS A N 1
ATOM 3260 C CA . HIS A 1 420 ? -12.564 6.452 5.768 1.00 98.25 420 HIS A CA 1
ATOM 3261 C C . HIS A 1 420 ? -12.388 7.160 7.115 1.00 98.25 420 HIS A C 1
ATOM 3263 O O . HIS A 1 420 ? -11.830 8.261 7.115 1.00 98.25 420 HIS A O 1
ATOM 3269 N N . PRO A 1 421 ? -12.729 6.532 8.257 1.00 98.38 421 PRO A N 1
ATOM 3270 C CA . PRO A 1 421 ? -12.229 6.993 9.550 1.00 98.38 421 PRO A CA 1
ATOM 3271 C C . PRO A 1 421 ? -10.695 6.928 9.546 1.00 98.38 421 PRO A C 1
ATOM 3273 O O . PRO A 1 421 ? -10.096 6.096 8.851 1.00 98.38 421 PRO A O 1
ATOM 3276 N N . SER A 1 422 ? -10.030 7.806 10.296 1.00 98.38 422 SER A N 1
ATOM 3277 C CA . SER A 1 422 ? -8.565 7.896 10.313 1.00 98.38 422 SER A CA 1
ATOM 3278 C C . SER A 1 422 ? -7.997 7.839 11.722 1.00 98.38 422 SER A C 1
ATOM 3280 O O . SER A 1 422 ? -8.670 8.197 12.676 1.00 98.38 422 SER A O 1
ATOM 3282 N N . GLY A 1 423 ? -6.743 7.407 11.841 1.00 97.94 423 GLY A N 1
ATOM 3283 C CA . GLY A 1 423 ? -5.964 7.443 13.076 1.00 97.94 423 GLY A CA 1
ATOM 3284 C C . GLY A 1 423 ? -4.768 8.397 12.972 1.00 97.94 423 GLY A C 1
ATOM 3285 O O . GLY A 1 423 ? -4.368 8.786 11.863 1.00 97.94 423 GLY A O 1
ATOM 3286 N N . PRO A 1 424 ? -4.162 8.764 14.111 1.00 97.88 424 PRO A N 1
ATOM 3287 C CA . PRO A 1 424 ? -3.064 9.713 14.170 1.00 97.88 424 PRO A CA 1
ATOM 3288 C C . PRO A 1 424 ? -1.725 9.060 13.818 1.00 97.88 424 PRO A C 1
ATOM 3290 O O . PRO A 1 424 ? -1.435 7.921 14.180 1.00 97.88 424 PRO A O 1
ATOM 3293 N N . LEU A 1 425 ? -0.850 9.835 13.186 1.00 97.62 425 LEU A N 1
ATOM 3294 C CA . LEU A 1 425 ? 0.582 9.570 13.087 1.00 97.62 425 LEU A CA 1
ATOM 3295 C C . LEU A 1 425 ? 1.320 10.679 13.861 1.00 97.62 425 LEU A C 1
ATOM 3297 O O . LEU A 1 425 ? 1.584 11.738 13.278 1.00 97.62 425 LEU A O 1
ATOM 3301 N N . PRO A 1 426 ? 1.652 10.475 15.154 1.00 97.25 426 PRO A N 1
ATOM 3302 C CA . PRO A 1 426 ? 2.058 11.562 16.046 1.00 97.25 426 PRO A CA 1
ATOM 3303 C C . PRO A 1 426 ? 3.274 12.383 15.592 1.00 97.25 426 PRO A C 1
ATOM 3305 O O . PRO A 1 426 ? 4.135 11.921 14.828 1.00 97.25 426 PRO A O 1
ATOM 3308 N N . GLY A 1 427 ? 3.327 13.613 16.104 1.00 95.94 427 GLY A N 1
ATOM 3309 C CA . GLY A 1 427 ? 4.320 14.637 15.805 1.00 95.94 427 GLY A CA 1
ATOM 3310 C C . GLY A 1 427 ? 4.026 15.927 16.579 1.00 95.94 427 GLY A C 1
ATOM 3311 O O . GLY A 1 427 ? 3.471 15.879 17.667 1.00 95.94 427 GLY A O 1
ATOM 3312 N N . GLN A 1 428 ? 4.422 17.074 16.030 1.00 95.50 428 GLN A N 1
ATOM 3313 C CA . GLN A 1 428 ? 4.187 18.400 16.605 1.00 95.50 428 GLN A CA 1
ATOM 3314 C C . GLN A 1 428 ? 2.730 18.849 16.442 1.00 95.50 428 GLN A C 1
ATOM 3316 O O . GLN A 1 428 ? 2.206 18.801 15.326 1.00 95.50 428 GLN A O 1
ATOM 3321 N N . GLY A 1 429 ? 2.160 19.374 17.530 1.00 91.31 429 GLY A N 1
ATOM 3322 C CA . GLY A 1 429 ? 0.759 19.782 17.633 1.00 91.31 429 GLY A CA 1
ATOM 3323 C C . GLY A 1 429 ? -0.130 18.663 18.175 1.00 91.31 429 GLY A C 1
ATOM 3324 O O . GLY A 1 429 ? 0.162 17.481 17.979 1.00 91.31 429 GLY A O 1
ATOM 3325 N N . ASP A 1 430 ? -1.201 19.054 18.857 1.00 89.50 430 ASP A N 1
ATOM 3326 C CA . ASP A 1 430 ? -2.225 18.143 19.368 1.00 89.50 430 ASP A CA 1
ATOM 3327 C C . ASP A 1 430 ? -3.027 17.513 18.214 1.00 89.50 430 ASP A C 1
ATOM 3329 O O . ASP A 1 430 ? -2.930 17.940 17.057 1.00 89.50 430 ASP A O 1
ATOM 3333 N N . SER A 1 431 ? -3.815 16.471 18.498 1.00 94.06 431 SER A N 1
ATOM 3334 C CA . SER A 1 431 ? -4.689 15.897 17.469 1.00 94.06 431 SER A CA 1
ATOM 3335 C C . SER A 1 431 ? -5.949 16.753 17.300 1.00 94.06 431 SER A C 1
ATOM 3337 O O . SER A 1 431 ? -6.569 17.075 18.307 1.00 94.06 431 SER A O 1
ATOM 3339 N N . PRO A 1 432 ? -6.377 17.081 16.066 1.00 95.69 432 PRO A N 1
ATOM 3340 C CA . PRO A 1 432 ? -7.639 17.772 15.814 1.00 95.69 432 PRO A CA 1
ATOM 3341 C C . PRO A 1 432 ? -8.834 16.804 15.722 1.00 95.69 432 PRO A C 1
ATOM 3343 O O . PRO A 1 432 ? -9.829 17.129 15.086 1.00 95.69 432 PRO A O 1
ATOM 3346 N N . ALA A 1 433 ? -8.708 15.593 16.276 1.00 97.38 433 ALA A N 1
ATOM 3347 C CA . ALA A 1 433 ? -9.857 14.739 16.558 1.00 97.38 433 ALA A CA 1
ATOM 3348 C C . ALA A 1 433 ? -10.548 15.268 17.822 1.00 97.38 433 ALA A C 1
ATOM 3350 O O . ALA A 1 433 ? -9.877 15.774 18.724 1.00 97.38 433 ALA A O 1
ATOM 3351 N N . GLU A 1 434 ? -11.866 15.128 17.894 1.00 97.81 434 GLU A N 1
ATOM 3352 C CA . GLU A 1 434 ? -12.680 15.549 19.040 1.00 97.81 434 GLU A CA 1
ATOM 3353 C C . GLU A 1 434 ? -13.433 14.333 19.612 1.00 97.81 434 GLU A C 1
ATOM 3355 O O . GLU A 1 434 ? -13.184 13.202 19.188 1.00 97.81 434 GLU A O 1
ATOM 3360 N N . GLY A 1 435 ? -14.315 14.541 20.593 1.00 97.56 435 GLY A N 1
ATOM 3361 C CA . GLY A 1 435 ? -15.271 13.517 21.024 1.00 97.56 435 GLY A CA 1
ATOM 3362 C C . GLY A 1 435 ? -14.667 12.165 21.430 1.00 97.56 435 GLY A C 1
ATOM 3363 O O . GLY A 1 435 ? -13.562 12.078 21.978 1.00 97.56 435 GLY A O 1
ATOM 3364 N N . GLU A 1 436 ? -15.394 11.089 21.131 1.00 98.06 436 GLU A N 1
ATOM 3365 C CA . GLU A 1 436 ? -14.958 9.712 21.396 1.00 98.06 436 GLU A CA 1
ATOM 3366 C C . GLU A 1 436 ? -13.647 9.338 20.670 1.00 98.06 436 GLU A C 1
ATOM 3368 O O . GLU A 1 436 ? -12.790 8.647 21.236 1.00 98.06 436 GLU A O 1
ATOM 3373 N N . ALA A 1 437 ? -13.429 9.829 19.444 1.00 98.31 437 ALA A N 1
ATOM 3374 C CA . ALA A 1 437 ? -12.175 9.612 18.723 1.00 98.31 437 ALA A CA 1
ATOM 3375 C C . ALA A 1 437 ? -10.968 10.213 19.472 1.00 98.31 437 ALA A C 1
ATOM 3377 O O . ALA A 1 437 ? -9.918 9.568 19.580 1.00 98.31 437 ALA A O 1
ATOM 3378 N N . ALA A 1 438 ? -11.120 11.404 20.060 1.00 98.19 438 ALA A N 1
ATOM 3379 C CA . ALA A 1 438 ? -10.093 12.028 20.889 1.00 98.19 438 ALA A CA 1
ATOM 3380 C C . ALA A 1 438 ? -9.821 11.246 22.179 1.00 98.19 438 ALA A C 1
ATOM 3382 O O . ALA A 1 438 ? -8.663 11.151 22.587 1.00 98.19 438 ALA A O 1
ATOM 3383 N N . GLU A 1 439 ? -10.833 10.657 22.824 1.00 98.38 439 GLU A N 1
ATOM 3384 C CA . GLU A 1 439 ? -10.614 9.814 24.009 1.00 98.38 439 GLU A CA 1
ATOM 3385 C C . GLU A 1 439 ? -9.746 8.590 23.694 1.00 98.38 439 GLU A C 1
ATOM 3387 O O . GLU A 1 439 ? -8.840 8.249 24.463 1.00 98.38 439 GLU A O 1
ATOM 3392 N N . ILE A 1 440 ? -9.985 7.949 22.545 1.00 98.25 440 ILE A N 1
ATOM 3393 C CA . ILE A 1 440 ? -9.183 6.818 22.065 1.00 98.25 440 ILE A CA 1
ATOM 3394 C C . ILE A 1 440 ? -7.744 7.266 21.787 1.00 98.25 440 ILE A C 1
ATOM 3396 O O . ILE A 1 440 ? -6.799 6.634 22.263 1.00 98.25 440 ILE A O 1
ATOM 3400 N N . GLU A 1 441 ? -7.554 8.361 21.048 1.00 98.12 441 GLU A N 1
ATOM 3401 C CA . GLU A 1 441 ? -6.219 8.849 20.688 1.00 98.12 441 GLU A CA 1
ATOM 3402 C C . GLU A 1 441 ? -5.415 9.310 21.905 1.00 98.12 441 GLU A C 1
ATOM 3404 O O . GLU A 1 441 ? -4.276 8.876 22.081 1.00 98.12 441 GLU A O 1
ATOM 3409 N N . ASN A 1 442 ? -6.012 10.114 22.788 1.00 97.75 442 ASN A N 1
ATOM 3410 C CA . ASN A 1 442 ? -5.342 10.634 23.980 1.00 97.75 442 ASN A CA 1
ATOM 3411 C C . ASN A 1 442 ? -4.962 9.518 24.967 1.00 97.75 442 ASN A C 1
ATOM 3413 O O . ASN A 1 442 ? -3.890 9.577 25.573 1.00 97.75 442 ASN A O 1
ATOM 3417 N N . ARG A 1 443 ? -5.773 8.453 25.071 1.00 97.81 443 ARG A N 1
ATOM 3418 C CA . ARG A 1 443 ? -5.429 7.249 25.848 1.00 97.81 443 ARG A CA 1
ATOM 3419 C C . ARG A 1 443 ? -4.144 6.595 25.334 1.00 97.81 443 ARG A C 1
ATOM 3421 O O . A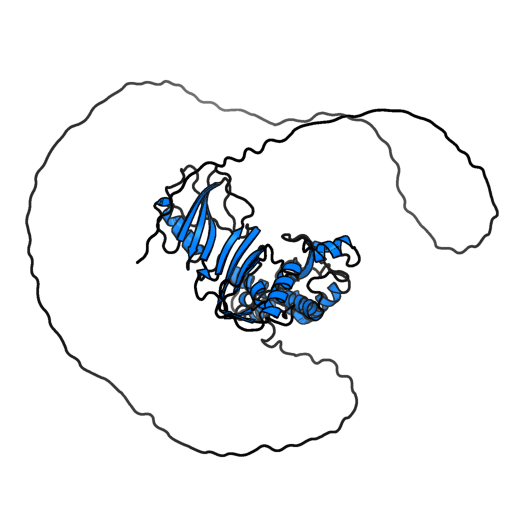RG A 1 443 ? -3.266 6.275 26.134 1.00 97.81 443 ARG A O 1
ATOM 3428 N N . GLN A 1 444 ? -4.004 6.442 24.014 1.00 96.94 444 GLN A N 1
ATOM 3429 C CA . GLN A 1 444 ? -2.775 5.904 23.422 1.00 96.94 444 GLN A CA 1
ATOM 3430 C C . GLN A 1 444 ? -1.615 6.912 23.478 1.00 96.94 444 GLN A C 1
ATOM 3432 O O . GLN A 1 444 ? -0.458 6.510 23.591 1.00 96.94 444 GLN A O 1
ATOM 3437 N N . PHE A 1 445 ? -1.884 8.220 23.450 1.00 97.44 445 PHE A N 1
ATOM 3438 C CA . PHE A 1 445 ? -0.838 9.234 23.582 1.00 97.44 445 PHE A CA 1
ATOM 3439 C C . PHE A 1 445 ? -0.214 9.249 24.979 1.00 97.44 445 PHE A C 1
ATOM 3441 O O . PHE A 1 445 ? 1.008 9.300 25.057 1.00 97.44 445 PHE A O 1
ATOM 3448 N N . GLU A 1 446 ? -0.989 9.133 26.063 1.00 97.19 446 GLU A N 1
ATOM 3449 C CA . GLU A 1 446 ? -0.411 9.035 27.415 1.00 97.19 446 GLU A CA 1
ATOM 3450 C C . GLU A 1 446 ? 0.260 7.665 27.639 1.00 97.19 446 GLU A C 1
ATOM 3452 O O . GLU A 1 446 ? 1.372 7.603 28.165 1.00 97.19 446 GLU A O 1
ATOM 3457 N N . ALA A 1 447 ? -0.332 6.565 27.150 1.00 96.38 447 ALA A N 1
ATOM 3458 C CA . ALA A 1 447 ? 0.281 5.231 27.221 1.00 96.38 447 ALA A CA 1
ATOM 3459 C C . ALA A 1 447 ? 1.638 5.142 26.487 1.00 96.38 447 ALA A C 1
ATOM 3461 O O . ALA A 1 447 ? 2.540 4.420 26.916 1.00 96.38 447 ALA A O 1
ATOM 3462 N N . HIS A 1 448 ? 1.811 5.910 25.405 1.00 96.06 448 HIS A N 1
ATOM 3463 C CA . HIS A 1 448 ? 3.034 5.964 24.597 1.00 96.06 448 HIS A CA 1
ATOM 3464 C C . HIS A 1 448 ? 3.733 7.333 24.648 1.00 96.06 448 HIS A C 1
ATOM 3466 O O . HIS A 1 448 ? 4.449 7.707 23.713 1.00 96.06 448 HIS A O 1
ATOM 3472 N N . ARG A 1 449 ? 3.566 8.076 25.748 1.00 97.00 449 ARG A N 1
ATOM 3473 C CA . ARG A 1 449 ? 3.965 9.485 25.898 1.00 97.00 449 ARG A CA 1
ATOM 3474 C C . ARG A 1 449 ? 5.390 9.809 25.458 1.00 97.00 449 ARG A C 1
ATOM 3476 O O . ARG A 1 449 ? 5.601 10.761 24.712 1.00 97.00 449 ARG A O 1
ATOM 3483 N N . GLU A 1 450 ? 6.364 8.987 25.845 1.00 97.19 450 GLU A N 1
ATOM 3484 C CA . GLU A 1 450 ? 7.771 9.176 25.459 1.00 97.19 450 GLU A CA 1
ATOM 3485 C C . GLU A 1 450 ? 7.987 9.106 23.933 1.00 97.19 450 GLU A C 1
ATOM 3487 O O . GLU A 1 450 ? 8.837 9.816 23.388 1.00 97.19 450 GLU A O 1
ATOM 3492 N N . LEU A 1 451 ? 7.200 8.293 23.216 1.00 96.75 451 LEU A N 1
ATOM 3493 C CA . LEU A 1 451 ? 7.233 8.253 21.753 1.00 96.75 451 LEU A CA 1
ATOM 3494 C C . LEU A 1 451 ? 6.604 9.514 21.154 1.00 96.75 451 LEU A C 1
ATOM 3496 O O . LEU A 1 451 ? 7.171 10.070 20.216 1.00 96.75 451 LEU A O 1
ATOM 3500 N N . VAL A 1 452 ? 5.474 9.985 21.691 1.00 97.38 452 VAL A N 1
ATOM 3501 C CA . VAL A 1 452 ? 4.768 11.186 21.204 1.00 97.38 452 VAL A CA 1
ATOM 3502 C C . VAL A 1 452 ? 5.613 12.448 21.411 1.00 97.38 452 VAL A C 1
ATOM 3504 O O . VAL A 1 452 ? 5.932 13.140 20.440 1.00 97.38 452 VAL A O 1
ATOM 3507 N N . GLU A 1 453 ? 6.072 12.699 22.642 1.00 97.12 453 GLU A N 1
ATOM 3508 C CA . GLU A 1 453 ? 6.962 13.821 22.971 1.00 97.12 453 GLU A CA 1
ATOM 3509 C C . GLU A 1 453 ? 8.280 13.737 22.173 1.00 97.12 453 GLU A C 1
ATOM 3511 O O . GLU A 1 453 ? 8.766 14.740 21.641 1.00 97.12 453 GLU A O 1
ATOM 3516 N N . GLY A 1 454 ? 8.834 12.529 22.009 1.00 97.25 454 GLY A N 1
ATOM 3517 C CA . GLY A 1 454 ? 10.025 12.272 21.199 1.00 97.25 454 GLY A CA 1
ATOM 3518 C C . GLY A 1 454 ? 9.849 12.607 19.713 1.00 97.25 454 GLY A C 1
ATOM 3519 O O . GLY A 1 454 ? 10.709 13.264 19.119 1.00 97.25 454 GLY A O 1
ATOM 3520 N N . LEU A 1 455 ? 8.725 12.215 19.106 1.00 97.81 455 LEU A N 1
ATOM 3521 C CA . LEU A 1 455 ? 8.384 12.522 17.712 1.00 97.81 455 LEU A CA 1
ATOM 3522 C C . LEU A 1 455 ? 8.220 14.033 17.489 1.00 97.81 455 LEU A C 1
ATOM 3524 O O . LEU A 1 455 ? 8.777 14.570 16.523 1.00 97.81 455 LEU A O 1
ATOM 3528 N N . ALA A 1 456 ? 7.531 14.726 18.401 1.00 97.06 456 ALA A N 1
ATOM 3529 C CA . ALA A 1 456 ? 7.368 16.180 18.370 1.00 97.06 456 ALA A CA 1
ATOM 3530 C C . ALA A 1 456 ? 8.718 16.915 18.503 1.00 97.06 456 ALA A C 1
ATOM 3532 O O . ALA A 1 456 ? 9.055 17.778 17.684 1.00 97.06 456 ALA A O 1
ATOM 3533 N N . LYS A 1 457 ? 9.548 16.512 19.474 1.00 96.56 457 LYS A N 1
ATOM 3534 C CA . LYS A 1 457 ? 10.913 17.026 19.706 1.00 96.56 457 LYS A CA 1
ATOM 3535 C C . LYS A 1 457 ? 11.839 16.826 18.500 1.00 96.56 457 LYS A C 1
ATOM 3537 O O . LYS A 1 457 ? 12.727 17.642 18.263 1.00 96.56 457 LYS A O 1
ATOM 3542 N N . PHE A 1 458 ? 11.632 15.768 17.712 1.00 95.94 458 PHE A N 1
ATOM 3543 C CA . PHE A 1 458 ? 12.401 15.489 16.493 1.00 95.94 458 PHE A CA 1
ATOM 3544 C C . PHE A 1 458 ? 11.833 16.126 15.212 1.00 95.94 458 PHE A C 1
ATOM 3546 O O . PHE A 1 458 ? 12.392 15.909 14.132 1.00 95.94 458 PHE A O 1
ATOM 3553 N N . GLY A 1 459 ? 10.787 16.954 15.316 1.00 95.44 459 GLY A N 1
ATOM 3554 C CA . GLY A 1 459 ? 10.251 17.730 14.194 1.00 95.44 459 GLY A CA 1
ATOM 3555 C C . GLY A 1 459 ? 9.403 16.921 13.212 1.00 95.44 459 GLY A C 1
ATOM 3556 O O . GLY A 1 459 ? 9.280 17.305 12.048 1.00 95.44 459 GLY A O 1
ATOM 3557 N N . MET A 1 460 ? 8.835 15.794 13.650 1.00 97.12 460 MET A N 1
ATOM 3558 C CA . MET A 1 460 ? 7.782 15.120 12.890 1.00 97.12 460 MET A CA 1
ATOM 3559 C C . MET A 1 460 ? 6.513 15.973 12.936 1.00 97.12 460 MET A C 1
ATOM 3561 O O . MET A 1 460 ? 6.201 16.540 13.977 1.00 97.12 460 MET A O 1
ATOM 3565 N N . LYS A 1 461 ? 5.765 16.061 11.835 1.00 95.56 461 LYS A N 1
ATOM 3566 C CA . LYS A 1 461 ? 4.440 16.700 11.837 1.00 95.56 461 LYS A CA 1
ATOM 3567 C C . LYS A 1 461 ? 3.379 15.710 12.309 1.00 95.56 461 LYS A C 1
ATOM 3569 O O . LYS A 1 461 ? 3.499 14.523 12.009 1.00 95.56 461 LYS A O 1
ATOM 3574 N N . GLN A 1 462 ? 2.359 16.195 13.011 1.00 94.25 462 GLN A N 1
ATOM 3575 C CA . GLN A 1 462 ? 1.111 15.455 13.184 1.00 94.25 462 GLN A CA 1
ATOM 3576 C C . GLN A 1 462 ? 0.470 15.268 11.789 1.00 94.25 462 GLN A C 1
ATOM 3578 O O . GLN A 1 462 ? 0.491 16.178 10.957 1.00 94.25 462 GLN A O 1
ATOM 3583 N N . GLU A 1 463 ? 0.032 14.045 11.482 1.00 96.19 463 GLU A N 1
ATOM 3584 C CA . GLU A 1 463 ? -0.589 13.656 10.206 1.00 96.19 463 GLU A CA 1
ATOM 3585 C C . GLU A 1 463 ? -1.685 12.604 10.471 1.00 96.19 463 GLU A C 1
ATOM 3587 O O . GLU A 1 463 ? -1.652 11.927 11.500 1.00 96.19 463 GLU A O 1
ATOM 3592 N N . ARG A 1 464 ? -2.621 12.415 9.531 1.00 96.88 464 ARG A N 1
ATOM 3593 C CA . ARG A 1 464 ? -3.647 11.353 9.573 1.00 96.88 464 ARG A CA 1
ATOM 3594 C C . ARG A 1 464 ? -3.324 10.205 8.607 1.00 96.88 464 ARG A C 1
ATOM 3596 O O . ARG A 1 464 ? -2.673 10.413 7.579 1.00 96.88 464 ARG A O 1
ATOM 3603 N N . ARG A 1 465 ? -3.806 8.998 8.917 1.00 96.56 465 ARG A N 1
ATOM 3604 C CA . ARG A 1 465 ? -3.813 7.809 8.038 1.00 96.56 465 ARG A CA 1
ATOM 3605 C C . ARG A 1 465 ? -5.175 7.114 8.163 1.00 96.56 465 ARG A C 1
ATOM 3607 O O . ARG A 1 465 ? -5.621 6.949 9.294 1.00 96.56 465 ARG A O 1
ATOM 3614 N N . PRO A 1 466 ? -5.836 6.680 7.072 1.00 97.44 466 PRO A N 1
ATOM 3615 C CA . PRO A 1 466 ? -7.127 6.001 7.185 1.00 97.44 466 PRO A CA 1
ATOM 3616 C C . PRO A 1 466 ? -6.969 4.667 7.930 1.00 97.44 466 PRO A C 1
ATOM 3618 O O . PRO A 1 466 ? -5.987 3.960 7.699 1.00 97.44 466 PRO A O 1
ATOM 3621 N N . LEU A 1 467 ? -7.905 4.335 8.824 1.00 97.62 467 LEU A N 1
ATOM 3622 C CA . LEU A 1 467 ? -7.908 3.102 9.627 1.00 97.62 467 LEU A CA 1
ATOM 3623 C C . LEU A 1 467 ? -8.210 1.867 8.772 1.00 97.62 467 LEU A C 1
ATOM 3625 O O . LEU A 1 467 ? -7.589 0.823 8.956 1.00 97.62 467 LEU A O 1
ATOM 3629 N N . ARG A 1 468 ? -9.107 2.010 7.790 1.00 97.00 468 ARG A N 1
ATOM 3630 C CA . ARG A 1 468 ? -9.414 1.003 6.766 1.00 97.00 468 ARG A CA 1
ATOM 3631 C C . ARG A 1 468 ? -8.506 1.154 5.544 1.00 97.00 468 ARG A C 1
ATOM 3633 O O . ARG A 1 468 ? -8.306 2.259 5.045 1.00 97.00 468 ARG A O 1
ATOM 3640 N N . MET A 1 469 ? -8.027 0.028 5.027 1.00 96.06 469 MET A N 1
ATOM 3641 C CA . MET A 1 469 ? -7.436 -0.126 3.703 1.00 96.06 469 MET A CA 1
ATOM 3642 C C . MET A 1 469 ? -8.490 -0.719 2.767 1.00 96.06 469 MET A C 1
ATOM 3644 O O . MET A 1 469 ? -9.031 -1.795 3.024 1.00 96.06 469 MET A O 1
ATOM 3648 N N . ARG A 1 470 ? -8.784 -0.001 1.685 1.00 96.19 470 ARG A N 1
ATOM 3649 C CA . ARG A 1 470 ? -9.665 -0.461 0.613 1.00 96.19 470 ARG A CA 1
ATOM 3650 C C . ARG A 1 470 ? -8.962 -1.501 -0.259 1.00 96.19 470 ARG A C 1
ATOM 3652 O O . ARG A 1 470 ? -7.802 -1.307 -0.625 1.00 96.19 470 ARG A O 1
ATOM 3659 N N . VAL A 1 471 ? -9.683 -2.562 -0.615 1.00 97.50 471 VAL A N 1
ATOM 3660 C CA . VAL A 1 471 ? -9.246 -3.585 -1.573 1.00 97.50 471 VAL A CA 1
ATOM 3661 C C . VAL A 1 471 ? -10.096 -3.424 -2.831 1.00 97.50 471 VAL A C 1
ATOM 3663 O O . VAL A 1 471 ? -11.242 -3.855 -2.878 1.00 97.50 471 VAL A O 1
ATOM 3666 N N . GLY A 1 472 ? -9.569 -2.703 -3.822 1.00 95.62 472 GLY A N 1
ATOM 3667 C CA . GLY A 1 472 ? -10.274 -2.468 -5.082 1.00 95.62 472 GLY A CA 1
ATOM 3668 C C . GLY A 1 472 ? -10.252 -3.708 -5.971 1.00 95.62 472 GLY A C 1
ATOM 3669 O O . GLY A 1 472 ? -9.326 -4.509 -5.878 1.00 95.62 472 GLY A O 1
ATOM 3670 N N . ASP A 1 473 ? -11.234 -3.831 -6.861 1.00 95.62 473 ASP A N 1
ATOM 3671 C CA . ASP A 1 473 ? -11.263 -4.831 -7.938 1.00 95.62 473 ASP A CA 1
ATOM 3672 C C . ASP A 1 473 ? -11.021 -6.284 -7.457 1.00 95.62 473 ASP A C 1
ATOM 3674 O O . ASP A 1 473 ? -10.340 -7.043 -8.144 1.00 95.62 473 ASP A O 1
ATOM 3678 N N . LEU A 1 474 ? -11.502 -6.648 -6.254 1.00 98.25 474 LEU A N 1
ATOM 3679 C CA . LEU A 1 474 ? -11.250 -7.964 -5.654 1.00 98.25 474 LEU A CA 1
ATOM 3680 C C . LEU A 1 474 ? -12.070 -9.065 -6.336 1.00 98.25 474 LEU A C 1
ATOM 3682 O O . LEU A 1 474 ? -13.276 -9.193 -6.125 1.00 98.25 474 LEU A O 1
ATOM 3686 N N . GLU A 1 475 ? -11.359 -9.886 -7.098 1.00 98.12 475 GLU A N 1
ATOM 3687 C CA . GLU A 1 475 ? -11.814 -11.099 -7.767 1.00 98.12 475 GLU A CA 1
ATOM 3688 C C . GLU A 1 475 ? -11.097 -12.306 -7.132 1.00 98.12 475 GLU A C 1
ATOM 3690 O O . GLU A 1 475 ? -9.910 -12.230 -6.792 1.00 98.12 475 GLU A O 1
ATOM 3695 N N . TRP A 1 476 ? -11.788 -13.438 -6.988 1.00 98.31 476 TRP A N 1
ATOM 3696 C CA . TRP A 1 476 ? -11.181 -14.693 -6.538 1.00 98.31 476 TRP A CA 1
ATOM 3697 C C . TRP A 1 476 ? -11.702 -15.897 -7.319 1.00 98.31 476 TRP A C 1
ATOM 3699 O O . TRP A 1 476 ? -12.744 -15.838 -7.969 1.00 98.31 476 TRP A O 1
ATOM 3709 N N . SER A 1 477 ? -10.943 -16.990 -7.282 1.00 97.88 477 SER A N 1
ATOM 3710 C CA . SER A 1 477 ? -11.322 -18.275 -7.874 1.00 97.88 477 SER A CA 1
ATOM 3711 C C . SER A 1 477 ? -10.525 -19.416 -7.247 1.00 97.88 477 SER A C 1
ATOM 3713 O O . SER A 1 477 ? -9.404 -19.205 -6.782 1.00 97.88 477 SER A O 1
ATOM 3715 N N . PHE A 1 478 ? -11.081 -20.625 -7.296 1.00 97.19 478 PHE A N 1
ATOM 3716 C CA . PHE A 1 478 ? -10.400 -21.865 -6.926 1.00 97.19 478 PHE A CA 1
ATOM 3717 C C . PHE A 1 478 ? -10.106 -22.667 -8.207 1.00 97.19 478 PHE A C 1
ATOM 3719 O O . PHE A 1 478 ? -10.932 -23.485 -8.612 1.00 97.19 478 PHE A O 1
ATOM 3726 N N . PRO A 1 479 ? -8.997 -22.390 -8.928 1.00 95.94 479 PRO A N 1
ATOM 3727 C CA . PRO A 1 479 ? -8.648 -23.121 -10.152 1.00 95.94 479 PRO A CA 1
ATOM 3728 C C . PRO A 1 479 ? -8.339 -24.608 -9.912 1.00 95.94 479 PRO A C 1
ATOM 3730 O O . PRO A 1 479 ? -8.431 -25.404 -10.843 1.00 95.94 479 PRO A O 1
ATOM 3733 N N . GLU A 1 480 ? -7.968 -24.974 -8.684 1.00 94.62 480 GLU A N 1
ATOM 3734 C CA . GLU A 1 480 ? -7.666 -26.336 -8.239 1.00 94.62 480 GLU A CA 1
ATOM 3735 C C . GLU A 1 480 ? -8.181 -26.496 -6.797 1.00 94.62 480 GLU A C 1
ATOM 3737 O O . GLU A 1 480 ? -8.288 -25.510 -6.068 1.00 94.62 480 GLU A O 1
ATOM 3742 N N . GLU A 1 481 ? -8.448 -27.730 -6.359 1.00 90.69 481 GLU A N 1
ATOM 3743 C CA . GLU A 1 481 ? -9.056 -28.060 -5.051 1.00 90.69 481 GLU A CA 1
ATOM 3744 C C . GLU A 1 481 ? -8.361 -27.412 -3.835 1.00 90.69 481 GLU A C 1
ATOM 3746 O O . GLU A 1 481 ? -9.016 -27.072 -2.853 1.00 90.69 481 GLU A O 1
ATOM 3751 N N . ARG A 1 482 ? -7.038 -27.215 -3.907 1.00 95.81 482 ARG A N 1
ATOM 3752 C CA . ARG A 1 482 ? -6.199 -26.659 -2.828 1.00 95.81 482 ARG A CA 1
ATOM 3753 C C . ARG A 1 482 ? -5.440 -25.393 -3.235 1.00 95.81 482 ARG A C 1
ATOM 3755 O O . ARG A 1 482 ? -4.379 -25.093 -2.679 1.00 95.81 482 ARG A O 1
ATOM 3762 N N . THR A 1 483 ? -5.975 -24.655 -4.204 1.00 97.56 483 THR A N 1
ATOM 3763 C CA . THR A 1 483 ? -5.339 -23.452 -4.748 1.00 97.56 483 THR A CA 1
ATOM 3764 C C . THR A 1 483 ? -6.352 -22.316 -4.808 1.00 97.56 483 THR A C 1
ATOM 3766 O O . THR A 1 483 ? -7.291 -22.359 -5.597 1.00 97.56 483 THR A O 1
ATOM 3769 N N . LEU A 1 484 ? -6.146 -21.270 -4.005 1.00 98.25 484 LEU A N 1
ATOM 3770 C CA . LEU A 1 484 ? -6.904 -20.019 -4.077 1.00 98.25 484 LEU A CA 1
ATOM 3771 C C . LEU A 1 484 ? -6.128 -19.015 -4.932 1.00 98.25 484 LEU A C 1
ATOM 3773 O O . LEU A 1 484 ? -4.999 -18.644 -4.607 1.00 98.25 484 LEU A O 1
ATOM 3777 N N . LYS A 1 485 ? -6.762 -18.511 -5.989 1.00 98.38 485 LYS A N 1
ATOM 3778 C CA . LYS A 1 485 ? -6.256 -17.391 -6.782 1.00 98.38 485 LYS A CA 1
ATOM 3779 C C . LYS A 1 485 ? -6.994 -16.108 -6.408 1.00 98.38 485 LYS A C 1
ATOM 3781 O O . LYS A 1 485 ? -8.219 -16.055 -6.504 1.00 98.38 485 LYS A O 1
ATOM 3786 N N . LEU A 1 486 ? -6.242 -15.070 -6.045 1.00 98.56 486 LEU A N 1
ATOM 3787 C CA . LEU A 1 486 ? -6.742 -13.730 -5.722 1.00 98.56 486 LEU A CA 1
ATOM 3788 C C . LEU A 1 486 ? -6.239 -12.707 -6.733 1.00 98.56 486 LEU A C 1
ATOM 3790 O O . LEU A 1 486 ? -5.070 -12.728 -7.114 1.00 98.56 486 LEU A O 1
ATOM 3794 N N . VAL A 1 487 ? -7.088 -11.759 -7.110 1.00 98.50 487 VAL A N 1
ATOM 3795 C CA . VAL A 1 487 ? -6.722 -10.647 -7.988 1.00 98.50 487 VAL A CA 1
ATOM 3796 C C . VAL A 1 487 ? -7.353 -9.369 -7.441 1.00 98.50 487 VAL A C 1
ATOM 3798 O O . VAL A 1 487 ? -8.544 -9.358 -7.165 1.00 98.50 487 VAL A O 1
ATOM 3801 N N . PHE A 1 488 ? -6.566 -8.309 -7.221 1.00 98.44 488 PHE A N 1
ATOM 3802 C CA . PHE A 1 488 ? -7.065 -7.061 -6.616 1.00 98.44 488 PHE A CA 1
ATOM 3803 C C . PHE A 1 488 ? -6.131 -5.857 -6.807 1.00 98.44 488 PHE A C 1
ATOM 3805 O O . PHE A 1 488 ? -4.938 -5.998 -7.068 1.00 98.44 488 PHE A O 1
ATOM 3812 N N . SER A 1 489 ? -6.651 -4.649 -6.606 1.00 97.31 489 SER A N 1
ATOM 3813 C CA . SER A 1 489 ? -5.935 -3.370 -6.675 1.00 97.31 489 SER A CA 1
ATOM 3814 C C . SER A 1 489 ? -5.768 -2.729 -5.293 1.00 97.31 489 SER A C 1
ATOM 3816 O O . SER A 1 489 ? -6.740 -2.556 -4.560 1.00 97.31 489 SER A O 1
ATOM 3818 N N . LEU A 1 490 ? -4.549 -2.284 -4.952 1.00 95.94 490 LEU A N 1
ATOM 3819 C CA . LEU A 1 490 ? -4.278 -1.488 -3.741 1.00 95.94 490 LEU A CA 1
ATOM 3820 C C . LEU A 1 490 ? -3.611 -0.143 -4.057 1.00 95.94 490 LEU A C 1
ATOM 3822 O O . LEU A 1 490 ? -2.765 -0.041 -4.951 1.00 95.94 490 LEU A O 1
ATOM 3826 N N . GLY A 1 491 ? -3.937 0.880 -3.262 1.00 92.62 491 GLY A N 1
ATOM 3827 C CA . GLY A 1 491 ? -3.361 2.227 -3.351 1.00 92.62 491 GLY A CA 1
ATOM 3828 C C . GLY A 1 491 ? -1.902 2.344 -2.877 1.00 92.62 491 GLY A C 1
ATOM 3829 O O . GLY A 1 491 ? -1.250 1.382 -2.466 1.00 92.62 491 GLY A O 1
ATOM 3830 N N . THR A 1 492 ? -1.344 3.558 -2.914 1.00 88.75 492 THR A N 1
ATOM 3831 C CA . THR A 1 492 ? 0.061 3.785 -2.525 1.00 88.75 492 THR A CA 1
ATOM 3832 C C . THR A 1 492 ? 0.325 3.522 -1.039 1.00 88.75 492 THR A C 1
ATOM 3834 O O . THR A 1 492 ? -0.340 4.097 -0.181 1.00 88.75 492 THR A O 1
ATOM 3837 N N . GLY A 1 493 ? 1.359 2.737 -0.719 1.00 82.88 493 GLY A N 1
ATOM 3838 C CA . GLY A 1 493 ? 1.754 2.457 0.673 1.00 82.88 493 GLY A CA 1
ATOM 3839 C C . GLY A 1 493 ? 0.870 1.430 1.392 1.00 82.88 493 GLY A C 1
ATOM 3840 O O . GLY A 1 493 ? 0.998 1.272 2.606 1.00 82.88 493 GLY A O 1
ATOM 3841 N N . SER A 1 494 ? 0.002 0.761 0.634 1.00 89.56 494 SER A N 1
ATOM 3842 C CA . SER A 1 494 ? -0.723 -0.456 1.001 1.00 89.56 494 SER A CA 1
ATOM 3843 C C . SER A 1 494 ? 0.110 -1.701 0.665 1.00 89.56 494 SER A C 1
ATOM 3845 O O . SER A 1 494 ? 0.998 -1.631 -0.190 1.00 89.56 494 SER A O 1
ATOM 3847 N N . TYR A 1 495 ? -0.173 -2.832 1.314 1.00 89.88 495 TYR A N 1
ATOM 3848 C CA . TYR A 1 495 ? 0.576 -4.085 1.156 1.00 89.88 495 TYR A CA 1
ATOM 3849 C C . TYR A 1 495 ? -0.376 -5.272 0.986 1.00 89.88 495 TYR A C 1
ATOM 3851 O O . TYR A 1 495 ? -1.303 -5.434 1.772 1.00 89.88 495 TYR A O 1
ATOM 3859 N N . ALA A 1 496 ? -0.118 -6.134 0.000 1.00 93.31 496 ALA A N 1
ATOM 3860 C CA . ALA A 1 496 ? -0.935 -7.323 -0.254 1.00 93.31 496 ALA A CA 1
ATOM 3861 C C . ALA A 1 496 ? -0.950 -8.321 0.918 1.00 93.31 496 ALA A C 1
ATOM 3863 O O . ALA A 1 496 ? -1.972 -8.945 1.183 1.00 93.31 496 ALA A O 1
ATOM 3864 N N . THR A 1 497 ? 0.140 -8.402 1.685 1.00 90.62 497 THR A N 1
ATOM 3865 C CA . THR A 1 497 ? 0.215 -9.186 2.930 1.00 90.62 497 THR A CA 1
ATOM 3866 C C . THR A 1 497 ? -0.810 -8.742 3.976 1.00 90.62 497 THR A C 1
ATOM 3868 O O . THR A 1 497 ? -1.290 -9.568 4.737 1.00 90.62 497 THR A O 1
ATOM 3871 N N . SER A 1 498 ? -1.195 -7.459 4.000 1.00 91.94 498 SER A N 1
ATOM 3872 C CA . SER A 1 498 ? -2.248 -6.952 4.894 1.00 91.94 498 SER A CA 1
ATOM 3873 C C . SER A 1 498 ? -3.660 -7.348 4.446 1.00 91.94 498 SER A C 1
ATOM 3875 O O . SER A 1 498 ? -4.579 -7.247 5.246 1.00 91.94 498 SER A O 1
ATOM 3877 N N . VAL A 1 499 ? -3.835 -7.794 3.195 1.00 95.62 499 VAL A N 1
ATOM 3878 C CA . VAL A 1 499 ? -5.078 -8.424 2.716 1.00 95.62 499 VAL A CA 1
ATOM 3879 C C . VAL A 1 499 ? -5.046 -9.916 3.039 1.00 95.62 499 VAL A C 1
ATOM 3881 O O . VAL A 1 499 ? -5.946 -10.403 3.712 1.00 95.62 499 VAL A O 1
ATOM 3884 N N . LEU A 1 500 ? -3.972 -10.614 2.637 1.00 95.19 500 LEU A N 1
ATOM 3885 C CA . LEU A 1 500 ? -3.785 -12.047 2.905 1.00 95.19 500 LEU A CA 1
ATOM 3886 C C . LEU A 1 500 ? -3.944 -12.390 4.389 1.00 95.19 500 LEU A C 1
ATOM 3888 O O . LEU A 1 500 ? -4.613 -13.362 4.700 1.00 95.19 500 LEU A O 1
ATOM 3892 N N . ARG A 1 501 ? -3.401 -11.565 5.293 1.00 93.69 501 ARG A N 1
ATOM 3893 C CA . ARG A 1 501 ? -3.484 -11.755 6.749 1.00 93.69 501 ARG A CA 1
ATOM 3894 C C . ARG A 1 501 ? -4.904 -12.004 7.269 1.00 93.69 501 ARG A C 1
ATOM 3896 O O . ARG A 1 501 ? -5.083 -12.775 8.203 1.00 93.69 501 ARG A O 1
ATOM 3903 N N . GLU A 1 502 ? -5.902 -11.318 6.722 1.00 95.19 502 GLU A N 1
ATOM 3904 C CA . GLU A 1 502 ? -7.288 -11.450 7.187 1.00 95.19 502 GLU A CA 1
ATOM 3905 C C . GLU A 1 502 ? -8.022 -12.640 6.531 1.00 95.19 502 GLU A C 1
ATOM 3907 O O . GLU A 1 502 ? -9.174 -12.902 6.869 1.00 95.19 502 GLU A O 1
ATOM 3912 N N . LEU A 1 503 ? -7.366 -13.343 5.598 1.00 96.75 503 LEU A N 1
ATOM 3913 C CA . LEU A 1 503 ? -7.913 -14.416 4.761 1.00 96.75 503 LEU A CA 1
ATOM 3914 C C . LEU A 1 503 ? -7.265 -15.778 5.049 1.00 96.75 503 LEU A C 1
ATOM 3916 O O . LEU A 1 503 ? -7.966 -16.776 5.172 1.00 96.75 503 LEU A O 1
ATOM 3920 N N . VAL A 1 504 ? -5.934 -15.823 5.138 1.00 96.81 504 VAL A N 1
ATOM 3921 C CA . VAL A 1 504 ? -5.136 -17.052 5.232 1.00 96.81 504 VAL A CA 1
ATOM 3922 C C . VAL A 1 504 ? -3.973 -16.846 6.206 1.00 96.81 504 VAL A C 1
ATOM 3924 O O . VAL A 1 504 ? -3.285 -15.827 6.132 1.00 96.81 504 VAL A O 1
ATOM 3927 N N . ASP A 1 505 ? -3.725 -17.816 7.086 1.00 95.88 505 ASP A N 1
ATOM 3928 C CA . ASP A 1 505 ? -2.461 -17.931 7.823 1.00 95.88 505 ASP A CA 1
ATOM 3929 C C . ASP A 1 505 ? -1.427 -18.595 6.903 1.00 95.88 505 ASP A C 1
ATOM 3931 O O . ASP A 1 505 ? -1.604 -19.748 6.497 1.00 95.88 505 ASP A O 1
ATOM 3935 N N . TYR A 1 506 ? -0.421 -17.835 6.464 1.00 92.94 506 TYR A N 1
ATOM 3936 C CA . TYR A 1 506 ? 0.422 -18.208 5.326 1.00 92.94 506 TYR A CA 1
ATOM 3937 C C . TYR A 1 506 ? 1.912 -18.330 5.668 1.00 92.94 506 TYR A C 1
ATOM 3939 O O . TYR A 1 506 ? 2.468 -17.502 6.396 1.00 92.94 506 TYR A O 1
ATOM 3947 N N . GLU A 1 507 ? 2.567 -19.317 5.048 1.00 87.56 507 GLU A N 1
ATOM 3948 C CA . GLU A 1 507 ? 4.036 -19.428 4.943 1.00 87.56 507 GLU A CA 1
ATOM 3949 C C . GLU A 1 507 ? 4.579 -18.755 3.667 1.00 87.56 507 GLU A C 1
ATOM 3951 O O . GLU A 1 507 ? 3.965 -18.949 2.588 1.00 87.56 507 GLU A O 1
#

Solvent-accessible surface area (backbone atoms only — not comparable to full-atom values): 32339 Å² total; per-residue (Å²): 142,87,87,84,90,81,84,89,84,85,91,83,85,82,80,89,87,83,86,87,85,82,90,86,88,79,90,80,89,87,87,87,89,87,92,82,85,89,89,87,88,88,87,86,88,86,90,86,88,85,87,83,92,85,79,90,86,90,86,89,89,88,86,88,83,91,86,89,88,83,90,86,79,88,88,84,87,78,88,86,87,90,80,88,82,90,85,88,90,86,84,92,88,83,85,90,89,88,80,89,79,88,80,90,83,91,87,82,84,90,90,88,86,84,88,86,90,90,86,91,85,87,87,83,90,88,87,89,86,89,86,91,83,89,88,84,87,87,88,86,87,82,82,90,81,88,82,88,88,88,86,88,84,82,89,78,94,74,80,88,72,88,78,80,74,87,59,90,75,84,67,64,56,45,72,60,83,74,84,45,39,45,23,40,31,34,48,52,91,44,39,70,26,38,27,37,38,58,34,54,87,71,78,72,75,66,38,69,39,17,45,35,34,38,31,39,32,40,69,48,44,53,68,57,53,43,46,51,53,19,58,76,69,74,44,65,52,88,44,45,25,36,28,73,82,56,70,34,77,12,29,35,36,38,61,38,18,39,61,43,70,100,49,79,86,73,77,63,87,77,64,82,52,92,52,51,44,80,80,46,75,44,24,10,78,59,78,42,43,71,78,58,45,50,27,36,38,39,38,37,35,35,35,78,40,48,70,43,65,66,60,33,52,55,43,52,51,47,33,47,67,62,25,37,67,51,56,58,52,56,84,59,40,59,81,67,24,51,62,54,30,51,33,55,60,77,60,72,49,94,62,84,69,53,78,66,59,46,48,49,15,57,51,20,44,28,42,49,55,27,20,54,44,45,27,53,27,38,78,69,72,41,36,63,43,68,45,52,29,23,35,31,25,45,61,100,61,88,56,68,46,84,40,54,56,83,40,67,66,53,46,47,33,30,59,72,56,50,30,28,27,42,37,58,30,55,15,44,68,82,77,93,42,36,63,59,42,29,56,51,48,52,53,46,41,65,77,41,33,72,52,38,56,34,30,28,75,69,68,36,61,52,46,79,44,49,30,41,33,70,43,40,77,65,45,75,47,68,91,44,100,36,29,46,36,41,32,33,32,35,49,70,94,60,58,71,66,55,53,44,52,57,46,31,51,69,86